Protein AF-A0A6S7H1S5-F1 (afdb_monomer_lite)

Secondary structure (DSSP, 8-state):
-PEEEEEEETTT--EEEEEESSHHHHHHHHHHHHT--S-GGGEEEEETT--EE--HHHHHHSPTTPEEEEEETT----TT----------PPEEEETTEEEE--TT------TT-HHHHHHHHHH-S-SS--SHHHHHHHHHHHHHHHH-GGGGG-HHHHHHHHHHHHHHTT---TTSS--S------------------HHHHHHHHHHHHHHHHHHHHHHHHHHHHHHHHHHTT-HHHHHHHHHHHHHHHHHHHHHHHHHHHHHHHHHHHHHHHHHHHHHHHHTTSSPPP---S---GGGGSS--S-------------------------------------------------------------------------PPPPP--------

Radius of gyration: 39.31 Å; chains: 1; bounding box: 94×84×108 Å

Organism: Paramuricea clavata (NCBI:txid317549)

Foldseek 3Di:
DWFWEWEDEPPPRDIDIDTGPWPLSCLVRNCVVHVPPDDSVQKWKAFPVRHTDPDRVVVNPDHGHGYIYIDGNVPDPPVPDDDDDDPPPPFDWDQDPNDTDGDDPPDDDDDDPPCPVLVVQLCLQQPDPDDPDPLSVQLSVLSSVVCVVPVVVSVPSPVSSVRSNVVCVVVPPADPVGDDPPDPPDDDDPDPPCPVPPCDLVNLVVVLVVLVVVLVVLVVVLVVLVVVLVVCVVVVVVVSNVVSVVVNVVSVVVNVVSVVVNVVSVVVSVVVVVVVVVVVVVVVVVVPDDPPPDPPDDDPPVPPDDDDDDDDDDDDDDDDDPDDDDDDDDDDDDDDDDDDDDDDDDDDDDDDDDDDDDDDDDDDDDDDDDDDDDDDDDDDDDDDDDDDDDDDDD

InterPro domains:
  IPR003508 CIDE-N domain [PF02017] (4-75)
  IPR003508 CIDE-N domain [PS51135] (1-79)
  IPR003508 CIDE-N domain [SM00266] (5-76)
  IPR038398 NAB co-repressor domain 2 superfamily [G3DSA:1.20.120.2010] (103-186)

pLDDT: mean 74.81, std 23.43, range [34.31, 98.69]

Sequence (394 aa):
MASIFKVKDILNGQKYCVSASSLQELKDKGQTKLSLKCKPEEIKVMLEDESIIDDEEVFSSIPANTCFVLMHGESTTSRLQTEPIFHSQQRRLTLEGGRLQLRNPSEQEMSSGEGSDNINVVEKAKIYKNPKTEYEEAVNDAAVHIALQDSAALLDRGKLYKQAKENVRESGYKFKKGFSRSKSASDNSSDDGNKRAKINKEERQNEIKHIETMLTNVESQIRMKENRMEKAKSVKDFKLCDQLIGDVRALLREKRECEKQLAALKKMEEKSKWYHKRKSIKSQETLSSPPPKIKKGSDLSRFFKDHTEDAGNRDDDVMLQPDKSQQLQPNNPVSIVIDLPDDSEANTQNPDSNDSVLNTEDVDCGSSSHSGASADTILIGSPPSSPILSTQPF

Structure (mmCIF, N/CA/C/O backbone):
data_AF-A0A6S7H1S5-F1
#
_entry.id   AF-A0A6S7H1S5-F1
#
loop_
_atom_site.group_PDB
_atom_site.id
_atom_site.type_symbol
_atom_site.label_atom_id
_atom_site.label_alt_id
_atom_site.label_comp_id
_atom_site.label_asym_id
_atom_site.label_entity_id
_atom_site.label_seq_id
_atom_site.pdbx_PDB_ins_code
_atom_site.Cartn_x
_atom_site.Cartn_y
_atom_site.Cartn_z
_atom_site.occupancy
_atom_site.B_iso_or_equiv
_atom_site.auth_seq_id
_atom_site.auth_comp_id
_atom_site.auth_asym_id
_atom_site.auth_atom_id
_atom_site.pdbx_PDB_model_num
ATOM 1 N N . MET A 1 1 ? -13.107 -21.456 16.674 1.00 85.88 1 MET A N 1
ATOM 2 C CA . MET A 1 1 ? -13.544 -20.498 15.628 1.00 85.88 1 MET A CA 1
ATOM 3 C C . MET A 1 1 ? -12.373 -20.253 14.696 1.00 85.88 1 MET A C 1
ATOM 5 O O . MET A 1 1 ? -11.253 -20.225 15.185 1.00 85.88 1 MET A O 1
ATOM 9 N N . ALA A 1 2 ? -12.602 -20.100 13.391 1.00 94.50 2 ALA A N 1
ATOM 10 C CA . ALA A 1 2 ? -11.512 -19.798 12.466 1.00 94.50 2 ALA A CA 1
ATOM 11 C C . ALA A 1 2 ? -11.050 -18.343 12.642 1.00 94.50 2 ALA A C 1
ATOM 13 O O . ALA A 1 2 ? -11.853 -17.413 12.543 1.00 94.50 2 ALA A O 1
ATOM 14 N N . SER A 1 3 ? -9.757 -18.155 12.884 1.00 98.00 3 SER A N 1
ATOM 15 C CA . SER A 1 3 ? -9.118 -16.844 12.990 1.00 98.00 3 SER A CA 1
ATOM 16 C C . SER A 1 3 ? -8.628 -16.392 11.616 1.00 98.00 3 SER A C 1
ATOM 18 O O . SER A 1 3 ? -8.304 -17.207 10.753 1.00 98.00 3 SER A O 1
ATOM 20 N N . ILE A 1 4 ? -8.604 -15.081 11.372 1.00 98.25 4 ILE A N 1
ATOM 21 C CA . ILE A 1 4 ? -8.071 -14.512 10.126 1.00 98.25 4 ILE A CA 1
ATOM 22 C C . ILE A 1 4 ? -6.609 -14.148 10.356 1.00 98.25 4 ILE A C 1
ATOM 24 O O . ILE A 1 4 ? -6.309 -13.365 11.250 1.00 98.25 4 ILE A O 1
ATOM 28 N N . PHE A 1 5 ? -5.712 -14.662 9.526 1.00 98.50 5 PHE A N 1
ATOM 29 C CA . PHE A 1 5 ? -4.275 -14.409 9.563 1.00 98.50 5 PHE A CA 1
ATOM 30 C C . PHE A 1 5 ? -3.790 -13.809 8.245 1.00 98.50 5 PHE A C 1
ATOM 32 O O . PHE A 1 5 ? -4.459 -13.903 7.214 1.00 98.50 5 PHE A O 1
ATOM 39 N N . LYS A 1 6 ? -2.612 -13.183 8.268 1.00 98.50 6 LYS A N 1
ATOM 40 C CA . LYS A 1 6 ? -1.914 -12.724 7.062 1.00 98.50 6 LYS A CA 1
ATOM 41 C C . LYS A 1 6 ? -0.775 -13.690 6.770 1.00 98.50 6 LYS A C 1
ATOM 43 O O . LYS A 1 6 ? -0.036 -14.037 7.677 1.00 98.50 6 LYS A O 1
ATOM 48 N N . VAL A 1 7 ? -0.598 -14.091 5.521 1.00 98.19 7 VAL A N 1
ATOM 49 C CA . VAL A 1 7 ? 0.514 -14.944 5.083 1.00 98.19 7 VAL A CA 1
ATOM 50 C C . VAL A 1 7 ? 1.273 -14.261 3.953 1.00 98.19 7 VAL A C 1
ATOM 52 O O . VAL A 1 7 ? 0.662 -13.592 3.115 1.00 98.19 7 VAL A O 1
ATOM 55 N N . LYS A 1 8 ? 2.597 -14.398 3.924 1.00 97.44 8 LYS A N 1
ATOM 56 C CA . LYS A 1 8 ? 3.452 -13.928 2.828 1.00 97.44 8 LYS A CA 1
ATOM 57 C C . LYS A 1 8 ? 4.497 -14.974 2.460 1.00 97.44 8 LYS A C 1
ATOM 59 O O . LYS A 1 8 ? 4.960 -15.720 3.316 1.00 97.44 8 LYS A O 1
ATOM 64 N N . ASP A 1 9 ? 4.875 -14.985 1.190 1.00 95.50 9 ASP A N 1
ATOM 65 C CA . ASP A 1 9 ? 6.049 -15.704 0.694 1.00 95.50 9 ASP A CA 1
ATOM 66 C C . ASP A 1 9 ? 7.293 -14.819 0.873 1.00 95.50 9 ASP A C 1
ATOM 68 O O . ASP A 1 9 ? 7.236 -13.598 0.666 1.00 95.50 9 ASP A O 1
ATOM 72 N N . ILE A 1 10 ? 8.412 -15.435 1.251 1.00 90.88 10 ILE A N 1
ATOM 73 C CA . ILE A 1 10 ? 9.707 -14.774 1.417 1.00 90.88 10 ILE A CA 1
ATOM 74 C C . ILE A 1 10 ? 10.201 -14.123 0.118 1.00 90.88 10 ILE A C 1
ATOM 76 O O . ILE A 1 10 ? 10.848 -13.078 0.165 1.00 90.88 10 ILE A O 1
ATOM 80 N N . LEU A 1 11 ? 9.872 -14.701 -1.042 1.00 89.31 11 LEU A N 1
ATOM 81 C CA . LEU A 1 11 ? 10.354 -14.218 -2.339 1.00 89.31 11 LEU A CA 1
ATOM 82 C C . LEU A 1 11 ? 9.498 -13.078 -2.893 1.00 89.31 11 LEU A C 1
ATOM 84 O O . LEU A 1 11 ? 10.020 -12.096 -3.422 1.00 89.31 11 LEU A O 1
ATOM 88 N N . ASN A 1 12 ? 8.177 -13.208 -2.777 1.00 86.00 12 ASN A N 1
ATOM 89 C CA . ASN A 1 12 ? 7.239 -12.337 -3.478 1.00 86.00 12 ASN A CA 1
ATOM 90 C C . ASN A 1 12 ? 6.801 -11.116 -2.654 1.00 86.00 12 ASN A C 1
ATOM 92 O O . ASN A 1 12 ? 6.277 -10.157 -3.220 1.00 86.00 12 ASN A O 1
ATOM 96 N N . GLY A 1 13 ? 6.981 -11.126 -1.324 1.00 86.00 13 GLY A N 1
ATOM 97 C CA . GLY A 1 13 ? 6.649 -10.006 -0.426 1.00 86.00 13 GLY A CA 1
ATOM 98 C C . GLY A 1 13 ? 5.158 -9.631 -0.356 1.00 86.00 13 GLY A C 1
ATOM 99 O O . GLY A 1 13 ? 4.767 -8.768 0.433 1.00 86.00 13 GLY A O 1
ATOM 100 N N . GLN A 1 14 ? 4.312 -10.271 -1.163 1.00 95.50 14 GLN A N 1
ATOM 101 C CA . GLN A 1 14 ? 2.878 -10.046 -1.221 1.00 95.50 14 GLN A CA 1
ATOM 102 C C . GLN A 1 14 ? 2.185 -10.731 -0.040 1.00 95.50 14 GLN A C 1
ATOM 104 O O . GLN A 1 14 ? 2.444 -11.898 0.254 1.00 95.50 14 GLN A O 1
ATOM 109 N N . LYS A 1 15 ? 1.303 -9.989 0.638 1.00 97.62 15 LYS A N 1
ATOM 110 C CA . LYS A 1 15 ? 0.538 -10.465 1.796 1.00 97.62 15 LYS A CA 1
ATOM 111 C C . LYS A 1 15 ? -0.866 -10.891 1.363 1.00 97.62 15 LYS A C 1
ATOM 113 O O . LYS A 1 15 ? -1.537 -10.149 0.648 1.00 97.62 15 LYS A O 1
ATOM 118 N N . TYR A 1 16 ? -1.322 -12.035 1.853 1.00 98.00 16 TYR A N 1
ATOM 119 C CA . TYR A 1 16 ? -2.657 -12.583 1.618 1.00 98.00 16 TYR A CA 1
ATOM 120 C C . TYR A 1 16 ? -3.360 -12.841 2.946 1.00 98.00 16 TYR A C 1
ATOM 122 O O . TYR A 1 16 ? -2.714 -13.208 3.920 1.00 98.00 16 TYR A O 1
ATOM 130 N N . CYS A 1 17 ? -4.680 -12.665 2.993 1.00 98.12 17 CYS A N 1
ATOM 131 C CA . CYS A 1 17 ? -5.472 -13.025 4.167 1.00 98.12 17 CYS A CA 1
ATOM 132 C C . CYS A 1 17 ? -5.970 -14.468 4.041 1.00 98.12 17 CYS A C 1
ATOM 134 O O . CYS A 1 17 ? -6.539 -14.843 3.013 1.00 98.12 17 CYS A O 1
ATOM 136 N N . VAL A 1 18 ? -5.778 -15.259 5.093 1.00 98.31 18 VAL A N 1
ATOM 137 C CA . VAL A 1 18 ? -6.195 -16.660 5.184 1.00 98.31 18 VAL A CA 1
ATOM 138 C C . VAL A 1 18 ? -6.964 -16.850 6.484 1.00 98.31 18 VAL A C 1
ATOM 140 O O . VAL A 1 18 ? -6.496 -16.447 7.541 1.00 98.31 18 VAL A O 1
ATOM 143 N N . SER A 1 19 ? -8.150 -17.451 6.409 1.00 98.38 19 SER A N 1
ATOM 144 C CA . SER A 1 19 ? -8.890 -17.874 7.598 1.00 98.38 19 SER A CA 1
ATOM 145 C C . SER A 1 19 ? -8.533 -19.321 7.909 1.00 98.38 19 SER A C 1
ATOM 147 O O . SER A 1 19 ? -8.716 -20.171 7.037 1.00 98.38 19 SER A O 1
ATOM 149 N N . ALA A 1 20 ? -8.013 -19.587 9.103 1.00 98.25 20 ALA A N 1
ATOM 150 C CA . ALA A 1 20 ? -7.603 -20.913 9.551 1.00 98.25 20 ALA A CA 1
ATOM 151 C C . ALA A 1 20 ? -7.957 -21.110 11.029 1.00 98.25 20 ALA A C 1
ATOM 153 O O . ALA A 1 20 ? -7.962 -20.164 11.818 1.00 98.25 20 ALA A O 1
ATOM 154 N N . SER A 1 21 ? -8.292 -22.344 11.380 1.00 97.94 21 SER A N 1
ATOM 155 C CA . SER A 1 21 ? -8.565 -22.795 12.743 1.00 97.94 21 SER A CA 1
ATOM 156 C C . SER A 1 21 ? -7.460 -23.688 13.305 1.00 97.94 21 SER A C 1
ATOM 158 O O . SER A 1 21 ? -7.424 -23.861 14.516 1.00 97.94 21 SER A O 1
ATOM 160 N N . SER A 1 22 ? -6.563 -24.191 12.449 1.00 98.31 22 SER A N 1
ATOM 161 C CA . SER A 1 22 ? -5.381 -24.968 12.834 1.00 98.31 22 SER A CA 1
ATOM 162 C C . SER A 1 22 ? -4.135 -24.601 12.024 1.00 98.31 22 SER A C 1
ATOM 164 O O . SER A 1 22 ? -4.245 -23.987 10.951 1.00 98.31 22 SER A O 1
ATOM 166 N N . LEU A 1 23 ? -2.950 -24.994 12.507 1.00 98.19 23 LEU A N 1
ATOM 167 C CA . LEU A 1 23 ? -1.681 -24.759 11.809 1.00 98.19 23 LEU A CA 1
ATOM 168 C C . LEU A 1 23 ? -1.649 -25.486 10.458 1.00 98.19 23 LEU A C 1
ATOM 170 O O . LEU A 1 23 ? -1.191 -24.929 9.458 1.00 98.19 23 LEU A O 1
ATOM 174 N N . GLN A 1 24 ? -2.188 -26.706 10.405 1.00 98.06 24 GLN A N 1
ATOM 175 C CA . GLN A 1 24 ? -2.279 -27.482 9.168 1.00 98.06 24 GLN A CA 1
ATOM 176 C C . GLN A 1 24 ? -3.186 -26.796 8.136 1.00 98.06 24 GLN A C 1
ATOM 178 O O . GLN A 1 24 ? -2.800 -26.628 6.980 1.00 98.06 24 GLN A O 1
ATOM 183 N N . GLU A 1 25 ? -4.348 -26.296 8.563 1.00 98.31 25 GLU A N 1
ATOM 184 C CA . GLU A 1 25 ? -5.263 -25.567 7.680 1.00 98.31 25 GLU A CA 1
ATOM 185 C C . GLU A 1 25 ? -4.642 -24.255 7.162 1.00 98.31 25 GLU A C 1
ATOM 187 O O . GLU A 1 25 ? -4.871 -23.861 6.012 1.00 98.31 25 GLU A O 1
ATOM 192 N N . LEU A 1 26 ? -3.824 -23.579 7.984 1.00 98.44 26 LEU A N 1
ATOM 193 C CA . LEU A 1 26 ? -3.046 -22.416 7.555 1.00 98.44 26 LEU A CA 1
ATOM 194 C C . LEU A 1 26 ? -2.046 -22.794 6.454 1.00 98.44 26 LEU A C 1
ATOM 196 O O . LEU A 1 26 ? -1.936 -22.052 5.474 1.00 98.44 26 LEU A O 1
ATOM 200 N N . LYS A 1 27 ? -1.341 -23.926 6.589 1.00 97.81 27 LYS A N 1
ATOM 201 C CA . LYS A 1 27 ? -0.393 -24.425 5.579 1.00 97.81 27 LYS A CA 1
ATOM 202 C C . LYS A 1 27 ? -1.105 -24.752 4.267 1.00 97.81 27 LYS A C 1
ATOM 204 O O . LYS A 1 27 ? -0.697 -24.230 3.234 1.00 97.81 27 LYS A O 1
ATOM 209 N N . ASP A 1 28 ? -2.211 -25.493 4.305 1.00 98.06 28 ASP A N 1
ATOM 210 C CA . ASP A 1 28 ? -2.972 -25.894 3.110 1.00 98.06 28 ASP A CA 1
ATOM 211 C C . ASP A 1 28 ? -3.527 -24.679 2.340 1.00 98.06 28 ASP A C 1
ATOM 213 O O . ASP A 1 28 ? -3.343 -24.508 1.124 1.00 98.06 28 ASP A O 1
ATOM 217 N N . LYS A 1 29 ? -4.197 -23.772 3.063 1.00 98.25 29 LYS A N 1
ATOM 218 C CA . LYS A 1 29 ? -4.776 -22.560 2.467 1.00 98.25 29 LYS A CA 1
ATOM 219 C C . LYS A 1 29 ? -3.695 -21.573 2.042 1.00 98.25 29 LYS A C 1
ATOM 221 O O . LYS A 1 29 ? -3.827 -20.933 0.996 1.00 98.25 29 LYS A O 1
ATOM 226 N N . GLY A 1 30 ? -2.634 -21.447 2.833 1.00 97.31 30 GLY A N 1
ATOM 227 C CA . GLY A 1 30 ? -1.478 -20.610 2.540 1.00 97.31 30 GLY A CA 1
ATOM 228 C C . GLY A 1 30 ? -0.746 -21.063 1.281 1.00 97.31 30 GLY A C 1
ATOM 229 O O . GLY A 1 30 ? -0.493 -20.238 0.405 1.00 97.31 30 GLY A O 1
ATOM 230 N N . GLN A 1 31 ? -0.512 -22.369 1.135 1.00 97.00 31 GLN A N 1
ATOM 231 C CA . GLN A 1 31 ? 0.055 -22.982 -0.064 1.00 97.00 31 GLN A CA 1
ATOM 232 C C . GLN A 1 31 ? -0.763 -22.632 -1.308 1.00 97.00 31 GLN A C 1
ATOM 234 O O . GLN A 1 31 ? -0.216 -22.132 -2.292 1.00 97.00 31 GLN A O 1
ATOM 239 N N . THR A 1 32 ? -2.081 -22.839 -1.239 1.00 97.38 32 THR A N 1
ATOM 240 C CA . THR A 1 32 ? -3.004 -22.568 -2.349 1.00 97.38 32 THR A CA 1
ATOM 241 C C . THR A 1 32 ? -2.997 -21.085 -2.726 1.00 97.38 32 THR A C 1
ATOM 243 O O . THR A 1 32 ? -2.949 -20.737 -3.905 1.00 97.38 32 THR A O 1
ATOM 246 N N . LYS A 1 33 ? -3.006 -20.182 -1.735 1.00 97.50 33 LYS A N 1
ATOM 247 C CA . LYS A 1 33 ? -3.003 -18.728 -1.969 1.00 97.50 33 LYS A CA 1
ATOM 248 C C . LYS A 1 33 ? -1.681 -18.207 -2.523 1.00 97.50 33 LYS A C 1
ATOM 250 O O . LYS A 1 33 ? -1.702 -17.301 -3.350 1.00 97.50 33 LYS A O 1
ATOM 255 N N . LEU A 1 34 ? -0.560 -18.769 -2.085 1.00 96.25 34 LEU A N 1
ATOM 256 C CA . LEU A 1 34 ? 0.779 -18.386 -2.535 1.00 96.25 34 LEU A CA 1
ATOM 257 C C . LEU A 1 34 ? 1.238 -19.160 -3.781 1.00 96.25 34 LEU A C 1
ATOM 259 O O . LEU A 1 34 ? 2.307 -18.868 -4.308 1.00 96.25 34 LEU A O 1
ATOM 263 N N . SER A 1 35 ? 0.437 -20.111 -4.279 1.00 95.44 35 SER A N 1
ATOM 264 C CA . SER A 1 35 ? 0.790 -20.992 -5.405 1.00 95.44 35 SER A CA 1
ATOM 265 C C . SER A 1 35 ? 2.118 -21.736 -5.189 1.00 95.44 35 SER A C 1
ATOM 267 O O . SER A 1 35 ? 2.921 -21.888 -6.113 1.00 95.44 35 SER A O 1
ATOM 269 N N . LEU A 1 36 ? 2.361 -22.193 -3.955 1.00 94.25 36 LEU A N 1
ATOM 270 C CA . LEU A 1 36 ? 3.562 -22.955 -3.610 1.00 94.25 36 LEU A CA 1
ATOM 271 C C . LEU A 1 36 ? 3.443 -24.389 -4.152 1.00 94.25 36 LEU A C 1
ATOM 273 O O . LEU A 1 36 ? 2.430 -25.061 -3.961 1.00 94.25 36 LEU A O 1
ATOM 277 N N . LYS A 1 37 ? 4.492 -24.865 -4.831 1.00 93.88 37 LYS A N 1
ATOM 278 C CA . LYS A 1 37 ? 4.521 -26.185 -5.495 1.00 93.88 37 LYS A CA 1
ATOM 279 C C . LYS A 1 37 ? 4.849 -27.360 -4.562 1.00 93.88 37 LYS A C 1
ATOM 281 O O . LYS A 1 37 ? 4.947 -28.488 -5.030 1.00 93.88 37 LYS A O 1
ATOM 286 N N . CYS A 1 38 ? 5.059 -27.093 -3.281 1.00 93.19 38 CYS A N 1
ATOM 287 C CA . CYS A 1 38 ? 5.476 -28.068 -2.279 1.00 93.19 38 CYS A CA 1
ATOM 288 C C . CYS A 1 38 ? 4.297 -28.660 -1.519 1.00 93.19 38 CYS A C 1
ATOM 290 O O . CYS A 1 38 ? 3.221 -28.074 -1.515 1.00 93.19 38 CYS A O 1
ATOM 292 N N . LYS A 1 39 ? 4.481 -29.803 -0.858 1.00 94.44 39 LYS A N 1
ATOM 293 C CA . LYS A 1 39 ? 3.417 -30.358 -0.009 1.00 94.44 39 LYS A CA 1
ATOM 294 C C . LYS A 1 39 ? 3.229 -29.492 1.246 1.00 94.44 39 LYS A C 1
ATOM 296 O O . LYS A 1 39 ? 4.216 -28.936 1.727 1.00 94.44 39 LYS A O 1
ATOM 301 N N . PRO A 1 40 ? 2.018 -29.417 1.829 1.00 95.50 40 PRO A N 1
ATOM 302 C CA . PRO A 1 40 ? 1.779 -28.662 3.061 1.00 95.50 40 PRO A CA 1
ATOM 303 C C . PRO A 1 40 ? 2.722 -29.044 4.208 1.00 95.50 40 PRO A C 1
ATOM 305 O O . PRO A 1 40 ? 3.179 -28.183 4.951 1.00 95.50 40 PRO A O 1
ATOM 308 N N . GLU A 1 41 ? 3.056 -30.330 4.320 1.00 95.06 41 GLU A N 1
ATOM 309 C CA . GLU A 1 41 ? 3.960 -30.890 5.336 1.00 95.06 41 GLU A CA 1
ATOM 310 C C . GLU A 1 41 ? 5.377 -30.302 5.255 1.00 95.06 41 GLU A C 1
ATOM 312 O O . GLU A 1 41 ? 6.049 -30.139 6.270 1.00 95.06 41 GLU A O 1
ATOM 317 N N . GLU A 1 42 ? 5.808 -29.913 4.056 1.00 95.12 42 GLU A N 1
ATOM 318 C CA . GLU A 1 42 ? 7.121 -29.323 3.795 1.00 95.12 42 GLU A CA 1
ATOM 319 C C . GLU A 1 42 ? 7.127 -27.805 4.023 1.00 95.12 42 GLU A C 1
ATOM 321 O O . GLU A 1 42 ? 8.152 -27.155 3.815 1.00 95.12 42 GLU A O 1
ATOM 326 N N . ILE A 1 43 ? 5.995 -27.196 4.391 1.00 96.38 43 ILE A N 1
ATOM 327 C CA . ILE A 1 43 ? 5.903 -25.754 4.618 1.00 96.38 43 ILE A CA 1
ATOM 328 C C . ILE A 1 43 ? 6.252 -25.443 6.069 1.00 96.38 43 ILE A C 1
ATOM 330 O O . ILE A 1 43 ? 5.583 -25.882 7.010 1.00 96.38 43 ILE A O 1
ATOM 334 N N . LYS A 1 44 ? 7.279 -24.613 6.241 1.00 96.50 44 LYS A N 1
ATOM 335 C CA . LYS A 1 44 ? 7.668 -24.031 7.522 1.00 96.50 44 LYS A CA 1
ATOM 336 C C . LYS A 1 44 ? 6.939 -22.706 7.717 1.00 96.50 44 LYS A C 1
ATOM 338 O O . LYS A 1 44 ? 6.953 -21.854 6.825 1.00 96.50 44 LYS A O 1
ATOM 343 N N . VAL A 1 45 ? 6.301 -22.540 8.871 1.00 97.31 45 VAL A N 1
ATOM 344 C CA . VAL A 1 45 ? 5.595 -21.311 9.246 1.00 97.31 45 VAL A CA 1
ATOM 345 C C . VAL A 1 45 ? 6.493 -20.520 10.186 1.00 97.31 45 VAL A C 1
ATOM 347 O O . VAL A 1 45 ? 6.989 -21.058 11.171 1.00 97.31 45 VAL A O 1
ATOM 350 N N . MET A 1 46 ? 6.736 -19.255 9.861 1.00 97.25 46 MET A N 1
ATOM 351 C CA . MET A 1 46 ? 7.553 -18.351 10.668 1.00 97.25 46 MET A CA 1
ATOM 352 C C . MET A 1 46 ? 6.808 -17.045 10.925 1.00 97.25 46 MET A C 1
ATOM 354 O O . MET A 1 46 ? 5.952 -16.644 10.138 1.00 97.25 46 MET A O 1
ATOM 358 N N . LEU A 1 47 ? 7.132 -16.357 12.007 1.00 97.75 47 LEU A N 1
ATOM 359 C CA . LEU A 1 47 ? 6.694 -14.988 12.267 1.00 97.75 47 LEU A CA 1
ATOM 360 C C . LEU A 1 47 ? 7.602 -13.976 11.547 1.00 97.75 47 LEU A C 1
ATOM 362 O O . LEU A 1 47 ? 8.618 -14.328 10.947 1.00 97.75 47 LEU A O 1
ATOM 366 N N . GLU A 1 48 ? 7.217 -12.694 11.552 1.00 95.25 48 GLU A N 1
ATOM 367 C CA . GLU A 1 48 ? 8.042 -11.630 10.949 1.00 95.25 48 GLU A CA 1
ATOM 368 C C . GLU A 1 48 ? 9.366 -11.386 11.696 1.00 95.25 48 GLU A C 1
ATOM 370 O O . GLU A 1 48 ? 10.259 -10.774 11.117 1.00 95.25 48 GLU A O 1
ATOM 375 N N . ASP A 1 49 ? 9.494 -11.869 12.933 1.00 95.00 49 ASP A N 1
ATOM 376 C CA . ASP A 1 49 ? 10.708 -11.843 13.761 1.00 95.00 49 ASP A CA 1
ATOM 377 C C . ASP A 1 49 ? 11.582 -13.101 13.595 1.00 95.00 49 ASP A C 1
ATOM 379 O O . ASP A 1 49 ? 12.520 -13.301 14.358 1.00 95.00 49 ASP A O 1
ATOM 383 N N . GLU A 1 50 ? 11.270 -13.941 12.603 1.00 94.31 50 GLU A N 1
ATOM 384 C CA . GLU A 1 50 ? 11.961 -15.198 12.297 1.00 94.31 50 GLU A CA 1
ATOM 385 C C . GLU A 1 50 ? 11.741 -16.335 13.311 1.00 94.31 50 GLU A C 1
ATOM 387 O O . GLU A 1 50 ? 12.328 -17.410 13.167 1.00 94.31 50 GLU A O 1
ATOM 392 N N . SER A 1 51 ? 10.830 -16.169 14.274 1.00 96.19 51 SER A N 1
ATOM 393 C CA . SER A 1 51 ? 10.418 -17.255 15.166 1.00 96.19 51 SER A CA 1
ATOM 394 C C . SER A 1 51 ? 9.656 -18.331 14.387 1.00 96.19 51 SER A C 1
ATOM 396 O O . SER A 1 51 ? 8.711 -18.034 13.653 1.00 96.19 51 SER A O 1
ATOM 398 N N . ILE A 1 52 ? 10.069 -19.589 14.528 1.00 96.56 52 ILE A N 1
ATOM 399 C CA . ILE A 1 52 ? 9.452 -20.740 13.855 1.00 96.56 52 ILE A CA 1
ATOM 400 C C . ILE A 1 52 ? 8.266 -21.224 14.686 1.00 96.56 52 ILE A C 1
ATOM 402 O O . ILE A 1 52 ? 8.360 -21.279 15.907 1.00 96.56 52 ILE A O 1
ATOM 406 N N . ILE A 1 53 ? 7.169 -21.577 14.016 1.00 97.62 53 ILE A N 1
ATOM 407 C CA . ILE A 1 53 ? 5.988 -22.171 14.643 1.00 97.62 53 ILE A CA 1
ATOM 408 C C . ILE A 1 53 ? 5.763 -23.548 14.033 1.00 97.62 53 ILE A C 1
ATOM 410 O O . ILE A 1 53 ? 5.348 -23.689 12.879 1.00 97.62 53 ILE A O 1
ATOM 414 N N . ASP A 1 54 ? 6.062 -24.555 14.830 1.00 96.81 54 ASP A N 1
ATOM 415 C CA . ASP A 1 54 ? 5.870 -25.977 14.581 1.00 96.81 54 ASP A CA 1
ATOM 416 C C . ASP A 1 54 ? 4.759 -26.578 15.455 1.00 96.81 54 ASP A C 1
ATOM 418 O O . ASP A 1 54 ? 4.125 -27.542 15.025 1.00 96.81 54 ASP A O 1
ATOM 422 N N . ASP A 1 55 ? 4.453 -25.955 16.596 1.00 97.62 55 ASP A N 1
ATOM 423 C CA . ASP A 1 55 ? 3.458 -26.439 17.554 1.00 97.62 55 ASP A CA 1
ATOM 424 C C . ASP A 1 55 ? 2.063 -25.798 17.399 1.00 97.62 55 ASP A C 1
ATOM 426 O O . ASP A 1 55 ? 1.899 -24.577 17.285 1.00 97.62 55 ASP A O 1
ATOM 430 N N . GLU A 1 56 ? 1.023 -26.634 17.481 1.00 97.88 56 GLU A N 1
ATOM 431 C CA . GLU A 1 56 ? -0.391 -26.225 17.398 1.00 97.88 56 GLU A CA 1
ATOM 432 C C . GLU A 1 56 ? -0.831 -25.369 18.605 1.00 97.88 56 GLU A C 1
ATOM 434 O O . GLU A 1 56 ? -1.653 -24.456 18.473 1.00 97.88 56 GLU A O 1
ATOM 439 N N . GLU A 1 57 ? -0.259 -25.623 19.786 1.00 97.19 57 GLU A N 1
ATOM 440 C CA . GLU A 1 57 ? -0.540 -24.856 21.008 1.00 97.19 57 GLU A CA 1
ATOM 441 C C . GLU A 1 57 ? -0.028 -23.417 20.890 1.00 97.19 57 GLU A C 1
ATOM 443 O O . GLU A 1 57 ? -0.753 -22.459 21.180 1.00 97.19 57 GLU A O 1
ATOM 448 N N . VAL A 1 58 ? 1.196 -23.258 20.373 1.00 97.81 58 VAL A N 1
ATOM 449 C CA . VAL A 1 58 ? 1.787 -21.946 20.095 1.00 97.81 58 VAL A CA 1
ATOM 450 C C . VAL A 1 58 ? 0.939 -21.222 19.058 1.00 97.81 58 VAL A C 1
ATOM 452 O O . VAL A 1 58 ? 0.558 -20.075 19.288 1.00 97.81 58 VAL A O 1
ATOM 455 N N . PHE A 1 59 ? 0.557 -21.897 17.970 1.00 98.19 59 PHE A N 1
ATOM 456 C CA . PHE A 1 59 ? -0.317 -21.326 16.944 1.00 98.19 59 PHE A CA 1
ATOM 457 C C . PHE A 1 59 ? -1.652 -20.811 17.512 1.00 98.19 59 PHE A C 1
ATOM 459 O O . PHE A 1 59 ? -2.072 -19.699 17.186 1.00 98.19 59 PHE A O 1
ATOM 466 N N . SER A 1 60 ? -2.281 -21.572 18.409 1.00 97.56 60 SER A N 1
ATOM 467 C CA . SER A 1 60 ? -3.566 -21.221 19.031 1.00 97.56 60 SER A CA 1
ATOM 468 C C . SER A 1 60 ? -3.493 -19.989 19.942 1.00 97.56 60 SER A C 1
ATOM 470 O O . SER A 1 60 ? -4.489 -19.282 20.107 1.00 97.56 60 SER A O 1
ATOM 472 N N . SER A 1 61 ? -2.318 -19.704 20.514 1.00 97.50 61 SER A N 1
ATOM 473 C CA . SER A 1 61 ? -2.083 -18.522 21.358 1.00 97.50 61 SER A CA 1
ATOM 474 C C . SER A 1 61 ? -1.878 -17.224 20.564 1.00 97.50 61 SER A C 1
ATOM 476 O O . SER A 1 61 ? -1.953 -16.126 21.124 1.00 97.50 61 SER A O 1
ATOM 478 N N . ILE A 1 62 ? -1.626 -17.324 19.254 1.00 97.81 62 ILE A N 1
ATOM 479 C CA . ILE A 1 62 ? -1.270 -16.174 18.423 1.00 97.81 62 ILE A CA 1
ATOM 480 C C . ILE A 1 62 ? -2.521 -15.362 18.068 1.00 97.81 62 ILE A C 1
ATOM 482 O O . ILE A 1 62 ? -3.504 -15.908 17.557 1.00 97.81 62 ILE A O 1
ATOM 486 N N . PRO A 1 63 ? -2.502 -14.029 18.266 1.00 97.94 63 PRO A N 1
ATOM 487 C CA . PRO A 1 63 ? -3.660 -13.197 17.984 1.00 97.94 63 PRO A CA 1
ATOM 488 C C . PRO A 1 63 ? -4.017 -13.201 16.494 1.00 97.94 63 PRO A C 1
ATOM 490 O O . PRO A 1 63 ? -3.157 -13.263 15.606 1.00 97.94 63 PRO A O 1
ATOM 493 N N . ALA A 1 64 ? -5.311 -13.052 16.209 1.00 97.75 64 ALA A N 1
ATOM 494 C CA . ALA A 1 64 ? -5.789 -12.834 14.850 1.00 97.75 64 ALA A CA 1
ATOM 495 C C . ALA A 1 64 ? -5.111 -11.603 14.212 1.00 97.75 64 ALA A C 1
ATOM 497 O O . ALA A 1 64 ? -4.712 -10.653 14.884 1.00 97.75 64 ALA A O 1
ATOM 498 N N . ASN A 1 65 ? -5.023 -11.601 12.885 1.00 97.19 65 ASN A N 1
ATOM 499 C CA . ASN A 1 65 ? -4.326 -10.629 12.037 1.00 97.19 65 ASN A CA 1
ATOM 500 C C . ASN A 1 65 ? -2.792 -10.614 12.143 1.00 97.19 65 ASN A C 1
ATOM 502 O O . ASN A 1 65 ? -2.167 -9.746 11.518 1.00 97.19 65 ASN A O 1
ATOM 506 N N . THR A 1 66 ? -2.187 -11.574 12.849 1.00 98.19 66 THR A N 1
ATOM 507 C CA . THR A 1 66 ? -0.733 -11.798 12.827 1.00 98.19 66 THR A CA 1
ATOM 508 C C . THR A 1 66 ? -0.262 -12.191 11.426 1.00 98.19 66 THR A C 1
ATOM 510 O O . THR A 1 66 ? -1.009 -12.796 10.650 1.00 98.19 66 THR A O 1
ATOM 513 N N . CYS A 1 67 ? 0.956 -11.772 11.068 1.00 98.12 67 CYS A N 1
ATOM 514 C CA . CYS A 1 67 ? 1.553 -12.035 9.764 1.00 98.12 67 CYS A CA 1
ATOM 515 C C . CYS A 1 67 ? 2.573 -13.171 9.850 1.00 98.12 67 CYS A C 1
ATOM 517 O O . CYS A 1 67 ? 3.602 -13.022 10.499 1.00 98.12 67 CYS A O 1
ATOM 519 N N . PHE A 1 68 ? 2.310 -14.253 9.127 1.00 98.19 68 PHE A N 1
ATOM 520 C CA . PHE A 1 68 ? 3.213 -15.382 8.962 1.00 98.19 68 PHE A CA 1
ATOM 521 C C . PHE A 1 68 ? 3.977 -15.305 7.640 1.00 98.19 68 PHE A C 1
ATOM 523 O O . PHE A 1 68 ? 3.474 -14.804 6.629 1.00 98.19 68 PHE A O 1
ATOM 530 N N . VAL A 1 69 ? 5.192 -15.836 7.646 1.00 97.50 69 VAL A N 1
ATOM 531 C CA . VAL A 1 69 ? 6.026 -16.118 6.483 1.00 97.50 69 VAL A CA 1
ATOM 532 C C . VAL A 1 69 ? 5.978 -17.619 6.241 1.00 97.50 69 VAL A C 1
ATOM 534 O O . VAL A 1 69 ? 6.304 -18.396 7.135 1.00 97.50 69 VAL A O 1
ATOM 537 N N . LEU A 1 70 ? 5.546 -18.027 5.050 1.00 96.94 70 LEU A N 1
ATOM 538 C CA . LEU A 1 70 ? 5.535 -19.431 4.647 1.00 96.94 70 LEU A CA 1
ATOM 539 C C . LEU A 1 70 ? 6.766 -19.705 3.789 1.00 96.94 70 LEU A C 1
ATOM 541 O O . LEU A 1 70 ? 6.966 -19.061 2.758 1.00 96.94 70 LEU A O 1
ATOM 545 N N . MET A 1 71 ? 7.591 -20.650 4.231 1.00 94.31 71 MET A N 1
ATOM 546 C CA . MET A 1 71 ? 8.810 -21.065 3.544 1.00 94.31 71 MET A CA 1
ATOM 547 C C . MET A 1 71 ? 8.734 -22.533 3.143 1.00 94.31 71 MET A C 1
ATOM 549 O O . MET A 1 71 ? 8.194 -23.359 3.871 1.00 94.31 71 MET A O 1
ATOM 553 N N . HIS A 1 72 ? 9.324 -22.870 1.999 1.00 91.88 72 HIS A N 1
ATOM 554 C CA . HIS A 1 72 ? 9.485 -24.257 1.581 1.00 91.88 72 HIS A CA 1
ATOM 555 C C . HIS A 1 72 ? 10.707 -24.882 2.279 1.00 91.88 72 HIS A C 1
ATOM 557 O O . HIS A 1 72 ? 11.800 -24.311 2.250 1.00 91.88 72 HIS A O 1
ATOM 563 N N . GLY A 1 73 ? 10.497 -26.035 2.920 1.00 72.69 73 GLY A N 1
ATOM 564 C CA . GLY A 1 73 ? 11.356 -26.687 3.915 1.00 72.69 73 GLY A CA 1
ATOM 565 C C . GLY A 1 73 ? 12.782 -27.055 3.508 1.00 72.69 73 GLY A C 1
ATOM 566 O O . GLY A 1 73 ? 13.566 -27.412 4.379 1.00 72.69 73 GLY A O 1
ATOM 567 N N . GLU A 1 74 ? 13.168 -26.899 2.245 1.00 64.81 74 GLU A N 1
ATOM 568 C CA . GLU A 1 74 ? 14.551 -27.136 1.803 1.00 64.81 74 GLU A CA 1
ATOM 569 C C . GLU A 1 74 ? 15.403 -25.864 1.725 1.00 64.81 74 GLU A C 1
ATOM 571 O O . GLU A 1 74 ? 16.616 -25.931 1.535 1.00 64.81 74 GLU A O 1
ATOM 576 N N . SER A 1 75 ? 14.813 -24.681 1.927 1.00 55.69 75 SER A N 1
ATOM 577 C CA . SER A 1 75 ? 15.593 -23.452 2.096 1.00 55.69 75 SER A CA 1
ATOM 578 C C . SER A 1 75 ? 16.140 -23.389 3.519 1.00 55.69 75 SER A C 1
ATOM 580 O O . SER A 1 75 ? 15.682 -22.593 4.340 1.00 55.69 75 SER A O 1
ATOM 582 N N . THR A 1 76 ? 17.112 -24.252 3.828 1.00 46.03 76 THR A N 1
ATOM 583 C CA . THR A 1 76 ? 17.957 -24.101 5.013 1.00 46.03 76 THR A CA 1
ATOM 584 C C . THR A 1 76 ? 18.426 -22.653 5.078 1.00 46.03 76 THR A C 1
ATOM 586 O O . THR A 1 76 ? 19.027 -22.135 4.134 1.00 46.03 76 THR A O 1
ATOM 589 N N . THR A 1 77 ? 18.129 -21.998 6.193 1.00 48.09 77 THR A N 1
ATOM 590 C CA . THR A 1 77 ? 18.463 -20.615 6.548 1.00 48.09 77 THR A CA 1
ATOM 591 C C . THR A 1 77 ? 19.972 -20.379 6.712 1.00 48.09 77 THR A C 1
ATOM 593 O O . THR A 1 77 ? 20.395 -19.486 7.437 1.00 48.09 77 THR A O 1
ATOM 596 N N . SER A 1 78 ? 20.819 -21.097 5.970 1.00 47.06 78 SER A N 1
ATOM 597 C CA . SER A 1 78 ? 22.282 -20.965 5.922 1.00 47.06 78 SER A CA 1
ATOM 598 C C . SER A 1 78 ? 22.761 -19.623 5.338 1.00 47.06 78 SER A C 1
ATOM 600 O O . SER A 1 78 ? 23.923 -19.478 4.974 1.00 47.06 78 SER A O 1
ATOM 602 N N . ARG A 1 79 ? 21.884 -18.618 5.219 1.00 44.19 79 ARG A N 1
ATOM 603 C CA . ARG A 1 79 ? 22.156 -17.320 4.590 1.00 44.19 79 ARG A CA 1
ATOM 604 C C . ARG A 1 79 ? 22.586 -16.231 5.585 1.00 44.19 79 ARG A C 1
ATOM 606 O O . ARG A 1 79 ? 22.367 -15.055 5.316 1.00 44.19 79 ARG A O 1
ATOM 613 N N . LEU A 1 80 ? 23.228 -16.606 6.694 1.00 44.06 80 LEU A N 1
ATOM 614 C CA . LEU A 1 80 ? 23.979 -15.676 7.555 1.00 44.06 80 LEU A CA 1
ATOM 615 C C . LEU A 1 80 ? 25.391 -16.170 7.930 1.00 44.06 80 LEU A C 1
ATOM 617 O O . LEU A 1 80 ? 26.008 -15.630 8.841 1.00 44.06 80 LEU A O 1
ATOM 621 N N . GLN A 1 81 ? 25.955 -17.124 7.182 1.00 38.69 81 GLN A N 1
ATOM 622 C CA . GLN A 1 81 ? 27.406 -17.333 7.155 1.00 38.69 81 GLN A CA 1
ATOM 623 C C . GLN A 1 81 ? 27.896 -17.230 5.710 1.00 38.69 81 GLN A C 1
ATOM 625 O O . GLN A 1 81 ? 27.766 -18.144 4.902 1.00 38.69 81 GLN A O 1
ATOM 630 N N . THR A 1 82 ? 28.409 -16.051 5.367 1.00 42.84 82 THR A N 1
ATOM 631 C CA . THR A 1 82 ? 29.240 -15.827 4.184 1.00 42.84 82 THR A CA 1
ATOM 632 C C . THR A 1 82 ? 30.554 -16.580 4.347 1.00 42.84 82 THR A C 1
ATOM 634 O O . THR A 1 82 ? 31.520 -16.022 4.854 1.00 42.84 82 THR A O 1
ATOM 637 N N . GLU A 1 83 ? 30.593 -17.821 3.879 1.00 37.03 83 GLU A N 1
ATOM 638 C CA . GLU A 1 83 ? 31.835 -18.482 3.480 1.00 37.03 83 GLU A CA 1
ATOM 639 C C . GLU A 1 83 ? 31.853 -18.610 1.943 1.00 37.03 83 GLU A C 1
ATOM 641 O O . GLU A 1 83 ? 30.804 -18.821 1.318 1.00 37.03 83 GLU A O 1
ATOM 646 N N . PRO A 1 84 ? 33.012 -18.411 1.293 1.00 39.69 84 PRO A N 1
ATOM 647 C CA . PRO A 1 84 ? 33.120 -18.329 -0.155 1.00 39.69 84 PRO A CA 1
ATOM 648 C C . PRO A 1 84 ? 32.812 -19.679 -0.812 1.00 39.69 84 PRO A C 1
ATOM 650 O O . PRO A 1 84 ? 33.460 -20.693 -0.560 1.00 39.69 84 PRO A O 1
ATOM 653 N N . ILE A 1 85 ? 31.836 -19.669 -1.720 1.00 34.31 85 ILE A N 1
ATOM 654 C CA . ILE A 1 85 ? 31.488 -20.808 -2.570 1.00 34.31 85 ILE A CA 1
ATOM 655 C C . ILE A 1 85 ? 32.666 -21.088 -3.512 1.00 34.31 85 ILE A C 1
ATOM 657 O O . ILE A 1 85 ? 32.833 -20.431 -4.542 1.00 34.31 85 ILE A O 1
ATOM 661 N N . PHE A 1 86 ? 33.472 -22.094 -3.180 1.00 41.34 86 PHE A N 1
ATOM 662 C CA . PHE A 1 86 ? 34.373 -22.728 -4.134 1.00 41.34 86 PHE A CA 1
ATOM 663 C C . PHE A 1 86 ? 33.547 -23.561 -5.120 1.00 41.34 86 PHE A C 1
ATOM 665 O O . PHE A 1 86 ? 32.984 -24.599 -4.780 1.00 41.34 86 PHE A O 1
ATOM 672 N N . HIS A 1 87 ? 33.485 -23.102 -6.369 1.00 40.50 87 HIS A N 1
ATOM 673 C CA . HIS A 1 87 ? 32.990 -23.880 -7.503 1.00 40.50 87 HIS A CA 1
ATOM 674 C C . HIS A 1 87 ? 33.998 -25.002 -7.811 1.00 40.50 87 HIS A C 1
ATOM 676 O O . HIS A 1 87 ? 34.964 -24.800 -8.551 1.00 40.50 87 HIS A O 1
ATOM 682 N N . SER A 1 88 ? 33.814 -26.190 -7.235 1.00 42.50 88 SER A N 1
ATOM 683 C CA . SER A 1 88 ? 34.607 -27.362 -7.610 1.00 42.50 88 SER A CA 1
ATOM 684 C C . SER A 1 88 ? 34.080 -27.933 -8.933 1.00 42.50 88 SER A C 1
ATOM 686 O O . SER A 1 88 ? 33.158 -28.741 -8.992 1.00 42.50 88 SER A O 1
ATOM 688 N N . GLN A 1 89 ? 34.673 -27.495 -10.045 1.00 47.78 89 GLN A N 1
ATOM 689 C CA . GLN A 1 89 ? 34.512 -28.183 -11.326 1.00 47.78 89 GLN A CA 1
ATOM 690 C C . GLN A 1 89 ? 35.220 -29.542 -11.240 1.00 47.78 89 GLN A C 1
ATOM 692 O O . GLN A 1 89 ? 36.437 -29.626 -11.415 1.00 47.78 89 GLN A O 1
ATOM 697 N N . GLN A 1 90 ? 34.480 -30.619 -10.970 1.00 49.78 90 GLN A N 1
ATOM 698 C CA . GLN A 1 90 ? 34.997 -31.977 -11.141 1.00 49.78 90 GLN A CA 1
ATOM 699 C C . GLN A 1 90 ? 35.219 -32.242 -12.635 1.00 49.78 90 GLN A C 1
ATOM 701 O O . GLN A 1 90 ? 34.278 -32.472 -13.393 1.00 49.78 90 GLN A O 1
ATOM 706 N N . ARG A 1 91 ? 36.481 -32.191 -13.073 1.00 52.88 91 ARG A N 1
ATOM 707 C CA . ARG A 1 91 ? 36.888 -32.603 -14.420 1.00 52.88 91 ARG A CA 1
ATOM 708 C C . ARG A 1 91 ? 37.206 -34.098 -14.410 1.00 52.88 91 ARG A C 1
ATOM 710 O O . ARG A 1 91 ? 38.008 -34.557 -13.601 1.00 52.88 91 ARG A O 1
ATOM 717 N N . ARG A 1 92 ? 36.571 -34.860 -15.303 1.00 52.59 92 ARG A N 1
ATOM 718 C CA . ARG A 1 92 ? 36.778 -36.308 -15.440 1.00 52.59 92 ARG A CA 1
ATOM 719 C C . ARG A 1 92 ? 37.986 -36.564 -16.345 1.00 52.59 92 ARG A C 1
ATOM 721 O O . ARG A 1 92 ? 38.028 -36.076 -17.470 1.00 52.59 92 ARG A O 1
ATOM 728 N N . LEU A 1 93 ? 38.971 -37.302 -15.837 1.00 55.03 93 LEU A N 1
ATOM 729 C CA . LEU A 1 93 ? 40.142 -37.748 -16.595 1.00 55.03 93 LEU A CA 1
ATOM 730 C C . LEU A 1 93 ? 39.774 -38.971 -17.438 1.00 55.03 93 LEU A C 1
ATOM 732 O O . LEU A 1 93 ? 39.244 -39.948 -16.908 1.00 55.03 93 LEU A O 1
ATOM 736 N N . THR A 1 94 ? 40.083 -38.932 -18.731 1.00 63.66 94 THR A N 1
ATOM 737 C CA . THR A 1 94 ? 39.950 -40.079 -19.639 1.00 63.66 94 THR A CA 1
ATOM 738 C C . THR A 1 94 ? 41.305 -40.400 -20.263 1.00 63.66 94 THR A C 1
ATOM 740 O O . THR A 1 94 ? 42.086 -39.497 -20.575 1.00 63.66 94 THR A O 1
ATOM 743 N N . LEU A 1 95 ? 41.609 -41.692 -20.397 1.00 62.91 95 LEU A N 1
ATOM 744 C CA . LEU A 1 95 ? 42.868 -42.187 -20.949 1.00 62.91 95 LEU A CA 1
ATOM 745 C C . LEU A 1 95 ? 42.657 -42.527 -22.429 1.00 62.91 95 LEU A C 1
ATOM 747 O O . LEU A 1 95 ? 42.014 -43.526 -22.740 1.00 62.91 95 LEU A O 1
ATOM 751 N N . GLU A 1 96 ? 43.193 -41.710 -23.333 1.00 69.50 96 GLU A N 1
ATOM 752 C CA . GLU A 1 96 ? 43.160 -41.969 -24.778 1.00 69.50 96 GLU A CA 1
ATOM 753 C C . GLU A 1 96 ? 44.603 -42.141 -25.274 1.00 69.50 96 GLU A C 1
ATOM 755 O O . GLU A 1 96 ? 45.458 -41.284 -25.046 1.00 69.50 96 GLU A O 1
ATOM 760 N N . GLY A 1 97 ? 44.915 -43.293 -25.878 1.00 77.81 97 GLY A N 1
ATOM 761 C CA . GLY A 1 97 ? 46.250 -43.577 -26.426 1.00 77.81 97 GLY A CA 1
ATOM 762 C C . GLY A 1 97 ? 47.393 -43.629 -25.399 1.00 77.81 97 GLY A C 1
ATOM 763 O O . GLY A 1 97 ? 48.531 -43.322 -25.738 1.00 77.81 97 GLY A O 1
ATOM 764 N N . GLY A 1 98 ? 47.110 -43.970 -24.136 1.00 79.69 98 GLY A N 1
ATOM 765 C CA . GLY A 1 98 ? 48.124 -44.040 -23.070 1.00 79.69 98 GLY A CA 1
ATOM 766 C C . GLY A 1 98 ? 48.523 -42.687 -22.469 1.00 79.69 98 GLY A C 1
ATOM 767 O O . GLY A 1 98 ? 49.412 -42.638 -21.620 1.00 79.69 98 GLY A O 1
ATOM 768 N N . ARG A 1 99 ? 47.856 -41.589 -22.853 1.00 63.28 99 ARG A N 1
ATOM 769 C CA . ARG A 1 99 ? 48.067 -40.253 -22.282 1.00 63.28 99 ARG A CA 1
ATOM 770 C C . ARG A 1 99 ? 46.781 -39.761 -21.616 1.00 63.28 99 ARG A C 1
ATOM 772 O O . ARG A 1 99 ? 45.713 -39.773 -22.220 1.00 63.28 99 ARG A O 1
ATOM 779 N N . LEU A 1 100 ? 46.881 -39.332 -20.358 1.00 72.00 100 LEU A N 1
ATOM 780 C CA . LEU A 1 100 ? 45.767 -38.727 -19.620 1.00 72.00 100 LEU A CA 1
ATOM 781 C C . LEU A 1 100 ? 45.436 -37.357 -20.226 1.00 72.00 100 LEU A C 1
ATOM 783 O O . LEU A 1 100 ? 46.305 -36.486 -20.270 1.00 72.00 100 LEU A O 1
ATOM 787 N N . GLN A 1 101 ? 44.194 -37.157 -20.674 1.00 72.75 101 GLN A N 1
ATOM 788 C CA . GLN A 1 101 ? 43.709 -35.861 -21.159 1.00 72.75 101 GLN A CA 1
ATOM 789 C C . GLN A 1 101 ? 42.447 -35.434 -20.392 1.00 72.75 101 GLN A C 1
ATOM 791 O O . GLN A 1 101 ? 41.572 -36.250 -20.096 1.00 72.75 101 GLN A O 1
ATOM 796 N N . LEU A 1 102 ? 42.364 -34.144 -20.043 1.00 62.25 102 LEU A N 1
ATOM 797 C CA . LEU A 1 102 ? 41.165 -33.525 -19.471 1.00 62.25 102 LEU A CA 1
ATOM 798 C C . LEU A 1 102 ? 40.266 -33.040 -20.615 1.00 62.25 102 LEU A C 1
ATOM 800 O O . LEU A 1 102 ? 40.629 -32.088 -21.303 1.00 62.25 102 LEU A O 1
ATOM 804 N N . ARG A 1 103 ? 39.098 -33.664 -20.803 1.00 55.22 103 ARG A N 1
ATOM 805 C CA . ARG A 1 103 ? 38.139 -33.307 -21.863 1.00 55.22 103 ARG A CA 1
ATOM 806 C C . ARG A 1 103 ? 36.932 -32.563 -21.278 1.00 55.22 103 ARG A C 1
ATOM 808 O O . ARG A 1 103 ? 36.356 -33.007 -20.286 1.00 55.22 103 ARG A O 1
ATOM 815 N N . ASN A 1 104 ? 36.556 -31.431 -21.879 1.00 58.97 104 ASN A N 1
ATOM 816 C CA . ASN A 1 104 ? 35.325 -30.705 -21.540 1.00 58.97 104 ASN A CA 1
ATOM 817 C C . ASN A 1 104 ? 34.112 -31.414 -22.186 1.00 58.97 104 ASN A C 1
ATOM 819 O O . ASN A 1 104 ? 34.208 -31.816 -23.344 1.00 58.97 104 ASN A O 1
ATOM 823 N N . PRO A 1 105 ? 32.977 -31.580 -21.482 1.00 51.66 105 PRO A N 1
ATOM 824 C CA . PRO A 1 105 ? 31.888 -32.466 -21.912 1.00 51.66 105 PRO A CA 1
ATOM 825 C C . PRO A 1 105 ? 30.971 -31.941 -23.042 1.00 51.66 105 PRO A C 1
ATOM 827 O O . PRO A 1 105 ? 29.858 -32.436 -23.170 1.00 51.66 105 PRO A O 1
ATOM 830 N N . SER A 1 106 ? 31.378 -30.969 -23.865 1.00 50.50 106 SER A N 1
ATOM 831 C CA . SER A 1 106 ? 30.459 -30.287 -24.802 1.00 50.50 106 SER A CA 1
ATOM 832 C C . SER A 1 106 ? 30.735 -30.466 -26.298 1.00 50.50 106 SER A C 1
ATOM 834 O O . SER A 1 106 ? 30.081 -29.810 -27.099 1.00 50.50 106 SER A O 1
ATOM 836 N N . GLU A 1 107 ? 31.651 -31.341 -26.708 1.00 49.50 107 GLU A N 1
ATOM 837 C CA . GLU A 1 107 ? 31.956 -31.539 -28.134 1.00 49.50 107 GLU A CA 1
ATOM 838 C C . GLU A 1 107 ? 31.677 -32.985 -28.547 1.00 49.50 107 GLU A C 1
ATOM 840 O O . GLU A 1 107 ? 32.539 -33.864 -28.474 1.00 49.50 107 GLU A O 1
ATOM 845 N N . GLN A 1 108 ? 30.427 -33.223 -28.944 1.00 48.34 108 GLN A N 1
ATOM 846 C CA . GLN A 1 108 ? 30.002 -34.421 -29.656 1.00 48.34 108 GLN A CA 1
ATOM 847 C C . GLN A 1 108 ? 29.648 -33.993 -31.085 1.00 48.34 108 GLN A C 1
ATOM 849 O O . GLN A 1 108 ? 28.628 -33.350 -31.324 1.00 48.34 108 GLN A O 1
ATOM 854 N N . GLU A 1 109 ? 30.555 -34.282 -32.017 1.00 51.09 109 GLU A N 1
ATOM 855 C CA . GLU A 1 109 ? 30.421 -33.962 -33.436 1.00 51.09 109 GLU A CA 1
ATOM 856 C C . GLU A 1 109 ? 29.409 -34.901 -34.108 1.00 51.09 109 GLU A C 1
ATOM 858 O O . GLU A 1 109 ? 29.537 -36.124 -34.050 1.00 51.09 109 GLU A O 1
ATOM 863 N N . MET A 1 110 ? 28.414 -34.316 -34.775 1.00 45.41 110 MET A N 1
ATOM 864 C CA . MET A 1 110 ? 27.530 -34.983 -35.730 1.00 45.41 110 MET A CA 1
ATOM 865 C C . MET A 1 110 ? 27.677 -34.256 -37.067 1.00 45.41 110 MET A C 1
ATOM 867 O O . MET A 1 110 ? 27.346 -33.077 -37.188 1.00 45.41 110 MET A O 1
ATOM 871 N N . SER A 1 111 ? 28.221 -34.962 -38.058 1.00 42.66 111 SER A N 1
ATOM 872 C CA . SER A 1 111 ? 28.460 -34.467 -39.410 1.00 42.66 111 SER A CA 1
ATOM 873 C C . SER A 1 111 ? 27.225 -34.641 -40.301 1.00 42.66 111 SER A C 1
ATOM 875 O O . SER A 1 111 ? 26.784 -35.768 -40.529 1.00 42.66 111 SER A O 1
ATOM 877 N N . SER A 1 112 ? 26.745 -33.555 -40.903 1.00 42.25 112 SER A N 1
ATOM 878 C CA . SER A 1 112 ? 25.995 -33.586 -42.168 1.00 42.25 112 SER A CA 1
ATOM 879 C C . SER A 1 112 ? 26.257 -32.286 -42.938 1.00 42.25 112 SER A C 1
ATOM 881 O O . SER A 1 112 ? 25.937 -31.190 -42.478 1.00 42.25 112 SER A O 1
ATOM 883 N N . GLY A 1 113 ? 26.938 -32.431 -44.075 1.00 50.00 113 GLY A N 1
ATOM 884 C CA . GLY A 1 113 ? 27.679 -31.398 -44.800 1.00 50.00 113 GLY A CA 1
ATOM 885 C C . GLY A 1 113 ? 26.888 -30.515 -45.764 1.00 50.00 113 GLY A C 1
ATOM 886 O O . GLY A 1 113 ? 27.279 -30.410 -46.918 1.00 50.00 113 GLY A O 1
ATOM 887 N N . GLU A 1 114 ? 25.864 -29.811 -45.282 1.00 49.91 114 GLU A N 1
ATOM 888 C CA . GLU A 1 114 ? 25.296 -28.633 -45.982 1.00 49.91 114 GLU A CA 1
ATOM 889 C C . GLU A 1 114 ? 25.101 -27.420 -45.039 1.00 49.91 114 GLU A C 1
ATOM 891 O O . GLU A 1 114 ? 24.436 -26.441 -45.367 1.00 49.91 114 GLU A O 1
ATOM 896 N N . GLY A 1 115 ? 25.705 -27.458 -43.841 1.00 53.53 115 GLY A N 1
ATOM 897 C CA . GLY A 1 115 ? 25.512 -26.450 -42.789 1.00 53.53 115 GLY A CA 1
ATOM 898 C C . GLY A 1 115 ? 26.689 -25.509 -42.502 1.00 53.53 115 GLY A C 1
ATOM 899 O O . GLY A 1 115 ? 26.519 -24.618 -41.673 1.00 53.53 115 GLY A O 1
ATOM 900 N N . SER A 1 116 ? 27.867 -25.662 -43.126 1.00 59.72 116 SER A N 1
ATOM 901 C CA . SER A 1 116 ? 29.074 -24.911 -42.707 1.00 59.72 116 SER A CA 1
ATOM 902 C C . SER A 1 116 ? 28.920 -23.397 -42.837 1.00 59.72 116 SER A C 1
ATOM 904 O O . SER A 1 116 ? 29.350 -22.647 -41.958 1.00 59.72 116 SER A O 1
ATOM 906 N N . ASP A 1 117 ? 28.257 -22.948 -43.899 1.00 67.31 117 ASP A N 1
ATOM 907 C CA . ASP A 1 117 ? 28.113 -21.521 -44.182 1.00 67.31 117 ASP A CA 1
ATOM 908 C C . ASP A 1 117 ? 27.025 -20.900 -43.299 1.00 67.31 117 ASP A C 1
ATOM 910 O O . ASP A 1 117 ? 27.198 -19.800 -42.770 1.00 67.31 117 ASP A O 1
ATOM 914 N N . ASN A 1 118 ? 25.961 -21.658 -43.015 1.00 73.31 118 ASN A N 1
ATOM 915 C CA . ASN A 1 118 ? 24.893 -21.247 -42.106 1.00 73.31 118 ASN A CA 1
ATOM 916 C C . ASN A 1 118 ? 25.374 -21.148 -40.654 1.00 73.31 118 ASN A C 1
ATOM 918 O O . ASN A 1 118 ? 25.006 -20.207 -39.955 1.00 73.31 118 ASN A O 1
ATOM 922 N N . ILE A 1 119 ? 26.249 -22.052 -40.201 1.00 77.00 119 ILE A N 1
ATOM 923 C CA . ILE A 1 119 ? 26.836 -21.985 -38.852 1.00 77.00 119 ILE A CA 1
ATOM 924 C C . ILE A 1 119 ? 27.648 -20.690 -38.689 1.00 77.00 119 ILE A C 1
ATOM 926 O O . ILE A 1 119 ? 27.514 -19.988 -37.685 1.00 77.00 119 ILE A O 1
ATOM 930 N N . ASN A 1 120 ? 28.419 -20.313 -39.713 1.00 87.12 120 ASN A N 1
ATOM 931 C CA . ASN A 1 120 ? 29.226 -19.092 -39.699 1.00 87.12 120 ASN A CA 1
ATOM 932 C C . ASN A 1 120 ? 28.351 -17.820 -39.704 1.00 87.12 120 ASN A C 1
ATOM 934 O O . ASN A 1 120 ? 28.655 -16.841 -39.018 1.00 87.12 120 ASN A O 1
ATOM 938 N N . VAL A 1 121 ? 27.232 -17.845 -40.437 1.00 89.50 121 VAL A N 1
ATOM 939 C CA . VAL A 1 121 ? 26.228 -16.767 -40.448 1.00 89.50 121 VAL A CA 1
ATOM 940 C C . VAL A 1 121 ? 25.564 -16.617 -39.078 1.00 89.50 121 VAL A C 1
ATOM 942 O O . VAL A 1 121 ? 25.499 -15.503 -38.559 1.00 89.50 121 VAL A O 1
ATOM 945 N N . VAL A 1 122 ? 25.139 -17.720 -38.453 1.00 91.94 122 VAL A N 1
ATOM 946 C CA . VAL A 1 122 ? 24.484 -17.715 -37.134 1.00 91.94 122 VAL A CA 1
ATOM 947 C C . VAL A 1 122 ? 25.402 -17.125 -36.064 1.00 91.94 122 VAL A C 1
ATOM 949 O O . VAL A 1 122 ? 24.972 -16.279 -35.277 1.00 91.94 122 VAL A O 1
ATOM 952 N N . GLU A 1 123 ? 26.679 -17.512 -36.035 1.00 92.31 123 GLU A N 1
ATOM 953 C CA . GLU A 1 123 ? 27.631 -16.960 -35.065 1.00 92.31 123 GLU A CA 1
ATOM 954 C C . GLU A 1 123 ? 27.902 -15.469 -35.281 1.00 92.31 123 GLU A C 1
ATOM 956 O O . GLU A 1 123 ? 27.945 -14.699 -34.316 1.00 92.31 123 GLU A O 1
ATOM 961 N N . LYS A 1 124 ? 28.037 -15.035 -36.540 1.00 93.69 124 LYS A N 1
ATOM 962 C CA . LYS A 1 124 ? 28.273 -13.623 -36.880 1.00 93.69 124 LYS A CA 1
ATOM 963 C C . LYS A 1 124 ? 27.049 -12.739 -36.625 1.00 93.69 124 LYS A C 1
ATOM 965 O O . LYS A 1 124 ? 27.215 -11.569 -36.260 1.00 93.69 124 LYS A O 1
ATOM 970 N N . ALA A 1 125 ? 25.843 -13.286 -36.769 1.00 95.25 125 ALA A N 1
ATOM 971 C CA . ALA A 1 125 ? 24.583 -12.567 -36.593 1.00 95.25 125 ALA A CA 1
ATOM 972 C C . ALA A 1 125 ? 24.249 -12.258 -35.125 1.00 95.25 125 ALA A C 1
ATOM 974 O O . ALA A 1 125 ? 23.594 -11.250 -34.850 1.00 95.25 125 ALA A O 1
ATOM 975 N N . LYS A 1 12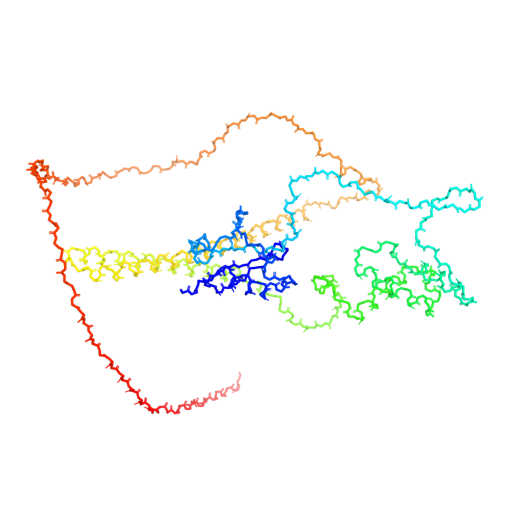6 ? 24.726 -13.066 -34.165 1.00 96.06 126 LYS A N 1
ATOM 976 C CA . LYS A 1 126 ? 24.487 -12.839 -32.727 1.00 96.06 126 LYS A CA 1
ATOM 977 C C . LYS A 1 126 ? 25.000 -11.462 -32.304 1.00 96.06 126 LYS A C 1
ATOM 979 O O . LYS A 1 126 ? 26.199 -11.182 -32.388 1.00 96.06 126 LYS A O 1
ATOM 984 N N . ILE A 1 127 ? 24.106 -10.598 -31.817 1.00 96.25 127 ILE A N 1
ATOM 985 C CA . ILE A 1 127 ? 24.402 -9.232 -31.357 1.00 96.25 127 ILE A CA 1
ATOM 986 C C . ILE A 1 127 ? 25.093 -9.248 -29.989 1.00 96.25 127 ILE A C 1
ATOM 988 O O . ILE A 1 127 ? 26.116 -8.580 -29.796 1.00 96.25 127 ILE A O 1
ATOM 992 N N . TYR A 1 128 ? 24.566 -10.044 -29.064 1.00 96.44 128 TYR A N 1
ATOM 993 C CA . TYR A 1 128 ? 25.077 -10.233 -27.712 1.00 96.44 128 TYR A CA 1
ATOM 994 C C . TYR A 1 128 ? 25.812 -11.569 -27.620 1.00 96.44 128 TYR A C 1
ATOM 996 O O . TYR A 1 128 ? 25.224 -12.615 -27.875 1.00 96.44 128 TYR A O 1
ATOM 1004 N N . LYS A 1 129 ? 27.097 -11.548 -27.240 1.00 93.25 129 LYS A N 1
ATOM 1005 C CA . LYS A 1 129 ? 27.905 -12.777 -27.112 1.00 93.25 129 LYS A CA 1
ATOM 1006 C C . LYS A 1 129 ? 27.467 -13.648 -25.930 1.00 93.25 129 LYS A C 1
ATOM 1008 O O . LYS A 1 129 ? 27.424 -14.860 -26.061 1.00 93.25 129 LYS A O 1
ATOM 1013 N N . ASN A 1 130 ? 27.114 -13.008 -24.813 1.00 93.25 130 ASN A N 1
ATOM 1014 C CA . ASN A 1 130 ? 26.655 -13.647 -23.579 1.00 93.25 130 ASN A CA 1
ATOM 1015 C C . ASN A 1 130 ? 25.358 -12.956 -23.128 1.00 93.25 130 ASN A C 1
ATOM 1017 O O . ASN A 1 130 ? 25.438 -12.025 -22.318 1.00 93.25 130 ASN A O 1
ATOM 1021 N N . PRO A 1 131 ? 24.195 -13.308 -23.703 1.00 92.81 131 PRO A N 1
ATOM 1022 C CA . PRO A 1 131 ? 22.933 -12.699 -23.306 1.00 92.81 131 PRO A CA 1
ATOM 1023 C C . PRO A 1 131 ? 22.645 -13.031 -21.835 1.00 92.81 131 PRO A C 1
ATOM 1025 O O . PRO A 1 131 ? 22.787 -14.168 -21.396 1.00 92.81 131 PRO A O 1
ATOM 1028 N N . LYS A 1 132 ? 22.306 -12.011 -21.049 1.00 91.44 132 LYS A N 1
ATOM 1029 C CA . LYS A 1 132 ? 21.979 -12.120 -19.616 1.00 91.44 132 LYS A CA 1
ATOM 1030 C C . LYS A 1 132 ? 20.481 -12.008 -19.363 1.00 91.44 132 LYS A C 1
ATOM 1032 O O . LYS A 1 132 ? 20.029 -12.164 -18.230 1.00 91.44 132 LYS A O 1
ATOM 1037 N N . THR A 1 133 ? 19.724 -11.642 -20.392 1.00 92.31 133 THR A N 1
ATOM 1038 C CA . THR A 1 133 ? 18.288 -11.402 -20.308 1.00 92.31 133 THR A CA 1
ATOM 1039 C C . THR A 1 133 ? 17.570 -12.066 -21.476 1.00 92.31 133 THR A C 1
ATOM 1041 O O . THR A 1 133 ? 18.082 -12.070 -22.590 1.00 92.31 133 THR A O 1
ATOM 1044 N N . GLU A 1 134 ? 16.339 -12.520 -21.235 1.00 93.25 134 GLU A N 1
ATOM 1045 C CA . GLU A 1 134 ? 15.429 -13.071 -22.259 1.00 93.25 134 GLU A CA 1
ATOM 1046 C C . GLU A 1 134 ? 15.246 -12.120 -23.460 1.00 93.25 134 GLU A C 1
ATOM 1048 O O . GLU A 1 134 ? 15.045 -12.552 -24.589 1.00 93.25 134 GLU A O 1
ATOM 1053 N N . TYR A 1 135 ? 15.362 -10.804 -23.242 1.00 94.38 135 TYR A N 1
ATOM 1054 C CA . TYR A 1 135 ? 15.279 -9.811 -24.315 1.00 94.38 135 TYR A CA 1
ATOM 1055 C C . TYR A 1 135 ? 16.499 -9.862 -25.236 1.00 94.38 135 TYR A C 1
ATOM 1057 O O . TYR A 1 135 ? 16.367 -9.746 -26.449 1.00 94.38 135 TYR A O 1
ATOM 1065 N N . GLU A 1 136 ? 17.693 -10.008 -24.665 1.00 95.88 136 GLU A N 1
ATOM 1066 C CA . GLU A 1 136 ? 18.931 -10.107 -25.440 1.00 95.88 136 GLU A CA 1
ATOM 1067 C C . GLU A 1 136 ? 18.978 -11.412 -26.243 1.00 95.88 136 GLU A C 1
ATOM 1069 O O . GLU A 1 136 ? 19.472 -11.404 -27.369 1.00 95.88 136 GLU A O 1
ATOM 1074 N N . GLU A 1 137 ? 18.421 -12.499 -25.697 1.00 96.25 137 GLU A N 1
ATOM 1075 C CA . GLU A 1 137 ? 18.212 -13.762 -26.419 1.00 96.25 137 GLU A CA 1
ATOM 1076 C C . GLU A 1 137 ? 17.248 -13.562 -27.593 1.00 96.25 137 GLU A C 1
ATOM 1078 O O . GLU A 1 137 ? 17.634 -13.795 -28.735 1.00 96.25 137 GLU A O 1
ATOM 1083 N N . ALA A 1 138 ? 16.066 -12.984 -27.351 1.00 96.19 138 ALA A N 1
ATOM 1084 C CA . ALA A 1 138 ? 15.090 -12.708 -28.406 1.00 96.19 138 ALA A CA 1
ATOM 1085 C C . ALA A 1 138 ? 15.647 -11.795 -29.519 1.00 96.19 138 ALA A C 1
ATOM 1087 O O . ALA A 1 138 ? 15.369 -11.998 -30.700 1.00 96.19 138 ALA A O 1
ATOM 1088 N N . VAL A 1 139 ? 16.462 -10.792 -29.167 1.00 97.12 139 VAL A N 1
ATOM 1089 C CA . VAL A 1 139 ? 17.127 -9.920 -30.154 1.00 97.12 139 VAL A CA 1
ATOM 1090 C C . VAL A 1 139 ? 18.176 -10.682 -30.960 1.00 97.12 139 VAL A C 1
ATOM 1092 O O . VAL A 1 139 ? 18.309 -10.431 -32.158 1.00 97.12 139 VAL A O 1
ATOM 1095 N N . ASN A 1 140 ? 18.918 -11.602 -30.342 1.00 97.69 140 ASN A N 1
ATOM 1096 C CA . ASN A 1 140 ? 19.849 -12.463 -31.066 1.00 97.69 140 ASN A CA 1
ATOM 1097 C C . ASN A 1 140 ? 19.116 -13.395 -32.036 1.00 97.69 140 ASN A C 1
ATOM 1099 O O . ASN A 1 140 ? 19.542 -13.496 -33.183 1.00 97.69 140 ASN A O 1
ATOM 1103 N N . ASP A 1 141 ? 18.014 -14.011 -31.610 1.00 97.31 141 ASP A N 1
ATOM 1104 C CA . ASP A 1 141 ? 17.220 -14.915 -32.449 1.00 97.31 141 ASP A CA 1
ATOM 1105 C C . ASP A 1 141 ? 16.638 -14.179 -33.663 1.00 97.31 141 ASP A C 1
ATOM 1107 O O . ASP A 1 141 ? 16.770 -14.635 -34.801 1.00 97.31 141 ASP A O 1
ATOM 1111 N N . ALA A 1 142 ? 16.090 -12.977 -33.449 1.00 97.50 142 ALA A N 1
ATOM 1112 C CA . ALA A 1 142 ? 15.608 -12.125 -34.532 1.00 97.50 142 ALA A CA 1
ATOM 1113 C C . ALA A 1 142 ? 16.739 -11.694 -35.484 1.00 97.50 142 ALA A C 1
ATOM 1115 O O . ALA A 1 142 ? 16.556 -11.691 -36.701 1.00 97.50 142 ALA A O 1
ATOM 1116 N N . ALA A 1 143 ? 17.922 -11.357 -34.958 1.00 97.69 143 ALA A N 1
ATOM 1117 C CA . ALA A 1 143 ? 19.077 -10.991 -35.780 1.00 97.69 143 ALA A CA 1
ATOM 1118 C C . ALA A 1 143 ? 19.578 -12.166 -36.632 1.00 97.69 143 ALA A C 1
ATOM 1120 O O . ALA A 1 143 ? 19.902 -11.974 -37.802 1.00 97.69 143 ALA A O 1
ATOM 1121 N N . VAL A 1 144 ? 19.605 -13.380 -36.072 1.00 97.31 144 VAL A N 1
ATOM 1122 C CA . VAL A 1 144 ? 19.942 -14.606 -36.808 1.00 97.31 144 VAL A CA 1
ATOM 1123 C C . VAL A 1 144 ? 18.930 -14.849 -37.923 1.00 97.31 144 VAL A C 1
ATOM 1125 O O . VAL A 1 144 ? 19.332 -15.065 -39.062 1.00 97.31 144 VAL A O 1
ATOM 1128 N N . HIS A 1 145 ? 17.632 -14.743 -37.633 1.00 96.69 145 HIS A N 1
ATOM 1129 C CA . HIS A 1 145 ? 16.585 -14.934 -38.635 1.00 96.69 145 HIS A CA 1
ATOM 1130 C C . HIS A 1 145 ? 16.700 -13.935 -39.798 1.00 96.69 145 HIS A C 1
ATOM 1132 O O . HIS A 1 145 ? 16.604 -14.327 -40.959 1.00 96.69 145 HIS A O 1
ATOM 1138 N N . ILE A 1 146 ? 16.966 -12.657 -39.506 1.00 96.94 146 ILE A N 1
ATOM 1139 C CA . ILE A 1 146 ? 17.186 -11.630 -40.538 1.00 96.94 146 ILE A CA 1
ATOM 1140 C C . ILE A 1 146 ? 18.444 -11.944 -41.362 1.00 96.94 146 ILE A C 1
ATOM 1142 O O . ILE A 1 146 ? 18.406 -11.848 -42.584 1.00 96.94 146 ILE A O 1
ATOM 1146 N N . ALA A 1 147 ? 19.540 -12.361 -40.723 1.00 96.38 147 ALA A N 1
ATOM 1147 C CA . ALA A 1 147 ? 20.796 -12.670 -41.410 1.00 96.38 147 ALA A CA 1
ATOM 1148 C C . ALA A 1 147 ? 20.735 -13.942 -42.277 1.00 96.38 147 ALA A C 1
ATOM 1150 O O . ALA A 1 147 ? 21.468 -14.040 -43.259 1.00 96.38 147 ALA A O 1
ATOM 1151 N N . LEU A 1 148 ? 19.874 -14.905 -41.930 1.00 94.81 148 LEU A N 1
ATOM 1152 C CA . LEU A 1 148 ? 19.606 -16.087 -42.756 1.00 94.81 148 LEU A CA 1
ATOM 1153 C C . LEU A 1 148 ? 18.794 -15.740 -44.012 1.00 94.81 148 LEU A C 1
ATOM 1155 O O . LEU A 1 148 ? 18.956 -16.391 -45.040 1.00 94.81 148 LEU A O 1
ATOM 1159 N N . GLN A 1 149 ? 17.928 -14.725 -43.936 1.00 95.12 149 GLN A N 1
ATOM 1160 C CA . GLN A 1 149 ? 17.160 -14.237 -45.084 1.00 95.12 149 GLN A CA 1
ATOM 1161 C C . GLN A 1 149 ? 17.981 -13.305 -45.979 1.00 95.12 149 GLN A C 1
ATOM 1163 O O . GLN A 1 149 ? 17.893 -13.390 -47.201 1.00 95.12 149 GLN A O 1
ATOM 1168 N N . ASP A 1 150 ? 18.776 -12.422 -45.373 1.00 93.81 150 ASP A N 1
ATOM 1169 C CA . ASP A 1 150 ? 19.645 -11.480 -46.069 1.00 93.81 150 ASP A CA 1
ATOM 1170 C C . ASP A 1 150 ? 21.051 -11.481 -45.455 1.00 93.81 150 ASP A C 1
ATOM 1172 O O . ASP A 1 150 ? 21.339 -10.813 -44.455 1.00 93.81 150 ASP A O 1
ATOM 1176 N N . SER A 1 151 ? 21.968 -12.195 -46.110 1.00 90.88 151 SER A N 1
ATOM 1177 C CA . SER A 1 151 ? 23.367 -12.262 -45.692 1.00 90.88 151 SER A CA 1
ATOM 1178 C C . SER A 1 151 ? 24.088 -10.909 -45.766 1.00 90.88 151 SER A C 1
ATOM 1180 O O . SER A 1 151 ? 25.096 -10.721 -45.081 1.00 90.88 151 SER A O 1
ATOM 1182 N N . ALA A 1 152 ? 23.599 -9.943 -46.560 1.00 93.19 152 ALA A N 1
ATOM 1183 C CA . ALA A 1 152 ? 24.210 -8.615 -46.659 1.00 93.19 152 ALA A CA 1
ATOM 1184 C C . ALA A 1 152 ? 24.004 -7.784 -45.380 1.00 93.19 152 ALA A C 1
ATOM 1186 O O . ALA A 1 152 ? 24.821 -6.909 -45.076 1.00 93.19 152 ALA A O 1
ATOM 1187 N N . ALA A 1 153 ? 22.982 -8.097 -44.576 1.00 92.62 153 ALA A N 1
ATOM 1188 C CA . ALA A 1 153 ? 22.730 -7.437 -43.297 1.00 92.62 153 ALA A CA 1
ATOM 1189 C C . ALA A 1 153 ? 23.872 -7.645 -42.280 1.00 92.62 153 ALA A C 1
ATOM 1191 O O . ALA A 1 153 ? 24.062 -6.817 -41.386 1.00 92.62 153 ALA A O 1
ATOM 1192 N N . LEU A 1 154 ? 24.692 -8.693 -42.444 1.00 94.00 154 LEU A N 1
ATOM 1193 C CA . LEU A 1 154 ? 25.889 -8.924 -41.626 1.00 94.00 154 LEU A CA 1
ATOM 1194 C C . LEU A 1 154 ? 26.979 -7.858 -41.818 1.00 94.00 154 LEU A C 1
ATOM 1196 O O . LEU A 1 154 ? 27.798 -7.665 -40.917 1.00 94.00 154 LEU A O 1
ATOM 1200 N N . LEU A 1 155 ? 26.998 -7.159 -42.960 1.00 95.62 155 LEU A N 1
ATOM 1201 C CA . LEU A 1 155 ? 27.982 -6.107 -43.244 1.00 95.62 155 LEU A CA 1
ATOM 1202 C C . LEU A 1 155 ? 27.758 -4.864 -42.369 1.00 95.62 155 LEU A C 1
ATOM 1204 O O . LEU A 1 155 ? 28.720 -4.202 -41.982 1.00 95.62 155 LEU A O 1
ATOM 1208 N N . ASP A 1 156 ? 26.501 -4.562 -42.021 1.00 95.62 156 ASP A N 1
ATOM 1209 C CA . ASP A 1 156 ? 26.122 -3.425 -41.175 1.00 95.62 156 ASP A CA 1
ATOM 1210 C C . ASP A 1 156 ? 25.389 -3.901 -39.915 1.00 95.62 156 ASP A C 1
ATOM 1212 O O . ASP A 1 156 ? 24.161 -3.848 -39.785 1.00 95.62 156 ASP A O 1
ATOM 1216 N N . ARG A 1 157 ? 26.190 -4.316 -38.930 1.00 93.69 157 ARG A N 1
ATOM 1217 C CA . ARG A 1 157 ? 25.709 -4.772 -37.618 1.00 93.69 157 ARG A CA 1
ATOM 1218 C C . ARG A 1 157 ? 24.797 -3.750 -36.925 1.00 93.69 157 ARG A C 1
ATOM 1220 O O . ARG A 1 157 ? 23.918 -4.136 -36.154 1.00 93.69 157 ARG A O 1
ATOM 1227 N N . GLY A 1 158 ? 24.989 -2.453 -37.183 1.00 94.88 158 GLY A N 1
ATOM 1228 C CA . GLY A 1 158 ? 24.174 -1.387 -36.601 1.00 94.88 158 GLY A CA 1
ATOM 1229 C C . GLY A 1 158 ? 22.742 -1.383 -37.135 1.00 94.88 158 GLY A C 1
ATOM 1230 O O . GLY A 1 158 ? 21.801 -1.203 -36.356 1.00 94.88 158 GLY A O 1
ATOM 1231 N N . LYS A 1 159 ? 22.560 -1.607 -38.442 1.00 95.94 159 LYS A N 1
ATOM 1232 C CA . LYS A 1 159 ? 21.231 -1.763 -39.060 1.00 95.94 159 LYS A CA 1
ATOM 1233 C C . LYS A 1 159 ? 20.569 -3.075 -38.662 1.00 95.94 159 LYS A C 1
ATOM 1235 O O . LYS A 1 159 ? 19.409 -3.039 -38.254 1.00 95.94 159 LYS A O 1
ATOM 1240 N N . LEU A 1 160 ? 21.321 -4.177 -38.677 1.00 96.62 160 LEU A N 1
ATOM 1241 C CA . LEU A 1 160 ? 20.832 -5.491 -38.255 1.00 96.62 160 LEU A CA 1
ATOM 1242 C C . LEU A 1 160 ? 20.262 -5.446 -36.831 1.00 96.62 160 LEU A C 1
ATOM 1244 O O . LEU A 1 160 ? 19.151 -5.904 -36.587 1.00 96.62 160 LEU A O 1
ATOM 1248 N N . TYR A 1 161 ? 20.967 -4.799 -35.897 1.00 97.31 161 TYR A N 1
ATOM 1249 C CA . TYR A 1 161 ? 20.481 -4.628 -34.527 1.00 97.31 161 TYR A CA 1
ATOM 1250 C C . TYR A 1 161 ? 19.179 -3.816 -34.443 1.00 97.31 161 TYR A C 1
ATOM 1252 O O . TYR A 1 161 ? 18.290 -4.155 -33.662 1.00 97.31 161 TYR A O 1
ATOM 1260 N N . LYS A 1 162 ? 19.034 -2.746 -35.238 1.00 96.31 162 LYS A N 1
ATOM 1261 C CA . LYS A 1 162 ? 17.797 -1.945 -35.263 1.00 96.31 162 LYS A CA 1
ATOM 1262 C C . LYS A 1 162 ? 16.612 -2.760 -35.781 1.00 96.31 162 LYS A C 1
ATOM 1264 O O . LYS A 1 162 ? 15.556 -2.719 -35.160 1.00 96.31 162 LYS A O 1
ATOM 1269 N N . GLN A 1 163 ? 16.803 -3.509 -36.867 1.00 96.62 163 GLN A N 1
ATOM 1270 C CA . GLN A 1 163 ? 15.766 -4.369 -37.444 1.00 96.62 163 GLN A CA 1
ATOM 1271 C C . GLN A 1 163 ? 15.391 -5.513 -36.497 1.00 96.62 163 GLN A C 1
ATOM 1273 O O . GLN A 1 163 ? 14.211 -5.743 -36.260 1.00 96.62 163 GLN A O 1
ATOM 1278 N N . ALA A 1 164 ? 16.379 -6.167 -35.880 1.00 97.38 164 ALA A N 1
ATOM 1279 C CA . ALA A 1 164 ? 16.141 -7.221 -34.898 1.00 97.38 164 ALA A CA 1
ATOM 1280 C C . ALA A 1 164 ? 15.332 -6.711 -33.696 1.00 97.38 164 ALA A C 1
ATOM 1282 O O . ALA A 1 164 ? 14.379 -7.352 -33.267 1.00 97.38 164 ALA A O 1
ATOM 1283 N N . LYS A 1 165 ? 15.650 -5.516 -33.180 1.00 95.94 165 LYS A N 1
ATOM 1284 C CA . LYS A 1 165 ? 14.874 -4.894 -32.097 1.00 95.94 165 LYS A CA 1
ATOM 1285 C C . LYS A 1 165 ? 13.434 -4.583 -32.480 1.00 95.94 165 LYS A C 1
ATOM 1287 O O . LYS A 1 165 ? 12.558 -4.712 -31.626 1.00 95.94 165 LYS A O 1
ATOM 1292 N N . GLU A 1 166 ? 13.213 -4.127 -33.708 1.00 94.69 166 GLU A N 1
ATOM 1293 C CA . GLU A 1 166 ? 11.870 -3.846 -34.208 1.00 94.69 166 GLU A CA 1
ATOM 1294 C C . GLU A 1 166 ? 11.070 -5.143 -34.350 1.00 94.69 166 GLU A C 1
ATOM 1296 O O . GLU A 1 166 ? 9.967 -5.236 -33.828 1.00 94.69 166 GLU A O 1
ATOM 1301 N N . ASN A 1 167 ? 11.681 -6.193 -34.900 1.00 95.94 167 ASN A N 1
ATOM 1302 C CA . ASN A 1 167 ? 11.056 -7.508 -35.023 1.00 95.94 167 ASN A CA 1
ATOM 1303 C C . ASN A 1 167 ? 10.689 -8.113 -33.648 1.00 95.94 167 ASN A C 1
ATOM 1305 O O . ASN A 1 167 ? 9.581 -8.607 -33.448 1.00 95.94 167 ASN A O 1
ATOM 1309 N N . VAL A 1 168 ? 11.555 -7.980 -32.635 1.00 95.25 168 VAL A N 1
ATOM 1310 C CA . VAL A 1 168 ? 11.229 -8.377 -31.247 1.00 95.25 168 VAL A CA 1
ATOM 1311 C C . VAL A 1 168 ? 10.051 -7.570 -30.679 1.00 95.25 168 VAL A C 1
ATOM 1313 O O . VAL A 1 168 ? 9.256 -8.080 -29.891 1.00 95.25 168 VAL A O 1
ATOM 1316 N N . ARG A 1 169 ? 9.905 -6.302 -31.076 1.00 89.62 169 ARG A N 1
ATOM 1317 C CA . ARG A 1 169 ? 8.775 -5.458 -30.666 1.00 89.62 169 ARG A CA 1
ATOM 1318 C C . ARG A 1 169 ? 7.474 -5.888 -31.350 1.00 89.62 169 ARG A C 1
ATOM 1320 O O . ARG A 1 169 ? 6.452 -5.982 -30.675 1.00 89.62 169 ARG A O 1
ATOM 1327 N N . GLU A 1 170 ? 7.523 -6.165 -32.650 1.00 92.44 170 GLU A N 1
ATOM 1328 C CA . GLU A 1 170 ? 6.379 -6.587 -33.472 1.00 92.44 170 GLU A CA 1
ATOM 1329 C C . GLU A 1 170 ? 5.899 -8.006 -33.141 1.00 92.44 170 GLU A C 1
ATOM 1331 O O . GLU A 1 170 ? 4.696 -8.249 -33.084 1.00 92.44 170 GLU A O 1
ATOM 1336 N N . SER A 1 171 ? 6.816 -8.920 -32.812 1.00 90.50 171 SER A N 1
ATOM 1337 C CA . SER A 1 171 ? 6.502 -10.283 -32.343 1.00 90.50 171 SER A CA 1
ATOM 1338 C C . SER A 1 171 ? 5.823 -10.324 -30.966 1.00 90.50 171 SER A C 1
ATOM 1340 O O . SER A 1 171 ? 5.450 -11.392 -30.481 1.00 90.50 171 SER A O 1
ATOM 1342 N N . GLY A 1 172 ? 5.615 -9.164 -30.334 1.00 88.44 172 GLY A N 1
ATOM 1343 C CA . GLY A 1 172 ? 4.830 -9.041 -29.112 1.00 88.44 172 GLY A CA 1
ATOM 1344 C C . GLY A 1 172 ? 5.608 -9.357 -27.838 1.00 88.44 172 GLY A C 1
ATOM 1345 O O . GLY A 1 172 ? 4.989 -9.675 -26.818 1.00 88.44 172 GLY A O 1
ATOM 1346 N N . TYR A 1 173 ? 6.942 -9.254 -27.855 1.00 90.19 173 TYR A N 1
ATOM 1347 C CA . TYR A 1 173 ? 7.758 -9.457 -26.660 1.00 90.19 173 TYR A CA 1
ATOM 1348 C C . TYR A 1 173 ? 7.326 -8.515 -25.522 1.00 90.19 173 TYR A C 1
ATOM 1350 O O . TYR A 1 173 ? 7.400 -7.284 -25.617 1.00 90.19 173 TYR A O 1
ATOM 1358 N N . LYS A 1 174 ? 6.888 -9.100 -24.402 1.00 82.75 174 LYS A N 1
ATOM 1359 C CA . LYS A 1 174 ? 6.454 -8.365 -23.207 1.00 82.75 174 LYS A CA 1
ATOM 1360 C C . LYS A 1 174 ? 7.618 -8.236 -22.233 1.00 82.75 174 LYS A C 1
ATOM 1362 O O . LYS A 1 174 ? 8.021 -9.202 -21.594 1.00 82.75 174 LYS A O 1
ATOM 1367 N N . PHE A 1 175 ? 8.139 -7.025 -22.059 1.00 80.69 175 PHE A N 1
ATOM 1368 C CA . PHE A 1 175 ? 9.170 -6.779 -21.050 1.00 80.69 175 PHE A CA 1
ATOM 1369 C C . PHE A 1 175 ? 8.631 -7.055 -19.634 1.00 80.69 175 PHE A C 1
ATOM 1371 O O . PHE A 1 175 ? 7.501 -6.687 -19.308 1.00 80.69 175 PHE A O 1
ATOM 1378 N N . LYS A 1 176 ? 9.478 -7.606 -18.750 1.00 77.31 176 LYS A N 1
ATOM 1379 C CA . LYS A 1 176 ? 9.134 -7.937 -17.346 1.00 77.31 176 LYS A CA 1
ATOM 1380 C C . LYS A 1 176 ? 8.544 -6.770 -16.537 1.00 77.31 176 LYS A C 1
ATOM 1382 O O . LYS A 1 176 ? 7.844 -6.993 -15.559 1.00 77.31 176 LYS A O 1
ATOM 1387 N N . LYS A 1 177 ? 8.815 -5.518 -16.927 1.00 76.00 177 LYS A N 1
ATOM 1388 C CA . LYS A 1 177 ? 8.277 -4.300 -16.285 1.00 76.00 177 LYS A CA 1
ATOM 1389 C C . LYS A 1 177 ? 7.117 -3.648 -17.066 1.00 76.00 177 LYS A C 1
ATOM 1391 O O . LYS A 1 177 ? 6.815 -2.482 -16.822 1.00 76.00 177 LYS A O 1
ATOM 1396 N N . GLY A 1 178 ? 6.475 -4.375 -17.985 1.00 71.31 178 GLY A N 1
ATOM 1397 C CA . GLY A 1 178 ? 5.498 -3.831 -18.937 1.00 71.31 178 GLY A CA 1
ATOM 1398 C C . GLY A 1 178 ? 6.168 -3.090 -20.100 1.00 71.31 178 GLY A C 1
ATOM 1399 O O . GLY A 1 178 ? 7.389 -3.107 -20.214 1.00 71.31 178 GLY A O 1
ATOM 1400 N N . PHE A 1 179 ? 5.386 -2.440 -20.971 1.00 59.69 179 PHE A N 1
ATOM 1401 C CA . PHE A 1 179 ? 5.901 -1.697 -22.132 1.00 59.69 179 PHE A CA 1
ATOM 1402 C C . PHE A 1 179 ? 7.104 -0.812 -21.766 1.00 59.69 179 PHE A C 1
ATOM 1404 O O . PHE A 1 179 ? 7.060 -0.066 -20.781 1.00 59.69 179 PHE A O 1
ATOM 1411 N N . SER A 1 180 ? 8.186 -0.897 -22.554 1.00 52.44 180 SER A N 1
ATOM 1412 C CA . SER A 1 180 ? 9.367 -0.050 -22.366 1.00 52.44 180 SER A CA 1
ATOM 1413 C C . SER A 1 180 ? 8.932 1.414 -22.286 1.00 52.44 180 SER A C 1
ATOM 1415 O O . SER A 1 180 ? 8.347 1.954 -23.221 1.00 52.44 180 SER A O 1
ATOM 1417 N N . ARG A 1 181 ? 9.230 2.075 -21.162 1.00 59.59 181 ARG A N 1
ATOM 1418 C CA . ARG A 1 181 ? 8.853 3.477 -20.890 1.00 59.59 181 ARG A CA 1
ATOM 1419 C C . ARG A 1 181 ? 9.560 4.496 -21.792 1.00 59.59 181 ARG A C 1
ATOM 1421 O O . ARG A 1 181 ? 9.402 5.702 -21.605 1.00 59.59 181 ARG A O 1
ATOM 1428 N N . SER A 1 182 ? 10.356 4.053 -22.757 1.00 56.44 182 SER A N 1
ATOM 1429 C CA . SER A 1 182 ? 11.030 4.929 -23.704 1.00 56.44 182 SER A CA 1
ATOM 1430 C C . SER A 1 182 ? 10.122 5.255 -24.891 1.00 56.44 182 SER A C 1
ATOM 1432 O O . SER A 1 182 ? 10.204 4.628 -25.940 1.00 56.44 182 SER A O 1
ATOM 1434 N N . LYS A 1 183 ? 9.294 6.285 -24.690 1.00 50.19 183 LYS A N 1
ATOM 1435 C CA . LYS A 1 183 ? 9.097 7.402 -25.626 1.00 50.19 183 LYS A CA 1
ATOM 1436 C C . LYS A 1 183 ? 8.915 6.989 -27.098 1.00 50.19 183 LYS A C 1
ATOM 1438 O O . LYS A 1 183 ? 9.787 7.245 -27.923 1.00 50.19 183 LYS A O 1
ATOM 1443 N N . SER A 1 184 ? 7.750 6.442 -27.440 1.00 45.47 184 SER A N 1
ATOM 1444 C CA . SER A 1 184 ? 7.207 6.610 -28.790 1.00 45.47 184 SER A CA 1
ATOM 1445 C C . SER A 1 184 ? 6.908 8.098 -28.988 1.00 45.47 184 SER A C 1
ATOM 1447 O O . SER A 1 184 ? 5.834 8.596 -28.664 1.00 45.47 184 SER A O 1
ATOM 1449 N N . ALA A 1 185 ? 7.911 8.836 -29.452 1.00 49.66 185 ALA A N 1
ATOM 1450 C CA . ALA A 1 185 ? 7.698 10.090 -30.148 1.00 49.66 185 ALA A CA 1
ATOM 1451 C C . ALA A 1 185 ? 7.195 9.751 -31.563 1.00 49.66 185 ALA A C 1
ATOM 1453 O O . ALA A 1 185 ? 7.954 9.823 -32.519 1.00 49.66 185 ALA A O 1
ATOM 1454 N N . SER A 1 186 ? 5.947 9.297 -31.674 1.00 45.81 186 SER A N 1
ATOM 1455 C CA . SER A 1 186 ? 5.132 9.515 -32.872 1.00 45.81 186 SER A CA 1
ATOM 1456 C C . SER A 1 186 ? 3.990 10.400 -32.381 1.00 45.81 186 SER A C 1
ATOM 1458 O O . SER A 1 186 ? 3.224 10.012 -31.506 1.00 45.81 186 SER A O 1
ATOM 1460 N N . ASP A 1 187 ? 4.088 11.707 -32.570 1.00 51.19 187 ASP A N 1
ATOM 1461 C CA . ASP A 1 187 ? 3.705 12.382 -33.810 1.00 51.19 187 ASP A CA 1
ATOM 1462 C C . ASP A 1 187 ? 2.245 12.041 -34.169 1.00 51.19 187 ASP A C 1
ATOM 1464 O O . ASP A 1 187 ? 1.933 10.954 -34.645 1.00 51.19 187 ASP A O 1
ATOM 1468 N N . ASN A 1 188 ? 1.368 12.992 -33.835 1.00 48.00 188 ASN A N 1
ATOM 1469 C CA . ASN A 1 188 ? -0.010 13.160 -34.304 1.00 48.00 188 ASN A CA 1
ATOM 1470 C C . ASN A 1 188 ? -1.055 12.069 -34.019 1.00 48.00 188 ASN A C 1
ATOM 1472 O O . ASN A 1 188 ? -1.788 11.665 -34.918 1.00 48.00 188 ASN A O 1
ATOM 1476 N N . SER A 1 189 ? -1.270 11.722 -32.749 1.00 40.50 189 SER A N 1
ATOM 1477 C CA . SER A 1 189 ? -2.628 11.363 -32.318 1.00 40.50 189 SER A CA 1
ATOM 1478 C C . SER A 1 189 ? -3.061 12.262 -31.170 1.00 40.50 189 SER A C 1
ATOM 1480 O O . SER A 1 189 ? -2.490 12.221 -30.079 1.00 40.50 189 SER A O 1
ATOM 1482 N N . SER A 1 190 ? -4.079 13.070 -31.441 1.00 47.81 190 SER A N 1
ATOM 1483 C CA . SER A 1 190 ? -4.898 13.847 -30.510 1.00 47.81 190 SER A CA 1
ATOM 1484 C C . SER A 1 190 ? -5.678 12.924 -29.568 1.00 47.81 190 SER A C 1
ATOM 1486 O O . SER A 1 190 ? -6.897 13.005 -29.477 1.00 47.81 190 SER A O 1
ATOM 1488 N N . ASP A 1 191 ? -4.990 11.983 -28.932 1.00 41.09 191 ASP A N 1
ATOM 1489 C CA . ASP A 1 191 ? -5.579 11.117 -27.932 1.00 41.09 191 ASP A CA 1
ATOM 1490 C C . ASP A 1 191 ? -5.317 11.769 -26.583 1.00 41.09 191 ASP A C 1
ATOM 1492 O O . ASP A 1 191 ? -4.168 11.986 -26.174 1.00 41.09 191 ASP A O 1
ATOM 1496 N N . ASP A 1 192 ? -6.416 12.161 -25.955 1.00 45.62 192 ASP A N 1
ATOM 1497 C CA . ASP A 1 192 ? -6.543 12.858 -24.684 1.00 45.62 192 ASP A CA 1
ATOM 1498 C C . ASP A 1 192 ? -6.160 11.891 -23.555 1.00 45.62 192 ASP A C 1
ATOM 1500 O O . ASP A 1 192 ? -6.941 11.512 -22.682 1.00 45.62 192 ASP A O 1
ATOM 1504 N N . GLY A 1 193 ? -4.925 11.395 -23.632 1.00 44.00 193 GLY A N 1
ATOM 1505 C CA . GLY A 1 193 ? -4.366 10.437 -22.711 1.00 44.00 193 GLY A CA 1
ATOM 1506 C C . GLY A 1 193 ? -4.352 11.091 -21.351 1.00 44.00 193 GLY A C 1
ATOM 1507 O O . GLY A 1 193 ? -3.465 11.903 -21.081 1.00 44.00 193 GLY A O 1
ATOM 1508 N N . ASN A 1 194 ? -5.348 10.730 -20.537 1.00 50.06 19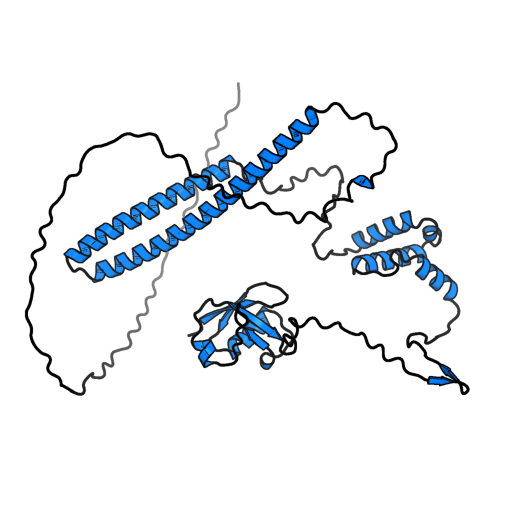4 ASN A N 1
ATOM 1509 C CA . ASN A 1 194 ? -5.539 11.047 -19.131 1.00 50.06 194 ASN A CA 1
ATOM 1510 C C . ASN A 1 194 ? -4.191 11.044 -18.400 1.00 50.06 194 ASN A C 1
ATOM 1512 O O . ASN A 1 194 ? -3.791 10.072 -17.752 1.00 50.06 194 ASN A O 1
ATOM 1516 N N . LYS A 1 195 ? -3.465 12.162 -18.479 1.00 55.34 195 LYS A N 1
ATOM 1517 C CA . LYS A 1 195 ? -2.343 12.469 -17.607 1.00 55.34 195 LYS A CA 1
ATOM 1518 C C . LYS A 1 195 ? -3.004 12.632 -16.263 1.00 55.34 195 LYS A C 1
ATOM 1520 O O . LYS A 1 195 ? -3.472 13.729 -15.984 1.00 55.34 195 LYS A O 1
ATOM 1525 N N . ARG A 1 196 ? -3.101 11.516 -15.523 1.00 48.69 196 ARG A N 1
ATOM 1526 C CA . ARG A 1 196 ? -3.665 11.368 -14.176 1.00 48.69 196 ARG A CA 1
ATOM 1527 C C . ARG A 1 196 ? -3.759 12.746 -13.555 1.00 48.69 196 ARG A C 1
ATOM 1529 O O . ARG A 1 196 ? -2.699 13.281 -13.210 1.00 48.69 196 ARG A O 1
ATOM 1536 N N . ALA A 1 197 ? -4.967 13.329 -13.612 1.00 50.88 197 ALA A N 1
ATOM 1537 C CA . ALA A 1 197 ? -5.178 14.754 -13.397 1.00 50.88 197 ALA A CA 1
ATOM 1538 C C . ALA A 1 197 ? -4.347 15.134 -12.188 1.00 50.88 197 ALA A C 1
ATOM 1540 O O . ALA A 1 197 ? -4.461 14.519 -11.124 1.00 50.88 197 ALA A O 1
ATOM 1541 N N . LYS A 1 198 ? -3.351 15.987 -12.423 1.00 65.00 198 LYS A N 1
ATOM 1542 C CA . LYS A 1 198 ? -2.375 16.341 -11.407 1.00 65.00 198 LYS A CA 1
ATOM 1543 C C . LYS A 1 198 ? -3.204 17.071 -10.364 1.00 65.00 198 LYS A C 1
ATOM 1545 O O . LYS A 1 198 ? -3.487 18.242 -10.593 1.00 65.00 198 LYS A O 1
ATOM 1550 N N . ILE A 1 199 ? -3.652 16.345 -9.327 1.00 62.94 199 ILE A N 1
ATOM 1551 C CA . ILE A 1 199 ? -4.623 16.831 -8.337 1.00 62.94 199 ILE A CA 1
ATOM 1552 C C . ILE A 1 199 ? -4.234 18.258 -8.020 1.00 62.94 199 ILE A C 1
ATOM 1554 O O . ILE A 1 199 ? -3.054 18.531 -7.727 1.00 62.94 199 ILE A O 1
ATOM 1558 N N . ASN A 1 200 ? -5.181 19.165 -8.217 1.00 83.00 200 ASN A N 1
ATOM 1559 C CA . ASN A 1 200 ? -4.867 20.576 -8.187 1.00 83.00 200 ASN A CA 1
ATOM 1560 C C . ASN A 1 200 ? -4.328 20.914 -6.785 1.00 83.00 200 ASN A C 1
ATOM 1562 O O . ASN A 1 200 ? -4.689 20.281 -5.789 1.00 83.00 200 ASN A O 1
ATOM 1566 N N . LYS A 1 201 ? -3.391 21.863 -6.683 1.00 87.81 201 LYS A N 1
ATOM 1567 C CA . LYS A 1 201 ? -2.852 22.286 -5.378 1.00 87.81 201 LYS A CA 1
ATOM 1568 C C . LYS A 1 201 ? -3.996 22.678 -4.438 1.00 87.81 201 LYS A C 1
ATOM 1570 O O . LYS A 1 201 ? -3.958 22.327 -3.265 1.00 87.81 201 LYS A O 1
ATOM 1575 N N . GLU A 1 202 ? -4.987 23.367 -4.988 1.00 89.75 202 GLU A N 1
ATOM 1576 C CA . GLU A 1 202 ? -6.191 23.808 -4.296 1.00 89.75 202 GLU A CA 1
ATOM 1577 C C . GLU A 1 202 ? -7.057 22.639 -3.821 1.00 89.75 202 GLU A C 1
ATOM 1579 O O . GLU A 1 202 ? -7.426 22.594 -2.657 1.00 89.75 202 GLU A O 1
ATOM 1584 N N . GLU A 1 203 ? -7.276 21.633 -4.668 1.00 90.75 203 GLU A N 1
ATOM 1585 C CA . GLU A 1 203 ? -8.025 20.422 -4.316 1.00 90.75 203 GLU A CA 1
ATOM 1586 C C . GLU A 1 203 ? -7.378 19.677 -3.138 1.00 90.75 203 GLU A C 1
ATOM 1588 O O . GLU A 1 203 ? -8.054 19.353 -2.168 1.00 90.75 203 GLU A O 1
ATOM 1593 N N . ARG A 1 204 ? -6.043 19.513 -3.141 1.00 90.44 204 ARG A N 1
ATOM 1594 C CA . ARG A 1 204 ? -5.330 18.939 -1.981 1.00 90.44 204 ARG A CA 1
ATOM 1595 C C . ARG A 1 204 ? -5.494 19.773 -0.714 1.00 90.44 204 ARG A C 1
ATOM 1597 O O . ARG A 1 204 ? -5.565 19.211 0.372 1.00 90.44 204 ARG A O 1
ATOM 1604 N N . GLN A 1 205 ? -5.478 21.100 -0.830 1.00 94.38 205 GLN A N 1
ATOM 1605 C CA . GLN A 1 205 ? -5.644 21.983 0.326 1.00 94.38 205 GLN A CA 1
ATOM 1606 C C . GLN A 1 205 ? -7.077 21.953 0.861 1.00 94.38 205 GLN A C 1
ATOM 1608 O O . GLN A 1 205 ? -7.262 21.981 2.075 1.00 94.38 205 GLN A O 1
ATOM 1613 N N . ASN A 1 206 ? -8.072 21.850 -0.019 1.00 96.00 206 ASN A N 1
ATOM 1614 C CA . ASN A 1 206 ? -9.470 21.685 0.362 1.00 96.00 206 ASN A CA 1
ATOM 1615 C C . ASN A 1 206 ? -9.689 20.348 1.073 1.00 96.00 206 ASN A C 1
ATOM 1617 O O . ASN A 1 206 ? -10.335 20.331 2.115 1.00 96.00 206 ASN A O 1
ATOM 1621 N N . GLU A 1 207 ? -9.069 19.271 0.589 1.00 95.81 207 GLU A N 1
ATOM 1622 C CA . GLU A 1 207 ? -9.121 17.964 1.248 1.00 95.81 207 GLU A CA 1
ATOM 1623 C C . GLU A 1 207 ? -8.492 18.006 2.649 1.00 95.81 207 GLU A C 1
ATOM 1625 O O . GLU A 1 207 ? -9.088 17.539 3.615 1.00 95.81 207 GLU A O 1
ATOM 1630 N N . ILE A 1 208 ? -7.321 18.640 2.799 1.00 97.06 208 ILE A N 1
ATOM 1631 C CA . ILE A 1 208 ? -6.692 18.822 4.119 1.00 97.06 208 ILE A CA 1
ATOM 1632 C C . ILE A 1 208 ? -7.644 19.560 5.070 1.00 97.06 208 ILE A C 1
ATOM 1634 O O . ILE A 1 208 ? -7.865 19.089 6.181 1.00 97.06 208 ILE A O 1
ATOM 1638 N N . LYS A 1 209 ? -8.249 20.673 4.632 1.00 98.00 209 LYS A N 1
ATOM 1639 C CA . LYS A 1 209 ? -9.214 21.435 5.445 1.00 98.00 209 LYS A CA 1
ATOM 1640 C C . LYS A 1 209 ? -10.456 20.615 5.799 1.00 98.00 209 LYS A C 1
ATOM 1642 O O . LYS A 1 209 ? -10.970 20.725 6.913 1.00 98.00 209 LYS A O 1
ATOM 1647 N N . HIS A 1 210 ? -10.949 19.811 4.860 1.00 97.94 210 HIS A N 1
ATOM 1648 C CA . HIS A 1 210 ? -12.100 18.945 5.081 1.00 97.94 210 HIS A CA 1
ATOM 1649 C C . HIS A 1 210 ? -11.809 17.921 6.184 1.00 97.94 210 HIS A C 1
ATOM 1651 O O . HIS A 1 210 ? -12.569 17.830 7.148 1.00 97.94 210 HIS A O 1
ATOM 1657 N N . ILE A 1 211 ? -10.660 17.242 6.111 1.00 97.94 211 ILE A N 1
ATOM 1658 C CA . ILE A 1 211 ? -10.237 16.277 7.133 1.00 97.94 211 ILE A CA 1
ATOM 1659 C C . ILE A 1 211 ? -9.974 16.963 8.481 1.00 97.94 211 ILE A C 1
ATOM 1661 O O . ILE A 1 211 ? -10.349 16.420 9.517 1.00 97.94 211 ILE A O 1
ATOM 1665 N N . GLU A 1 212 ? -9.399 18.170 8.506 1.00 98.31 212 GLU A N 1
ATOM 1666 C CA . GLU A 1 212 ? -9.251 18.955 9.747 1.00 98.31 212 GLU A CA 1
ATOM 1667 C C . GLU A 1 212 ? -10.619 19.280 10.378 1.00 98.31 212 GLU A C 1
ATOM 1669 O O . GLU A 1 212 ? -10.795 19.170 11.593 1.00 98.31 212 GLU A O 1
ATOM 1674 N N . THR A 1 213 ? -11.625 19.590 9.556 1.00 98.44 213 THR A N 1
ATOM 1675 C CA . THR A 1 213 ? -13.001 19.818 10.025 1.00 98.44 213 THR A CA 1
ATOM 1676 C C . THR A 1 213 ? -13.626 18.535 10.580 1.00 98.44 213 THR A C 1
ATOM 1678 O O . THR A 1 213 ? -14.232 18.556 11.650 1.00 98.44 213 THR A O 1
ATOM 1681 N N . MET A 1 214 ? -13.442 17.392 9.912 1.00 97.94 214 MET A N 1
ATOM 1682 C CA . MET A 1 214 ? -13.891 16.101 10.445 1.00 97.94 214 MET A CA 1
ATOM 1683 C C . MET A 1 214 ? -13.218 15.769 11.780 1.00 97.94 214 MET A C 1
ATOM 1685 O O . MET A 1 214 ? -13.900 15.375 12.724 1.00 97.94 214 MET A O 1
ATOM 1689 N N . LEU A 1 215 ? -11.905 15.995 11.890 1.00 98.06 215 LEU A N 1
ATOM 1690 C CA . LEU A 1 215 ? -11.141 15.740 13.109 1.00 98.06 215 LEU A CA 1
ATOM 1691 C C . LEU A 1 215 ? -11.690 16.552 14.292 1.00 98.06 215 LEU A C 1
ATOM 1693 O O . LEU A 1 215 ? -11.976 15.988 15.346 1.00 98.06 215 LEU A O 1
ATOM 1697 N N . THR A 1 216 ? -11.910 17.855 14.098 1.00 98.44 216 THR A N 1
ATOM 1698 C CA . THR A 1 216 ? -12.490 18.733 15.133 1.00 98.44 216 THR A CA 1
ATOM 1699 C C . THR A 1 216 ? -13.911 18.325 15.537 1.00 98.44 216 THR A C 1
ATOM 1701 O O . THR A 1 216 ? -14.254 18.379 16.720 1.00 98.44 216 THR A O 1
ATOM 1704 N N . ASN A 1 217 ? -14.733 17.853 14.593 1.00 98.31 217 ASN A N 1
ATOM 1705 C CA . ASN A 1 217 ? -16.059 17.315 14.898 1.00 98.31 217 ASN A CA 1
ATOM 1706 C C . ASN A 1 217 ? -15.974 16.034 15.751 1.00 98.31 217 ASN A C 1
ATOM 1708 O O . ASN A 1 217 ? -16.655 15.932 16.772 1.00 98.31 217 ASN A O 1
ATOM 1712 N N . VAL A 1 218 ? -15.106 15.084 15.385 1.00 98.44 218 VAL A N 1
ATOM 1713 C CA . VAL A 1 218 ? -14.890 13.846 16.156 1.00 98.44 218 VAL A CA 1
ATOM 1714 C C . VAL A 1 218 ? -14.398 14.164 17.572 1.00 98.44 218 VAL A C 1
ATOM 1716 O O . VAL A 1 218 ? -14.906 13.604 18.541 1.00 98.44 218 VAL A O 1
ATOM 1719 N N . GLU A 1 219 ? -13.469 15.109 17.727 1.00 98.31 219 GLU A N 1
ATOM 1720 C CA . GLU A 1 219 ? -12.993 15.550 19.045 1.00 98.31 219 GLU A CA 1
ATOM 1721 C C . GLU A 1 219 ? -14.098 16.188 19.897 1.00 98.31 219 GLU A C 1
ATOM 1723 O O . GLU A 1 219 ? -14.193 15.910 21.095 1.00 98.31 219 GLU A O 1
ATOM 1728 N N . SER A 1 220 ? -14.967 17.000 19.289 1.00 98.50 220 SER A N 1
ATOM 1729 C CA . SER A 1 220 ? -16.141 17.565 19.963 1.00 98.50 220 SER A CA 1
ATOM 1730 C C . SER A 1 220 ? -17.103 16.471 20.439 1.00 98.50 220 SER A C 1
ATOM 1732 O O . SER A 1 220 ? -17.566 16.493 21.582 1.00 98.50 220 SER A O 1
ATOM 1734 N N . GLN A 1 221 ? -17.358 15.461 19.601 1.00 98.44 221 GLN A N 1
ATOM 1735 C CA . GLN A 1 221 ? -18.207 14.324 19.961 1.00 98.44 221 GLN A CA 1
ATOM 1736 C C . GLN A 1 221 ? -17.628 13.499 21.109 1.00 98.44 221 GLN A C 1
ATOM 1738 O O . GLN A 1 221 ? -18.377 13.144 22.021 1.00 98.44 221 GLN A O 1
ATOM 1743 N N . ILE A 1 222 ? -16.315 13.248 21.103 1.00 98.56 222 ILE A N 1
ATOM 1744 C CA . ILE A 1 222 ? -15.622 12.573 22.208 1.00 98.56 222 ILE A CA 1
ATOM 1745 C C . ILE A 1 222 ? -15.860 13.345 23.509 1.00 98.56 222 ILE A C 1
ATOM 1747 O O . ILE A 1 222 ? -16.411 12.773 24.447 1.00 98.56 222 ILE A O 1
ATOM 1751 N N . ARG A 1 223 ? -15.584 14.658 23.532 1.00 98.69 223 ARG A N 1
ATOM 1752 C CA . ARG A 1 223 ? -15.797 15.495 24.729 1.00 98.69 223 ARG A CA 1
ATOM 1753 C C . ARG A 1 223 ? -17.248 15.474 25.209 1.00 98.69 223 ARG A C 1
ATOM 1755 O O . ARG A 1 223 ? -17.516 15.349 26.401 1.00 98.69 223 ARG A O 1
ATOM 1762 N N . MET A 1 224 ? -18.216 15.576 24.295 1.00 98.56 224 MET A N 1
ATOM 1763 C CA . MET A 1 224 ? -19.638 15.512 24.654 1.00 98.56 224 MET A CA 1
ATOM 1764 C C . MET A 1 224 ? -20.021 14.163 25.272 1.00 98.56 224 MET A C 1
ATOM 1766 O O . MET A 1 224 ? -20.812 14.125 26.217 1.00 98.56 224 MET A O 1
ATOM 1770 N N . LYS A 1 225 ? -19.491 13.057 24.741 1.00 98.50 225 LYS A N 1
ATOM 1771 C CA . LYS A 1 225 ? -19.756 11.702 25.241 1.00 98.50 225 LYS A CA 1
ATOM 1772 C C . LYS A 1 225 ? -19.065 11.450 26.580 1.00 98.50 225 LYS A C 1
ATOM 1774 O O . LYS A 1 225 ? -19.699 10.878 27.461 1.00 98.50 225 LYS A O 1
ATOM 1779 N N . GLU A 1 226 ? -17.846 11.945 26.771 1.00 98.25 226 GLU A N 1
ATOM 1780 C CA . GLU A 1 226 ? -17.131 11.907 28.053 1.00 98.25 226 GLU A CA 1
ATOM 1781 C C . GLU A 1 226 ? -17.903 12.652 29.149 1.00 98.25 226 GLU A C 1
ATOM 1783 O O . GLU A 1 226 ? -18.176 12.079 30.203 1.00 98.25 226 GLU A O 1
ATOM 1788 N N . ASN A 1 227 ? -18.388 13.864 28.860 1.00 98.44 227 ASN A N 1
ATOM 1789 C CA . ASN A 1 227 ? -19.221 14.630 29.793 1.00 98.44 227 ASN A CA 1
ATOM 1790 C C . ASN A 1 227 ? -20.541 13.912 30.132 1.00 98.44 227 ASN A C 1
ATOM 1792 O O . ASN A 1 227 ? -21.035 13.984 31.257 1.00 98.44 227 ASN A O 1
ATOM 1796 N N . ARG A 1 228 ? -21.162 13.224 29.161 1.00 98.19 228 ARG A N 1
ATOM 1797 C CA . ARG A 1 228 ? -22.368 12.410 29.414 1.00 98.19 228 ARG A CA 1
ATOM 1798 C C . ARG A 1 228 ? -22.052 11.176 30.249 1.00 98.19 228 ARG A C 1
ATOM 1800 O O . ARG A 1 228 ? -22.852 10.814 31.104 1.00 98.19 228 ARG A O 1
ATOM 1807 N N . MET A 1 229 ? -20.900 10.557 30.014 1.00 97.88 229 MET A N 1
ATOM 1808 C CA . MET A 1 229 ? -20.437 9.401 30.771 1.00 97.88 229 MET A CA 1
ATOM 1809 C C . MET A 1 229 ? -20.199 9.779 32.235 1.00 97.88 229 MET A C 1
ATOM 1811 O O . MET A 1 229 ? -20.609 9.040 33.119 1.00 97.88 229 MET A O 1
ATOM 1815 N N . GLU A 1 230 ? -19.607 10.942 32.512 1.00 98.00 230 GLU A N 1
ATOM 1816 C CA . GLU A 1 230 ? -19.427 11.445 33.880 1.00 98.00 230 GLU A CA 1
ATOM 1817 C C . GLU A 1 230 ? -20.766 11.647 34.612 1.00 98.00 230 GLU A C 1
ATOM 1819 O O . GLU A 1 230 ? -20.927 11.210 35.751 1.00 98.00 230 GLU A O 1
ATOM 1824 N N . LYS A 1 231 ? -21.774 12.204 33.927 1.00 98.38 231 LYS A N 1
ATOM 1825 C CA . LYS A 1 231 ? -23.140 12.333 34.468 1.00 98.38 231 LYS A CA 1
ATOM 1826 C C . LYS A 1 231 ? -23.821 10.981 34.696 1.00 98.38 231 LYS A C 1
ATOM 1828 O O . LYS A 1 231 ? -24.518 10.803 35.685 1.00 98.38 231 LYS A O 1
ATOM 1833 N N . ALA A 1 232 ? -23.633 10.019 33.796 1.00 97.69 232 ALA A N 1
ATOM 1834 C CA . ALA A 1 232 ? -24.185 8.677 33.970 1.00 97.69 232 ALA A CA 1
ATOM 1835 C C . ALA A 1 232 ? -23.544 7.958 35.172 1.00 97.69 232 ALA A C 1
ATOM 1837 O O . ALA A 1 232 ? -24.243 7.300 35.943 1.00 97.69 232 ALA A O 1
ATOM 1838 N N . LYS A 1 233 ? -22.234 8.156 35.386 1.00 97.69 233 LYS A N 1
ATOM 1839 C CA . LYS A 1 233 ? -21.509 7.634 36.553 1.00 97.69 233 LYS A CA 1
ATOM 1840 C C . LYS A 1 233 ? -22.045 8.202 37.864 1.00 97.69 233 LYS A C 1
ATOM 1842 O O . LYS A 1 233 ? -22.218 7.438 38.809 1.00 97.69 233 LYS A O 1
ATOM 1847 N N . SER A 1 234 ? -22.350 9.502 37.928 1.00 98.12 234 SER A N 1
ATOM 1848 C CA . SER A 1 234 ? -22.888 10.110 39.155 1.00 98.12 234 SER A CA 1
ATOM 1849 C C . SER A 1 234 ? -24.285 9.592 39.517 1.00 98.12 234 SER A C 1
ATOM 1851 O O . SER A 1 234 ? -24.594 9.444 40.697 1.00 98.12 234 SER A O 1
ATOM 1853 N N . VAL A 1 235 ? -25.098 9.235 38.516 1.00 98.06 235 VAL A N 1
ATOM 1854 C CA . VAL A 1 235 ? -26.432 8.627 38.696 1.00 98.06 235 VAL A CA 1
ATOM 1855 C C . VAL A 1 235 ? -26.364 7.093 38.841 1.00 98.06 235 VAL A C 1
ATOM 1857 O O . VAL A 1 235 ? -27.381 6.448 39.077 1.00 98.06 235 VAL A O 1
ATOM 1860 N N . LYS A 1 236 ? -25.166 6.493 38.764 1.00 97.62 236 LYS A N 1
ATOM 1861 C CA . LYS A 1 236 ? -24.936 5.035 38.810 1.00 97.62 236 LYS A CA 1
ATOM 1862 C C . LYS A 1 236 ? -25.681 4.260 37.709 1.00 97.62 236 LYS A C 1
ATOM 1864 O O . LYS A 1 236 ? -26.045 3.100 37.895 1.00 97.62 236 LYS A O 1
ATOM 1869 N N . ASP A 1 237 ? -25.880 4.875 36.542 1.00 97.88 237 ASP A N 1
ATOM 1870 C CA . ASP A 1 237 ? -26.426 4.194 35.363 1.00 97.88 237 ASP A CA 1
ATOM 1871 C C . ASP A 1 237 ? -25.303 3.471 34.603 1.00 97.88 237 ASP A C 1
ATOM 1873 O O . ASP A 1 237 ? -24.705 3.988 33.652 1.00 97.88 237 ASP A O 1
ATOM 1877 N N . PHE A 1 238 ? -24.976 2.264 35.070 1.00 97.12 238 PHE A N 1
ATOM 1878 C CA . PHE A 1 238 ? -23.870 1.469 34.531 1.00 97.12 238 PHE A CA 1
ATOM 1879 C C . PHE A 1 238 ? -24.104 1.020 33.084 1.00 97.12 238 PHE A C 1
ATOM 1881 O O . PHE A 1 238 ? -23.162 1.005 32.295 1.00 97.12 238 PHE A O 1
ATOM 1888 N N . LYS A 1 239 ? -25.357 0.738 32.697 1.00 98.12 239 LYS A N 1
ATOM 1889 C CA . LYS A 1 239 ? -25.686 0.322 31.323 1.00 98.12 239 LYS A CA 1
ATOM 1890 C C . LYS A 1 239 ? -25.394 1.441 30.326 1.00 98.12 239 LYS A C 1
ATOM 1892 O O . LYS A 1 239 ? -24.773 1.201 29.290 1.00 98.12 239 LYS A O 1
ATOM 1897 N N . LEU A 1 240 ? -25.797 2.671 30.653 1.00 97.69 240 LEU A N 1
ATOM 1898 C CA . LEU A 1 240 ? -25.486 3.834 29.826 1.00 97.69 240 LEU A CA 1
ATOM 1899 C C . LEU A 1 240 ? -23.978 4.127 29.803 1.00 97.69 240 LEU A C 1
ATOM 1901 O O . LEU A 1 240 ? -23.444 4.494 28.756 1.00 97.69 240 LEU A O 1
ATOM 1905 N N . CYS A 1 241 ? -23.276 3.938 30.926 1.00 97.94 241 CYS A N 1
ATOM 1906 C CA . CYS A 1 241 ? -21.819 4.082 30.973 1.00 97.94 241 CYS A CA 1
ATOM 1907 C C . CYS A 1 241 ? -21.115 3.121 30.008 1.00 97.94 241 CYS A C 1
ATOM 1909 O O . CYS A 1 241 ? -20.284 3.572 29.221 1.00 97.94 241 CYS A O 1
ATOM 1911 N N . ASP A 1 242 ? -21.468 1.834 30.021 1.00 98.00 242 ASP A N 1
ATOM 1912 C CA . ASP A 1 242 ? -20.860 0.826 29.144 1.00 98.00 242 ASP A CA 1
ATOM 1913 C C . ASP A 1 242 ? -21.090 1.147 27.663 1.00 98.00 242 ASP A C 1
ATOM 1915 O O . ASP A 1 242 ? -20.162 1.071 26.849 1.00 98.00 242 ASP A O 1
ATOM 1919 N N . GLN A 1 243 ? -22.301 1.596 27.316 1.00 98.44 243 GLN A N 1
ATOM 1920 C CA . GLN A 1 243 ? -22.615 2.052 25.964 1.00 98.44 243 GLN A CA 1
ATOM 1921 C C . GLN A 1 243 ? -21.750 3.256 25.557 1.00 98.44 243 GLN A C 1
ATOM 1923 O O . GLN A 1 243 ? -21.139 3.251 24.487 1.00 98.44 243 GLN A O 1
ATOM 1928 N N . LEU A 1 244 ? -21.653 4.277 26.415 1.00 98.25 244 LEU A N 1
ATOM 1929 C CA . LEU A 1 244 ? -20.858 5.477 26.139 1.00 98.25 244 LEU A CA 1
ATOM 1930 C C . LEU A 1 244 ? -19.358 5.170 26.032 1.00 98.25 244 LEU A C 1
ATOM 1932 O O . LEU A 1 244 ? -18.679 5.765 25.197 1.00 98.25 244 LEU A O 1
ATOM 1936 N N . ILE A 1 245 ? -18.840 4.215 26.811 1.00 98.38 245 ILE A N 1
ATOM 1937 C CA . ILE A 1 245 ? -17.457 3.728 26.686 1.00 98.38 245 ILE A CA 1
ATOM 1938 C C . ILE A 1 245 ? -17.237 3.090 25.308 1.00 98.38 245 ILE A C 1
ATOM 1940 O O . ILE A 1 245 ? -16.215 3.349 24.663 1.00 98.38 245 ILE A O 1
ATOM 1944 N N . GLY A 1 246 ? -18.187 2.274 24.841 1.00 97.88 246 GLY A N 1
ATOM 1945 C CA . GLY A 1 246 ? -18.167 1.695 23.497 1.00 97.88 246 GLY A CA 1
ATOM 1946 C C . GLY A 1 246 ?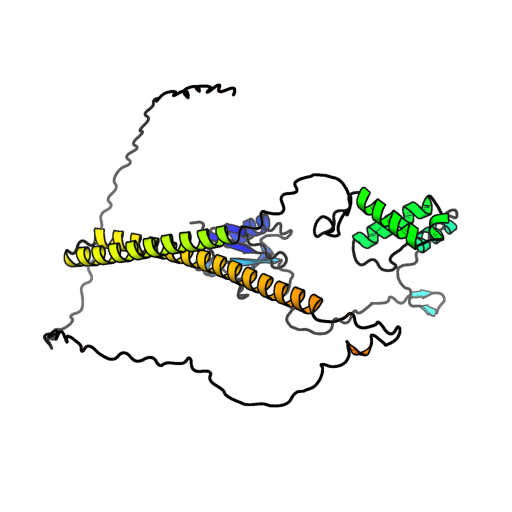 -18.117 2.764 22.400 1.00 97.88 246 GLY A C 1
ATOM 1947 O O . GLY A 1 246 ? -17.247 2.708 21.525 1.00 97.88 246 GLY A O 1
ATOM 1948 N N . ASP A 1 247 ? -18.985 3.774 22.500 1.00 98.06 247 ASP A N 1
ATOM 1949 C CA . ASP A 1 247 ? -19.046 4.906 21.567 1.00 98.06 247 ASP A CA 1
ATOM 1950 C C . ASP A 1 247 ? -17.732 5.704 21.544 1.00 98.06 247 ASP A C 1
ATOM 1952 O O . ASP A 1 247 ? -17.191 5.984 20.473 1.00 98.06 247 ASP A O 1
ATOM 1956 N N . VAL A 1 248 ? -17.166 6.034 22.712 1.00 98.50 248 VAL A N 1
ATOM 1957 C CA . VAL A 1 248 ? -15.887 6.763 22.809 1.00 98.50 248 VAL A CA 1
ATOM 1958 C C . VAL A 1 248 ? -14.752 5.957 22.172 1.00 98.50 248 VAL A C 1
ATOM 1960 O O . VAL A 1 248 ? -13.960 6.504 21.403 1.00 98.50 248 VAL A O 1
ATOM 1963 N N . ARG A 1 249 ? -14.686 4.638 22.401 1.00 98.31 249 ARG A N 1
ATOM 1964 C CA . ARG A 1 249 ? -13.694 3.768 21.738 1.00 98.31 249 ARG A CA 1
ATOM 1965 C C . ARG A 1 249 ? -13.872 3.728 20.218 1.00 98.31 249 ARG A C 1
ATOM 1967 O O . ARG A 1 249 ? -12.880 3.604 19.496 1.00 98.31 249 ARG A O 1
ATOM 1974 N N . ALA A 1 250 ? -15.106 3.795 19.715 1.00 97.75 250 ALA A N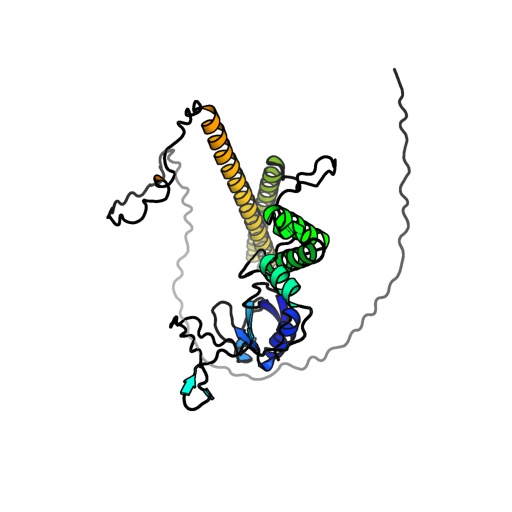 1
ATOM 1975 C CA . ALA A 1 250 ? -15.375 3.887 18.282 1.00 97.75 250 ALA A CA 1
ATOM 1976 C C . ALA A 1 250 ? -14.886 5.227 17.705 1.00 97.75 250 ALA A C 1
ATOM 1978 O O . ALA A 1 250 ? -14.110 5.217 16.749 1.00 97.75 250 ALA A O 1
ATOM 1979 N N . LEU A 1 251 ? -15.216 6.350 18.347 1.00 98.19 251 LEU A N 1
ATOM 1980 C CA . LEU A 1 251 ? -14.763 7.684 17.935 1.00 98.19 251 LEU A CA 1
ATOM 1981 C C . LEU A 1 251 ? -13.231 7.832 17.985 1.00 98.19 251 LEU A C 1
ATOM 1983 O O . LEU A 1 251 ? -12.634 8.430 17.095 1.00 98.19 251 LEU A O 1
ATOM 1987 N N . LEU A 1 252 ? -12.551 7.219 18.960 1.00 97.94 252 LEU A N 1
ATOM 1988 C CA . LEU A 1 252 ? -11.080 7.194 19.014 1.00 97.94 252 LEU A CA 1
ATOM 1989 C C . LEU A 1 252 ? -10.439 6.386 17.870 1.00 97.94 252 LEU A C 1
ATOM 1991 O O . LEU A 1 252 ? -9.279 6.620 17.520 1.00 97.94 252 LEU A O 1
ATOM 1995 N N . ARG A 1 253 ? -11.148 5.409 17.286 1.00 97.75 253 ARG A N 1
ATOM 1996 C CA . ARG A 1 253 ? -10.691 4.730 16.059 1.00 97.75 253 ARG A CA 1
ATOM 1997 C C . ARG A 1 253 ? -10.835 5.647 14.849 1.00 97.75 253 ARG A C 1
ATOM 1999 O O . ARG A 1 253 ? -9.895 5.742 14.066 1.00 97.75 253 ARG A O 1
ATOM 2006 N N . GLU A 1 254 ? -11.961 6.344 14.738 1.00 97.62 254 GLU A N 1
ATOM 2007 C CA . GLU A 1 254 ? -12.215 7.308 13.662 1.00 97.62 254 GLU A CA 1
ATOM 2008 C C . GLU A 1 254 ? -11.224 8.480 13.692 1.00 97.62 254 GLU A C 1
ATOM 2010 O O . GLU A 1 254 ? -10.635 8.813 12.662 1.00 97.62 254 GLU A O 1
ATOM 2015 N N . LYS A 1 255 ? -10.941 9.028 14.884 1.00 98.25 255 LYS A N 1
ATOM 2016 C CA . LYS A 1 255 ? -9.919 10.063 15.094 1.00 98.25 255 LYS A CA 1
ATOM 2017 C C . LYS A 1 255 ? -8.565 9.641 14.517 1.00 98.25 255 LYS A C 1
ATOM 2019 O O . LYS A 1 255 ? -7.980 10.374 13.723 1.00 98.25 255 LYS A O 1
ATOM 2024 N N . ARG A 1 256 ? -8.094 8.438 14.869 1.00 98.25 256 ARG A N 1
ATOM 2025 C CA . ARG A 1 256 ? -6.807 7.907 14.385 1.00 98.25 256 ARG A CA 1
ATOM 2026 C C . ARG A 1 256 ? -6.768 7.743 12.868 1.00 98.25 256 ARG A C 1
ATOM 2028 O O . ARG A 1 256 ? -5.721 7.959 12.260 1.00 98.25 256 ARG A O 1
ATOM 2035 N N . GLU A 1 257 ? -7.881 7.360 12.247 1.00 97.44 257 GLU A N 1
ATOM 2036 C CA . GLU A 1 257 ? -7.945 7.234 10.789 1.00 97.44 257 GLU A CA 1
ATOM 2037 C C . GLU A 1 257 ? -7.898 8.611 10.106 1.00 97.44 257 GLU A C 1
ATOM 2039 O O . GLU A 1 257 ? -7.124 8.791 9.165 1.00 97.44 257 GLU A O 1
ATOM 2044 N N . CYS A 1 258 ? -8.612 9.612 10.636 1.00 97.56 258 CYS A N 1
ATOM 2045 C CA . CYS A 1 258 ? -8.528 10.994 10.152 1.00 97.56 258 CYS A CA 1
ATOM 2046 C C . CYS A 1 258 ? -7.101 11.556 10.279 1.00 97.56 258 CYS A C 1
ATOM 2048 O O . CYS A 1 258 ? -6.567 12.118 9.323 1.00 97.56 258 CYS A O 1
ATOM 2050 N N . GLU A 1 259 ? -6.436 11.355 11.423 1.00 97.81 259 GLU A N 1
ATOM 2051 C CA . GLU A 1 259 ? -5.044 11.782 11.647 1.00 97.81 259 GLU A CA 1
ATOM 2052 C C . GLU A 1 259 ? -4.071 11.135 10.655 1.00 97.81 259 GLU A C 1
ATOM 2054 O O . GLU A 1 259 ? -3.186 11.798 10.106 1.00 97.81 259 GLU A O 1
ATOM 2059 N N . LYS A 1 260 ? -4.249 9.841 10.375 1.00 97.81 260 LYS A N 1
ATOM 2060 C CA . LYS A 1 260 ? -3.432 9.108 9.406 1.00 97.81 260 LYS A CA 1
ATOM 2061 C C . LYS A 1 260 ? -3.606 9.653 7.988 1.00 97.81 260 LYS A C 1
ATOM 2063 O O . LYS A 1 260 ? -2.611 9.825 7.276 1.00 97.81 260 LYS A O 1
ATOM 2068 N N . GLN A 1 261 ? -4.840 9.943 7.575 1.00 96.75 261 GLN A N 1
ATOM 2069 C CA . GLN A 1 261 ? -5.125 10.545 6.269 1.00 96.75 261 GLN A CA 1
ATOM 2070 C C . GLN A 1 261 ? -4.548 11.962 6.172 1.00 96.75 261 GLN A C 1
ATOM 2072 O O . GLN A 1 261 ? -3.869 12.289 5.194 1.00 96.75 261 GLN A O 1
ATOM 2077 N N . LEU A 1 262 ? -4.713 12.766 7.225 1.00 97.56 262 LEU A N 1
ATOM 2078 C CA . LEU A 1 262 ? -4.136 14.102 7.333 1.00 97.56 262 LEU A CA 1
ATOM 2079 C C . LEU A 1 262 ? -2.608 14.070 7.182 1.00 97.56 262 LEU A C 1
ATOM 2081 O O . LEU A 1 262 ? -2.042 14.831 6.395 1.00 97.56 262 LEU A O 1
ATOM 2085 N N . ALA A 1 263 ? -1.930 13.168 7.897 1.00 97.25 263 ALA A N 1
ATOM 2086 C CA . ALA A 1 263 ? -0.480 13.011 7.826 1.00 97.25 263 ALA A CA 1
ATOM 2087 C C . ALA A 1 263 ? -0.017 12.605 6.417 1.00 97.25 263 ALA A C 1
ATOM 2089 O O . ALA A 1 263 ? 0.966 13.146 5.898 1.00 97.25 263 ALA A O 1
ATOM 2090 N N . ALA A 1 264 ? -0.745 11.696 5.760 1.00 96.00 264 ALA A N 1
ATOM 2091 C CA . ALA A 1 264 ? -0.457 11.292 4.388 1.00 96.00 264 ALA A CA 1
ATOM 2092 C C . ALA A 1 264 ? -0.588 12.470 3.404 1.00 96.00 264 ALA A C 1
ATOM 2094 O O . ALA A 1 264 ? 0.318 12.693 2.594 1.00 96.00 264 ALA A O 1
ATOM 2095 N N . LEU A 1 265 ? -1.662 13.260 3.503 1.00 95.19 265 LEU A N 1
ATOM 2096 C CA . LEU A 1 265 ? -1.876 14.436 2.655 1.00 95.19 265 LEU A CA 1
ATOM 2097 C C . LEU A 1 265 ? -0.845 15.538 2.908 1.00 95.19 265 LEU A C 1
ATOM 2099 O O . LEU A 1 265 ? -0.290 16.075 1.947 1.00 95.19 265 LEU A O 1
ATOM 2103 N N . LYS A 1 266 ? -0.517 15.829 4.173 1.00 95.62 266 LYS A N 1
ATOM 2104 C CA . LYS A 1 266 ? 0.525 16.807 4.532 1.00 95.62 266 LYS A CA 1
ATOM 2105 C C . LYS A 1 266 ? 1.888 16.397 3.971 1.00 95.62 266 LYS A C 1
ATOM 2107 O O . LYS A 1 266 ? 2.564 17.219 3.355 1.00 95.62 266 LYS A O 1
ATOM 2112 N N . LYS A 1 267 ? 2.245 15.108 4.037 1.00 96.25 267 LYS A N 1
ATOM 2113 C CA . LYS A 1 267 ? 3.474 14.576 3.418 1.00 96.25 267 LYS A CA 1
ATOM 2114 C C . LYS A 1 267 ? 3.478 14.730 1.893 1.00 96.25 267 LYS A C 1
ATOM 2116 O O . LYS A 1 267 ? 4.510 15.050 1.298 1.00 96.25 267 LYS A O 1
ATOM 2121 N N . MET A 1 268 ? 2.337 14.514 1.231 1.00 91.94 268 MET A N 1
ATOM 2122 C CA . MET A 1 268 ? 2.210 14.762 -0.211 1.00 91.94 268 MET A CA 1
ATOM 2123 C C . MET A 1 268 ? 2.341 16.253 -0.554 1.00 91.94 268 MET A C 1
ATOM 2125 O O . MET A 1 268 ? 2.989 16.598 -1.548 1.00 91.94 268 MET A O 1
ATOM 2129 N N . GLU A 1 269 ? 1.764 17.138 0.261 1.00 94.06 269 GLU A N 1
ATOM 2130 C CA . GLU A 1 269 ? 1.862 18.588 0.092 1.00 94.06 269 GLU A CA 1
ATOM 2131 C C . GLU A 1 269 ? 3.308 19.075 0.259 1.00 94.06 269 GLU A C 1
ATOM 2133 O O . GLU A 1 269 ? 3.813 19.812 -0.590 1.00 94.06 269 GLU A O 1
ATOM 2138 N N . GLU A 1 270 ? 4.009 18.610 1.292 1.00 94.75 270 GLU A N 1
ATOM 2139 C CA . GLU A 1 270 ? 5.412 18.935 1.546 1.00 94.75 270 GLU A CA 1
ATOM 2140 C C . GLU A 1 270 ? 6.316 18.467 0.400 1.00 94.75 270 GLU A C 1
ATOM 2142 O O . GLU A 1 270 ? 7.116 19.244 -0.129 1.00 94.75 270 GLU A O 1
ATOM 2147 N N . LYS A 1 271 ? 6.121 17.233 -0.083 1.00 93.25 271 LYS A N 1
ATOM 2148 C CA . LYS A 1 271 ? 6.845 16.718 -1.253 1.00 93.25 271 LYS A CA 1
ATOM 2149 C C . LYS A 1 271 ? 6.598 17.574 -2.498 1.00 93.25 271 LYS A C 1
ATOM 2151 O O . LYS A 1 271 ? 7.525 17.831 -3.271 1.00 93.25 271 LYS A O 1
ATOM 2156 N N . SER A 1 272 ? 5.363 18.040 -2.693 1.00 90.25 272 SER A N 1
ATOM 2157 C CA . SER A 1 272 ? 5.017 18.962 -3.778 1.00 90.25 272 SER A CA 1
ATOM 2158 C C . SER A 1 272 ? 5.732 20.308 -3.612 1.00 90.25 272 SER A C 1
ATOM 2160 O O . SER A 1 272 ? 6.336 20.796 -4.569 1.00 90.25 272 SER A O 1
ATOM 2162 N N . LYS A 1 273 ? 5.715 20.900 -2.410 1.00 91.88 273 LYS A N 1
ATOM 2163 C CA . LYS A 1 273 ? 6.415 22.158 -2.093 1.00 91.88 273 LYS A CA 1
ATOM 2164 C C . LYS A 1 273 ? 7.915 22.037 -2.368 1.00 91.88 273 LYS A C 1
ATOM 2166 O O . LYS A 1 273 ? 8.474 22.884 -3.064 1.00 91.88 273 LYS A O 1
ATOM 2171 N N . TRP A 1 274 ? 8.539 20.951 -1.915 1.00 94.38 274 TRP A N 1
ATOM 2172 C CA . TRP A 1 274 ? 9.953 20.667 -2.159 1.00 94.38 274 TRP A CA 1
ATOM 2173 C C . TRP A 1 274 ? 10.277 20.581 -3.656 1.00 94.38 274 TRP A C 1
ATOM 2175 O O . TRP A 1 274 ? 11.229 21.209 -4.122 1.00 94.38 274 TRP A O 1
ATOM 2185 N N . TYR A 1 275 ? 9.454 19.872 -4.439 1.00 90.94 275 TYR A N 1
ATOM 2186 C CA . TYR A 1 275 ? 9.651 19.756 -5.886 1.00 90.94 275 TYR A CA 1
ATOM 2187 C C . TYR A 1 275 ? 9.560 21.114 -6.595 1.00 90.94 275 TYR A C 1
ATOM 2189 O O . TYR A 1 275 ? 10.406 21.433 -7.431 1.00 90.94 275 TYR A O 1
ATOM 2197 N N . HIS A 1 276 ? 8.562 21.933 -6.250 1.00 87.88 276 HIS A N 1
ATOM 2198 C CA . HIS A 1 276 ? 8.398 23.260 -6.842 1.00 87.88 276 HIS A CA 1
ATOM 2199 C C . HIS A 1 276 ? 9.531 24.215 -6.452 1.00 87.88 276 HIS A C 1
ATOM 2201 O O . HIS A 1 276 ? 10.065 24.882 -7.337 1.00 87.88 276 HIS A O 1
ATOM 2207 N N . LYS A 1 277 ? 9.962 24.209 -5.183 1.00 92.50 277 LYS A N 1
ATOM 2208 C CA . LYS A 1 277 ? 11.109 24.997 -4.702 1.00 92.50 277 LYS A CA 1
ATOM 2209 C C . LYS A 1 277 ? 12.403 24.609 -5.422 1.00 92.50 277 LYS A C 1
ATOM 2211 O O . LYS A 1 277 ? 13.147 25.466 -5.883 1.00 92.50 277 LYS A O 1
ATOM 2216 N N . ARG A 1 278 ? 12.665 23.309 -5.585 1.00 91.94 278 ARG A N 1
ATOM 2217 C CA . ARG A 1 278 ? 13.863 22.836 -6.296 1.00 91.94 278 ARG A CA 1
ATOM 2218 C C . ARG A 1 278 ? 13.818 23.164 -7.789 1.00 91.94 278 ARG A C 1
ATOM 2220 O O . ARG A 1 278 ? 14.840 23.502 -8.382 1.00 91.94 278 ARG A O 1
ATOM 2227 N N . LYS A 1 279 ? 12.638 23.078 -8.409 1.00 90.44 279 LYS A N 1
ATOM 2228 C CA . LYS A 1 279 ? 12.456 23.412 -9.826 1.00 90.44 279 LYS A CA 1
ATOM 2229 C C . LYS A 1 279 ? 12.622 24.913 -10.094 1.00 90.44 279 LYS A C 1
ATOM 2231 O O . LYS A 1 279 ? 13.198 25.261 -11.124 1.00 90.44 279 LYS A O 1
ATOM 2236 N N . SER A 1 280 ? 12.146 25.786 -9.201 1.00 87.62 280 SER A N 1
ATOM 2237 C CA . SER A 1 280 ? 12.314 27.236 -9.355 1.00 87.62 280 SER A CA 1
ATOM 2238 C C . SER A 1 280 ? 13.784 27.646 -9.262 1.00 87.62 280 SER A C 1
ATOM 2240 O O . SER A 1 280 ? 14.240 28.382 -10.129 1.00 87.62 280 SER A O 1
ATOM 2242 N N . ILE A 1 281 ? 14.544 27.082 -8.313 1.00 87.81 281 ILE A N 1
ATOM 2243 C CA . ILE A 1 281 ? 15.995 27.323 -8.182 1.00 87.81 281 ILE A CA 1
ATOM 2244 C C . ILE A 1 281 ? 16.729 26.928 -9.471 1.00 87.81 281 ILE A C 1
ATOM 2246 O O . ILE A 1 281 ? 17.448 27.736 -10.050 1.00 87.81 281 ILE A O 1
ATOM 2250 N N . LYS A 1 282 ? 16.459 25.723 -9.992 1.00 85.56 282 LYS A N 1
ATOM 2251 C CA . LYS A 1 282 ? 17.081 25.245 -11.236 1.00 85.56 282 LYS A CA 1
ATOM 2252 C C . LYS A 1 282 ? 16.761 26.131 -12.446 1.00 85.56 282 LYS A C 1
ATOM 2254 O O . LYS A 1 282 ? 17.583 26.255 -13.344 1.00 85.56 282 LYS A O 1
ATOM 2259 N N . SER A 1 283 ? 15.565 26.718 -12.488 1.00 80.06 283 SER A N 1
ATOM 2260 C CA . SER A 1 283 ? 15.162 27.601 -13.592 1.00 80.06 283 SER A CA 1
ATOM 2261 C C . SER A 1 283 ? 15.829 28.979 -13.492 1.00 80.06 283 SER A C 1
ATOM 2263 O O . SER A 1 283 ? 16.098 29.598 -14.517 1.00 80.06 283 SER A O 1
ATOM 2265 N N . GLN A 1 284 ? 16.129 29.448 -12.276 1.00 77.44 284 GLN A N 1
ATOM 2266 C CA . GLN A 1 284 ? 16.850 30.704 -12.055 1.00 77.44 284 GLN A CA 1
ATOM 2267 C C . GLN A 1 284 ? 18.349 30.579 -12.368 1.00 77.44 284 GLN A C 1
ATOM 2269 O O . GLN A 1 284 ? 18.889 31.459 -13.033 1.00 77.44 284 GLN A O 1
ATOM 2274 N N . GLU A 1 285 ? 19.001 29.467 -12.009 1.00 75.62 285 GLU A N 1
ATOM 2275 C CA . GLU A 1 285 ? 20.413 29.218 -12.365 1.00 75.62 285 GLU A CA 1
ATOM 2276 C C . GLU A 1 285 ? 20.648 29.192 -13.883 1.00 75.62 285 GLU A C 1
ATOM 2278 O O . GLU A 1 285 ? 21.675 29.663 -14.367 1.00 75.62 285 GLU A O 1
ATOM 2283 N N . THR A 1 286 ? 19.679 28.704 -14.664 1.00 66.25 286 THR A N 1
ATOM 2284 C CA . THR A 1 286 ? 19.788 28.670 -16.133 1.00 66.25 286 THR A CA 1
ATOM 2285 C C . THR A 1 286 ? 19.620 30.031 -16.813 1.00 66.25 286 THR A C 1
ATOM 2287 O O . THR A 1 286 ? 19.868 30.131 -18.011 1.00 66.25 286 THR A O 1
ATOM 2290 N N . LEU A 1 287 ? 19.199 31.070 -16.083 1.00 64.75 287 LEU A N 1
ATOM 2291 C CA . LEU A 1 287 ? 18.973 32.415 -16.625 1.00 64.75 287 LEU A CA 1
ATOM 2292 C C . LEU A 1 287 ? 20.038 33.433 -16.186 1.00 64.75 287 LEU A C 1
ATOM 2294 O O . LEU A 1 287 ? 20.115 34.500 -16.787 1.00 64.75 287 LEU A O 1
ATOM 2298 N N . SER A 1 288 ? 20.875 33.118 -15.187 1.00 56.38 288 SER A N 1
ATOM 2299 C CA . SER A 1 288 ? 21.871 34.057 -14.643 1.00 56.38 288 SER A CA 1
ATOM 2300 C C . SER A 1 288 ? 23.336 33.724 -14.953 1.00 56.38 288 SER A C 1
ATOM 2302 O O . SER A 1 288 ? 24.214 34.433 -14.467 1.00 56.38 288 SER A O 1
ATOM 2304 N N . SER A 1 289 ? 23.642 32.695 -15.756 1.00 46.44 289 SER A N 1
ATOM 2305 C CA . SER A 1 289 ? 25.013 32.461 -16.241 1.00 46.44 289 SER A CA 1
ATOM 2306 C C . SER A 1 289 ? 25.105 32.726 -17.751 1.00 46.44 289 SER A C 1
ATOM 2308 O O . SER A 1 289 ? 24.431 32.019 -18.510 1.00 46.44 289 SER A O 1
ATOM 2310 N N . PRO A 1 290 ? 25.929 33.682 -18.230 1.00 62.91 290 PRO A N 1
ATOM 2311 C CA . PRO A 1 290 ? 26.251 33.759 -19.652 1.00 62.91 290 PRO A CA 1
ATOM 2312 C C . PRO A 1 290 ? 26.857 32.419 -20.101 1.00 62.91 290 PRO A C 1
ATOM 2314 O O . PRO A 1 290 ? 27.624 31.822 -19.340 1.00 62.91 290 PRO A O 1
ATOM 2317 N N . PRO A 1 291 ? 26.520 31.920 -21.305 1.00 54.22 291 PRO A N 1
ATOM 2318 C CA . PRO A 1 291 ? 26.951 30.602 -21.755 1.00 54.22 291 PRO A CA 1
ATOM 2319 C C . PRO A 1 291 ? 28.481 30.508 -21.668 1.00 54.22 291 PRO A C 1
ATOM 2321 O O . PRO A 1 291 ? 29.169 31.327 -22.292 1.00 54.22 291 PRO A O 1
ATOM 2324 N N . PRO A 1 292 ? 29.048 29.548 -20.910 1.00 55.38 292 PRO A N 1
ATOM 2325 C CA . PRO A 1 292 ? 30.485 29.352 -20.909 1.00 55.38 292 PRO A CA 1
ATOM 2326 C C . PRO A 1 292 ? 30.891 29.004 -22.339 1.00 55.38 292 PRO A C 1
ATOM 2328 O O . PRO A 1 292 ? 30.426 28.016 -22.908 1.00 55.38 292 PRO A O 1
ATOM 2331 N N . LYS A 1 293 ? 31.726 29.853 -22.948 1.00 56.41 293 LYS A N 1
ATOM 2332 C CA . LYS A 1 293 ? 32.331 29.591 -24.256 1.00 56.41 293 LYS A CA 1
ATOM 2333 C C . LYS A 1 293 ? 33.051 28.249 -24.156 1.00 56.41 293 LYS A C 1
ATOM 2335 O O . LYS A 1 293 ? 34.095 28.151 -23.515 1.00 56.41 293 LYS A O 1
ATOM 2340 N N . ILE A 1 294 ? 32.459 27.222 -24.757 1.00 48.59 294 ILE A N 1
ATOM 2341 C CA . ILE A 1 294 ? 32.976 25.856 -24.778 1.00 48.59 294 ILE A CA 1
ATOM 2342 C C . ILE A 1 294 ? 34.312 25.890 -25.525 1.00 48.59 294 ILE A C 1
ATOM 2344 O O . ILE A 1 294 ? 34.357 25.862 -26.756 1.00 48.59 294 ILE A O 1
ATOM 2348 N N . LYS A 1 295 ? 35.420 25.975 -24.782 1.00 53.56 295 LYS A N 1
ATOM 2349 C CA . LYS A 1 295 ? 36.733 25.606 -25.305 1.00 53.56 295 LYS A CA 1
ATOM 2350 C C . LYS A 1 295 ? 36.697 24.093 -25.499 1.00 53.56 295 LYS A C 1
ATOM 2352 O O . LYS A 1 295 ? 36.594 23.337 -24.537 1.00 53.56 295 LYS A O 1
ATOM 2357 N N . LYS A 1 296 ? 36.702 23.660 -26.760 1.00 51.50 296 LYS A N 1
ATOM 2358 C CA . LYS A 1 296 ? 36.844 22.251 -27.133 1.00 51.50 296 LYS A CA 1
ATOM 2359 C C . LYS A 1 296 ? 38.163 21.739 -26.550 1.00 51.50 296 LYS A C 1
ATOM 2361 O O . LYS A 1 296 ? 39.221 22.183 -26.980 1.00 51.50 296 LYS A O 1
ATOM 2366 N N . GLY A 1 297 ? 38.077 20.821 -25.592 1.00 55.59 297 GLY A N 1
ATOM 2367 C CA . GLY A 1 297 ? 39.220 20.060 -25.095 1.00 55.59 297 GLY A CA 1
ATOM 2368 C C . GLY A 1 297 ? 39.599 20.362 -23.650 1.00 55.59 297 GLY A C 1
ATOM 2369 O O . GLY A 1 297 ? 40.599 21.021 -23.405 1.00 55.59 297 GLY A O 1
ATOM 2370 N N . SER A 1 298 ? 38.856 19.813 -22.690 1.00 48.88 298 SER A N 1
ATOM 2371 C CA . SER A 1 298 ? 39.477 19.319 -21.457 1.00 48.88 298 SER A CA 1
ATOM 2372 C C . SER A 1 298 ? 38.576 18.276 -20.799 1.00 48.88 298 SER A C 1
ATOM 2374 O O . SER A 1 298 ? 37.579 18.595 -20.160 1.00 48.88 298 SER A O 1
ATOM 2376 N N . ASP A 1 299 ? 38.926 17.022 -21.054 1.00 54.19 299 ASP A N 1
ATOM 2377 C CA . ASP A 1 299 ? 39.100 15.983 -20.043 1.00 54.19 299 ASP A CA 1
ATOM 2378 C C . ASP A 1 299 ? 38.031 15.861 -18.932 1.00 54.19 299 ASP A C 1
ATOM 2380 O O . ASP A 1 299 ? 38.085 16.501 -17.882 1.00 54.19 299 ASP A O 1
ATOM 2384 N N . LEU A 1 300 ? 37.074 14.957 -19.166 1.00 57.09 300 LEU A N 1
ATOM 2385 C CA . LEU A 1 300 ? 36.031 14.539 -18.220 1.00 57.09 300 LEU A CA 1
ATOM 2386 C C . LEU A 1 300 ? 36.562 13.648 -17.074 1.00 57.09 300 LEU A C 1
ATOM 2388 O O . LEU A 1 300 ? 35.779 13.228 -16.223 1.00 57.09 300 LEU A O 1
ATOM 2392 N N . SER A 1 301 ? 37.867 13.356 -17.018 1.00 56.41 301 SER A N 1
ATOM 2393 C CA . SER A 1 301 ? 38.450 12.473 -15.996 1.00 56.41 301 SER A CA 1
ATOM 2394 C C . SER A 1 301 ? 38.507 13.081 -14.587 1.00 56.41 301 SER A C 1
ATOM 2396 O O . SER A 1 301 ? 38.607 12.339 -13.612 1.00 56.41 301 SER A O 1
ATOM 2398 N N . ARG A 1 302 ? 38.376 14.408 -14.441 1.00 55.28 302 ARG A N 1
ATOM 2399 C CA . ARG A 1 302 ? 38.465 15.093 -13.135 1.00 55.28 302 ARG A CA 1
ATOM 2400 C C . ARG A 1 302 ? 37.192 15.068 -12.286 1.00 55.28 302 ARG A C 1
ATOM 2402 O O . ARG A 1 302 ? 37.259 15.425 -11.120 1.00 55.28 302 ARG A O 1
ATOM 2409 N N . PHE A 1 303 ? 36.046 14.647 -12.821 1.00 55.62 303 PHE A N 1
ATOM 2410 C CA . PHE A 1 303 ? 34.783 14.660 -12.062 1.00 55.62 303 PHE A CA 1
ATOM 2411 C C . PHE A 1 303 ? 34.478 13.365 -11.293 1.00 55.62 303 PHE A C 1
ATOM 2413 O O . PHE A 1 303 ? 33.502 13.322 -10.550 1.00 55.62 303 PHE A O 1
ATOM 2420 N N . PHE A 1 304 ? 35.296 12.318 -11.446 1.00 59.41 304 PHE A N 1
ATOM 2421 C CA . PHE A 1 304 ? 35.079 11.017 -10.793 1.00 59.41 304 PHE A CA 1
ATOM 2422 C C . PHE A 1 304 ? 36.175 10.628 -9.795 1.00 59.41 304 PHE A C 1
ATOM 2424 O O . PHE A 1 304 ? 36.194 9.491 -9.327 1.00 59.41 304 PHE A O 1
ATOM 2431 N N . LYS A 1 305 ? 37.091 11.541 -9.467 1.00 50.88 305 LYS A N 1
ATOM 2432 C CA . LYS A 1 305 ? 38.223 11.253 -8.589 1.00 50.88 305 LYS A CA 1
ATOM 2433 C C . LYS A 1 305 ? 38.336 12.356 -7.547 1.00 50.88 305 LYS A C 1
ATOM 2435 O O . LYS A 1 305 ? 38.885 13.402 -7.849 1.00 50.88 305 LYS A O 1
ATOM 2440 N N . ASP A 1 306 ? 37.654 12.137 -6.426 1.00 50.88 306 ASP A N 1
ATOM 2441 C CA . ASP A 1 306 ? 38.003 12.590 -5.070 1.00 50.88 306 ASP A CA 1
ATOM 2442 C C . ASP A 1 306 ? 36.733 12.643 -4.224 1.00 50.88 306 ASP A C 1
ATOM 2444 O O . ASP A 1 306 ? 36.008 13.626 -4.253 1.00 50.88 306 ASP A O 1
ATOM 2448 N N . HIS A 1 307 ? 36.445 11.545 -3.520 1.00 45.78 307 HIS A N 1
ATOM 2449 C CA . HIS A 1 307 ? 35.824 11.532 -2.188 1.00 45.78 307 HIS A CA 1
ATOM 2450 C C . HIS A 1 307 ? 35.974 10.120 -1.605 1.00 45.78 307 HIS A C 1
ATOM 2452 O O . HIS A 1 307 ? 35.012 9.388 -1.384 1.00 45.78 307 HIS A O 1
ATOM 2458 N N . THR A 1 308 ? 37.223 9.733 -1.384 1.00 49.16 308 THR A N 1
ATOM 2459 C CA . THR A 1 308 ? 37.604 8.720 -0.401 1.00 49.16 308 THR A CA 1
ATOM 2460 C C . THR A 1 308 ? 38.758 9.329 0.373 1.00 49.16 308 THR A C 1
ATOM 2462 O O . THR A 1 308 ? 39.709 9.776 -0.258 1.00 49.16 308 THR A O 1
ATOM 2465 N N . GLU A 1 309 ? 38.632 9.325 1.701 1.00 52.91 309 GLU A N 1
ATOM 2466 C CA . GLU A 1 309 ? 39.574 9.845 2.705 1.00 52.91 309 GLU A CA 1
ATOM 2467 C C . GLU A 1 309 ? 39.374 11.319 3.094 1.00 52.91 309 GLU A C 1
ATOM 2469 O O . GLU A 1 309 ? 39.981 12.223 2.536 1.00 52.91 309 GLU A O 1
ATOM 2474 N N . ASP A 1 310 ? 38.534 11.542 4.110 1.00 43.25 310 ASP A N 1
ATOM 2475 C CA . ASP A 1 310 ? 38.994 12.294 5.282 1.00 43.25 310 ASP A CA 1
ATOM 2476 C C . ASP A 1 310 ? 38.207 11.845 6.525 1.00 43.25 310 ASP A C 1
ATOM 2478 O O . ASP A 1 310 ? 37.019 12.133 6.699 1.00 43.25 310 ASP A O 1
ATOM 2482 N N . ALA A 1 311 ? 38.872 11.036 7.346 1.00 50.69 311 ALA A N 1
ATOM 2483 C CA . ALA A 1 311 ? 38.464 10.705 8.697 1.00 50.69 311 ALA A CA 1
ATOM 2484 C C . ALA A 1 311 ? 39.168 11.707 9.617 1.00 50.69 311 ALA A C 1
ATOM 2486 O O . ALA A 1 311 ? 40.372 11.602 9.836 1.00 50.69 311 ALA A O 1
ATOM 2487 N N . GLY A 1 312 ? 38.424 12.676 10.151 1.00 42.91 312 GLY A N 1
ATOM 2488 C CA . GLY A 1 312 ? 39.022 13.751 10.938 1.00 42.91 312 GLY A CA 1
ATOM 2489 C C . GLY A 1 312 ? 38.013 14.541 11.763 1.00 42.91 312 GLY A C 1
ATOM 2490 O O . GLY A 1 312 ? 37.603 15.626 11.378 1.00 42.91 312 GLY A O 1
ATOM 2491 N N . ASN A 1 313 ? 37.631 13.965 12.902 1.00 49.00 313 ASN A N 1
ATOM 2492 C CA . ASN A 1 313 ? 37.509 14.635 14.199 1.00 49.00 313 ASN A CA 1
ATOM 2493 C C . ASN A 1 313 ? 36.976 16.088 14.229 1.00 49.00 313 ASN A C 1
ATOM 2495 O O . ASN A 1 313 ? 37.759 17.027 14.092 1.00 49.00 313 ASN A O 1
ATOM 2499 N N . ARG A 1 314 ? 35.683 16.271 14.538 1.00 46.12 314 ARG A N 1
ATOM 2500 C CA . ARG A 1 314 ? 35.168 17.466 15.233 1.00 46.12 314 ARG A CA 1
ATOM 2501 C C . ARG A 1 314 ? 33.981 17.099 16.121 1.00 46.12 314 ARG A C 1
ATOM 2503 O O . ARG A 1 314 ? 32.847 17.016 15.654 1.00 46.12 314 ARG A O 1
ATOM 2510 N N . ASP A 1 315 ? 34.289 16.893 17.395 1.00 48.34 315 ASP A N 1
ATOM 2511 C CA . ASP A 1 315 ? 33.419 17.304 18.490 1.00 48.34 315 ASP A CA 1
ATOM 2512 C C . ASP A 1 315 ? 33.154 18.808 18.340 1.00 48.34 315 ASP A C 1
ATOM 2514 O O . ASP A 1 315 ? 34.104 19.581 18.279 1.00 48.34 315 ASP A O 1
ATOM 2518 N N . ASP A 1 316 ? 31.890 19.207 18.220 1.00 44.88 316 ASP A N 1
ATOM 2519 C CA . ASP A 1 316 ? 31.410 20.490 18.733 1.00 44.88 316 ASP A CA 1
ATOM 2520 C C . ASP A 1 316 ? 29.883 20.439 18.850 1.00 44.88 316 ASP A C 1
ATOM 2522 O O . ASP A 1 316 ? 29.109 20.461 17.890 1.00 44.88 316 ASP A O 1
ATOM 2526 N N . ASP A 1 317 ? 29.508 20.309 20.110 1.00 50.31 317 ASP A N 1
ATOM 2527 C CA . ASP A 1 317 ? 28.199 20.388 20.716 1.00 50.31 317 ASP A CA 1
ATOM 2528 C C . ASP A 1 317 ? 27.626 21.806 20.530 1.00 50.31 317 ASP A C 1
ATOM 2530 O O . ASP A 1 317 ? 28.123 22.769 21.112 1.00 50.31 317 ASP A O 1
ATOM 2534 N N . VAL A 1 318 ? 26.584 21.966 19.707 1.00 45.75 318 VAL A N 1
ATOM 2535 C CA . VAL A 1 318 ? 25.752 23.182 19.714 1.00 45.75 318 VAL A CA 1
ATOM 2536 C C . VAL A 1 318 ? 24.283 22.787 19.632 1.00 45.75 318 VAL A C 1
ATOM 2538 O O . VAL A 1 318 ? 23.671 22.692 18.565 1.00 45.75 318 VAL A O 1
ATOM 2541 N N . MET A 1 319 ? 23.711 22.587 20.818 1.00 40.78 319 MET A N 1
ATOM 2542 C CA . MET A 1 319 ? 22.284 22.709 21.088 1.00 40.78 319 MET A CA 1
ATOM 2543 C C . MET A 1 319 ? 21.724 24.020 20.512 1.00 40.78 319 MET A C 1
ATOM 2545 O O . MET A 1 319 ? 21.935 25.101 21.060 1.00 40.78 319 MET A O 1
ATOM 2549 N N . LEU A 1 320 ? 20.922 23.921 19.454 1.00 46.22 320 LEU A N 1
ATOM 2550 C CA . LEU A 1 320 ? 19.999 24.982 19.056 1.00 46.22 320 LEU A CA 1
ATOM 2551 C C . LEU A 1 320 ? 18.734 24.879 19.914 1.00 46.22 320 LEU A C 1
ATOM 2553 O O . LEU A 1 320 ? 17.821 24.102 19.632 1.00 46.22 320 LEU A O 1
ATOM 2557 N N . GLN A 1 321 ? 18.706 25.670 20.987 1.00 41.28 321 GLN A N 1
ATOM 2558 C CA . GLN A 1 321 ? 17.485 25.975 21.725 1.00 41.28 321 GLN A CA 1
ATOM 2559 C C . GLN A 1 321 ? 16.520 26.775 20.831 1.00 41.28 321 GLN A C 1
ATOM 2561 O O . GLN A 1 321 ? 16.958 27.701 20.146 1.00 41.28 321 GLN A O 1
ATOM 2566 N N . PRO A 1 322 ? 15.209 26.480 20.838 1.00 48.38 322 PRO A N 1
ATOM 2567 C CA . PRO A 1 322 ? 14.222 27.382 20.271 1.00 48.38 322 PRO A CA 1
ATOM 2568 C C . PRO A 1 322 ? 14.011 28.585 21.198 1.00 48.38 322 PRO A C 1
ATOM 2570 O O . PRO A 1 322 ? 13.692 28.440 22.380 1.00 48.38 322 PRO A O 1
ATOM 2573 N N . ASP A 1 323 ? 14.177 29.764 20.604 1.00 39.25 323 ASP A N 1
ATOM 2574 C CA . ASP A 1 323 ? 13.942 31.090 21.166 1.00 39.25 323 ASP A CA 1
ATOM 2575 C C . ASP A 1 323 ? 12.610 31.165 21.932 1.00 39.25 323 ASP A C 1
ATOM 2577 O O . ASP A 1 323 ? 11.515 31.090 21.366 1.00 39.25 323 ASP A O 1
ATOM 2581 N N . LYS A 1 324 ? 12.715 31.347 23.250 1.00 40.69 324 LYS A N 1
ATOM 2582 C CA . LYS A 1 324 ? 11.652 31.879 24.100 1.00 40.69 324 LYS A CA 1
ATOM 2583 C C . LYS A 1 324 ? 12.008 33.325 24.397 1.00 40.69 324 LYS A C 1
ATOM 2585 O O . LYS A 1 324 ? 12.955 33.547 25.142 1.00 40.69 324 LYS A O 1
ATOM 2590 N N . SER A 1 325 ? 11.218 34.275 23.895 1.00 40.69 325 SER A N 1
ATOM 2591 C CA . SER A 1 325 ? 10.852 35.519 24.596 1.00 40.69 325 SER A CA 1
ATOM 2592 C C . SER A 1 325 ? 9.963 36.402 23.718 1.00 40.69 325 SER A C 1
ATOM 2594 O O . SER A 1 325 ? 10.457 37.157 22.893 1.00 40.69 325 SER A O 1
ATOM 2596 N N . GLN A 1 326 ? 8.654 36.387 23.973 1.00 44.19 326 GLN A N 1
ATOM 2597 C CA . GLN A 1 326 ? 7.956 37.627 24.315 1.00 44.19 326 GLN A CA 1
ATOM 2598 C C . GLN A 1 326 ? 7.028 37.343 25.495 1.00 44.19 326 GLN A C 1
ATOM 2600 O O . GLN A 1 326 ? 6.103 36.536 25.428 1.00 44.19 326 GLN A O 1
ATOM 2605 N N . GLN A 1 327 ? 7.388 37.983 26.604 1.00 35.69 327 GLN A N 1
ATOM 2606 C CA . GLN A 1 327 ? 6.644 38.087 27.844 1.00 35.69 327 GLN A CA 1
ATOM 2607 C C . GLN A 1 327 ? 5.346 38.866 27.617 1.00 35.69 327 GLN A C 1
ATOM 2609 O O . GLN A 1 327 ? 5.380 40.013 27.184 1.00 35.69 327 GLN A O 1
ATOM 2614 N N . LEU A 1 328 ? 4.232 38.285 28.051 1.00 39.16 328 LEU A N 1
ATOM 2615 C CA . LEU A 1 328 ? 3.210 39.009 28.800 1.00 39.16 328 LEU A CA 1
ATOM 2616 C C . LEU A 1 328 ? 2.944 38.178 30.062 1.00 39.16 328 LEU A C 1
ATOM 2618 O O . LEU A 1 328 ? 2.412 37.073 29.989 1.00 39.16 328 LEU A O 1
ATOM 2622 N N . GLN A 1 329 ? 3.418 38.673 31.205 1.00 39.50 329 GLN A N 1
ATOM 2623 C CA . GLN A 1 329 ? 3.005 38.214 32.535 1.00 39.50 329 GLN A CA 1
ATOM 2624 C C . GLN A 1 329 ? 1.758 39.017 32.998 1.00 39.50 329 GLN A C 1
ATOM 2626 O O . GLN A 1 329 ? 1.323 39.916 32.280 1.00 39.50 329 GLN A O 1
ATOM 2631 N N . PRO A 1 330 ? 1.242 38.833 34.226 1.00 45.91 330 PRO A N 1
ATOM 2632 C CA . PRO A 1 330 ? 0.537 37.651 34.720 1.00 45.91 330 PRO A CA 1
ATOM 2633 C C . PRO A 1 330 ? -0.816 38.065 35.345 1.00 45.91 330 PRO A C 1
ATOM 2635 O O . PRO A 1 330 ? -0.913 39.110 35.978 1.00 45.91 330 PRO A O 1
ATOM 2638 N N . ASN A 1 331 ? -1.853 37.229 35.260 1.00 39.84 331 ASN A N 1
ATOM 2639 C CA . ASN A 1 331 ? -2.990 37.338 36.180 1.00 39.84 331 ASN A CA 1
ATOM 2640 C C . ASN A 1 331 ? -3.087 36.059 37.008 1.00 39.84 331 ASN A C 1
ATOM 2642 O O . ASN A 1 331 ? -3.109 34.948 36.482 1.00 39.84 331 ASN A O 1
ATOM 2646 N N . ASN A 1 332 ? -3.041 36.291 38.314 1.00 37.44 332 ASN A N 1
ATOM 2647 C CA . ASN A 1 332 ? -2.866 35.351 39.408 1.00 37.44 332 ASN A CA 1
ATOM 2648 C C . ASN A 1 332 ? -4.033 34.349 39.566 1.00 37.44 332 ASN A C 1
ATOM 2650 O O . ASN A 1 332 ? -5.120 34.565 39.025 1.00 37.44 332 ASN A O 1
ATOM 2654 N N . PRO A 1 333 ? -3.806 33.268 40.336 1.00 43.75 333 PRO A N 1
ATOM 2655 C CA . PRO A 1 333 ? -4.654 32.088 40.414 1.00 43.75 333 PRO A CA 1
ATOM 2656 C C . PRO A 1 333 ? -5.794 32.248 41.426 1.00 43.75 333 PRO A C 1
ATOM 2658 O O . PRO A 1 333 ? -5.611 32.781 42.519 1.00 43.75 333 PRO A O 1
ATOM 2661 N N . VAL A 1 334 ? -6.959 31.694 41.091 1.00 42.50 334 VAL A N 1
ATOM 2662 C CA . VAL A 1 334 ? -7.974 31.341 42.088 1.00 42.50 334 VAL A CA 1
ATOM 2663 C C . VAL A 1 334 ? -7.644 29.935 42.576 1.00 42.50 334 VAL A C 1
ATOM 2665 O O . VAL A 1 334 ? -7.925 28.944 41.906 1.00 42.50 334 VAL A O 1
ATOM 2668 N N . SER A 1 335 ? -7.003 29.870 43.739 1.00 35.03 335 SER A N 1
ATOM 2669 C CA . SER A 1 335 ? -6.863 28.656 44.534 1.00 35.03 335 SER A CA 1
ATOM 2670 C C . SER A 1 335 ? -8.246 28.240 45.035 1.00 35.03 335 SER A C 1
ATOM 2672 O O . SER A 1 335 ? -8.786 28.862 45.947 1.00 35.03 335 SER A O 1
ATOM 2674 N N . ILE A 1 336 ? -8.832 27.200 44.443 1.00 40.19 336 ILE A N 1
ATOM 2675 C CA . ILE A 1 336 ? -9.929 26.472 45.082 1.00 40.19 336 ILE A CA 1
ATOM 2676 C C . ILE A 1 336 ? -9.271 25.448 46.001 1.00 40.19 336 ILE A C 1
ATOM 2678 O O . ILE A 1 336 ? -8.749 24.428 45.557 1.00 40.19 336 ILE A O 1
ATOM 2682 N N . VAL A 1 337 ? -9.256 25.788 47.287 1.00 36.38 337 VAL A N 1
ATOM 2683 C CA . VAL A 1 337 ? -9.014 24.865 48.392 1.00 36.38 337 VAL A CA 1
ATOM 2684 C C . VAL A 1 337 ? -10.193 23.894 48.401 1.00 36.38 337 VAL A C 1
ATOM 2686 O O . VAL A 1 337 ? -11.315 24.283 48.712 1.00 36.38 337 VAL A O 1
ATOM 2689 N N . ILE A 1 338 ? -9.962 22.655 47.970 1.00 42.72 338 ILE A N 1
ATOM 2690 C CA . ILE A 1 338 ? -10.858 21.542 48.278 1.00 42.72 338 ILE A CA 1
ATOM 2691 C C . ILE A 1 338 ? -10.238 20.872 49.495 1.00 42.72 338 ILE A C 1
ATOM 2693 O O . ILE A 1 338 ? -9.253 20.146 49.369 1.00 42.72 338 ILE A O 1
ATOM 2697 N N . ASP A 1 339 ? -10.794 21.179 50.663 1.00 40.00 339 ASP A N 1
ATOM 2698 C CA . ASP A 1 339 ? -10.542 20.436 51.890 1.00 40.00 339 ASP A CA 1
ATOM 2699 C C . ASP A 1 339 ? -11.011 18.991 51.675 1.00 40.00 339 ASP A C 1
ATOM 2701 O O . ASP A 1 339 ? -12.209 18.709 51.594 1.00 40.00 339 ASP A O 1
ATOM 2705 N N . LEU A 1 340 ? -10.051 18.077 51.525 1.00 47.72 340 LEU A N 1
ATOM 2706 C CA . LEU A 1 340 ? -10.275 16.651 51.730 1.00 47.72 340 LEU A CA 1
ATOM 2707 C C . LEU A 1 340 ? -10.322 16.406 53.245 1.00 47.72 340 LEU A C 1
ATOM 2709 O O . LEU A 1 340 ? -9.333 16.709 53.915 1.00 47.72 340 LEU A O 1
ATOM 2713 N N . PRO A 1 341 ? -11.407 15.837 53.797 1.00 58.47 341 PRO A N 1
ATOM 2714 C CA . PRO A 1 341 ? -11.348 15.251 55.122 1.00 58.47 341 PRO A CA 1
ATOM 2715 C C . PRO A 1 341 ? -10.471 13.994 55.094 1.00 58.47 341 PRO A C 1
ATOM 2717 O O . PRO A 1 341 ? -10.684 13.058 54.321 1.00 58.47 341 PRO A O 1
ATOM 2720 N N . ASP A 1 342 ? -9.454 14.060 55.942 1.00 47.34 342 ASP A N 1
ATOM 2721 C CA . ASP A 1 342 ? -8.561 13.003 56.387 1.00 47.34 342 ASP A CA 1
ATOM 2722 C C . ASP A 1 342 ? -9.322 12.127 57.395 1.00 47.34 342 ASP A C 1
ATOM 2724 O O . ASP A 1 342 ? -9.470 12.511 58.553 1.00 47.34 342 ASP A O 1
ATOM 2728 N N . ASP A 1 343 ? -9.849 10.985 56.944 1.00 50.84 343 ASP A N 1
ATOM 2729 C CA . ASP A 1 343 ? -10.363 9.935 57.828 1.00 50.84 343 ASP A CA 1
ATOM 2730 C C . ASP A 1 343 ? -9.426 8.728 57.760 1.00 50.84 343 ASP A C 1
ATOM 2732 O O . ASP A 1 343 ? -9.454 7.887 56.854 1.00 50.84 343 ASP A O 1
ATOM 2736 N N . SER A 1 344 ? -8.563 8.696 58.766 1.00 52.94 344 SER A N 1
ATOM 2737 C CA . SER A 1 344 ? -7.730 7.582 59.174 1.00 52.94 344 SER A CA 1
ATOM 2738 C C . SER A 1 344 ? -8.554 6.546 59.957 1.00 52.94 344 SER A C 1
ATOM 2740 O O . SER A 1 344 ? -9.421 6.876 60.756 1.00 52.94 344 SER A O 1
ATOM 2742 N N . GLU A 1 345 ? -8.197 5.278 59.743 1.00 41.59 345 GLU A N 1
ATOM 2743 C CA . GLU A 1 345 ? -8.247 4.173 60.716 1.00 41.59 345 GLU A CA 1
ATOM 2744 C C . GLU A 1 345 ? -9.601 3.631 61.234 1.00 41.59 345 GLU A C 1
ATOM 2746 O O . GLU A 1 345 ? -10.168 4.089 62.219 1.00 41.59 345 GLU A O 1
ATOM 2751 N N . ALA A 1 346 ? -9.991 2.472 60.686 1.00 44.53 346 ALA A N 1
ATOM 2752 C CA . ALA A 1 346 ? -10.457 1.298 61.445 1.00 44.53 346 ALA A CA 1
ATOM 2753 C C . ALA A 1 346 ? -10.313 0.063 60.527 1.00 44.53 346 ALA A C 1
ATOM 2755 O O . ALA A 1 346 ? -11.001 -0.060 59.522 1.00 44.53 346 ALA A O 1
ATOM 2756 N N . ASN A 1 347 ? -9.282 -0.775 60.658 1.00 43.06 347 ASN A N 1
ATOM 2757 C CA . ASN A 1 347 ? -9.188 -1.886 61.610 1.00 43.06 347 ASN A CA 1
ATOM 2758 C C . ASN A 1 347 ? -10.483 -2.707 61.749 1.00 43.06 347 ASN A C 1
ATOM 2760 O O . ASN A 1 347 ? -11.282 -2.417 62.632 1.00 43.06 347 ASN A O 1
ATOM 2764 N N . THR A 1 348 ? -10.650 -3.774 60.957 1.00 42.12 348 THR A N 1
ATOM 2765 C CA . THR A 1 348 ? -11.074 -5.090 61.484 1.00 42.12 348 THR A CA 1
ATOM 2766 C C . THR A 1 348 ? -10.856 -6.216 60.462 1.00 42.12 348 THR A C 1
ATOM 2768 O O . THR A 1 348 ? -11.472 -6.255 59.407 1.00 42.12 348 THR A O 1
ATOM 2771 N N . GLN A 1 349 ? -9.926 -7.106 60.812 1.00 39.75 349 GLN A N 1
ATOM 2772 C CA . GLN A 1 349 ? -10.023 -8.573 60.775 1.00 39.75 349 GLN A CA 1
ATOM 2773 C C . GLN A 1 349 ? -10.695 -9.282 59.579 1.00 39.75 349 GLN A C 1
ATOM 2775 O O . GLN A 1 349 ? -11.912 -9.282 59.419 1.00 39.75 349 GLN A O 1
ATOM 2780 N N . ASN A 1 350 ? -9.869 -10.077 58.886 1.00 45.44 350 ASN A N 1
ATOM 2781 C CA . ASN A 1 350 ? -10.256 -11.377 58.326 1.00 45.44 350 ASN A CA 1
ATOM 2782 C C . ASN A 1 350 ? -11.027 -12.212 59.365 1.00 45.44 350 ASN A C 1
ATOM 2784 O O . ASN A 1 350 ? -10.661 -12.213 60.546 1.00 45.44 350 ASN A O 1
ATOM 2788 N N . PRO A 1 351 ? -11.990 -13.024 58.911 1.00 55.62 351 PRO A N 1
ATOM 2789 C CA . PRO A 1 351 ? -11.738 -14.453 59.055 1.00 55.62 351 PRO A CA 1
ATOM 2790 C C . PRO A 1 351 ? -12.028 -15.262 57.789 1.00 55.62 351 PRO A C 1
ATOM 2792 O O . PRO A 1 351 ? -12.904 -14.954 56.982 1.00 55.62 351 PRO A O 1
ATOM 2795 N N . ASP A 1 352 ? -11.241 -16.325 57.688 1.00 40.25 352 ASP A N 1
ATOM 2796 C CA . ASP A 1 352 ? -11.360 -17.455 56.787 1.00 40.25 352 ASP A CA 1
ATOM 2797 C C . ASP A 1 352 ? -12.761 -18.086 56.736 1.00 40.25 352 ASP A C 1
ATOM 2799 O O . ASP A 1 352 ? -13.532 -18.045 57.693 1.00 40.25 352 ASP A O 1
ATOM 2803 N N . SER A 1 353 ? -12.935 -18.876 55.673 1.00 46.44 353 SER A N 1
ATOM 2804 C CA . SER A 1 353 ? -13.809 -20.052 55.580 1.00 46.44 353 SER A CA 1
ATOM 2805 C C . SER A 1 353 ? -15.291 -19.788 55.315 1.00 46.44 353 SER A C 1
ATOM 2807 O O . SER A 1 353 ? -16.053 -19.434 56.207 1.00 46.44 353 SER A O 1
ATOM 2809 N N . ASN A 1 354 ? -15.729 -20.118 54.096 1.00 45.62 354 ASN A N 1
ATOM 2810 C CA . ASN A 1 354 ? -16.772 -21.132 53.939 1.00 45.62 354 ASN A CA 1
ATOM 2811 C C . ASN A 1 354 ? -16.824 -21.665 52.503 1.00 45.62 354 ASN A C 1
ATOM 2813 O O . ASN A 1 354 ? -17.283 -20.998 51.577 1.00 45.62 354 ASN A O 1
ATOM 2817 N N . ASP A 1 355 ? -16.392 -22.918 52.376 1.00 42.56 355 ASP A N 1
ATOM 2818 C CA . ASP A 1 355 ? -16.909 -23.870 51.404 1.00 42.56 355 ASP A CA 1
ATOM 2819 C C . ASP A 1 355 ? -18.432 -24.011 51.563 1.00 42.56 355 ASP A C 1
ATOM 2821 O O . ASP A 1 355 ? -18.938 -24.288 52.648 1.00 42.56 355 ASP A O 1
ATOM 2825 N N . SER A 1 356 ? -19.168 -23.860 50.465 1.00 49.34 356 SER A N 1
ATOM 2826 C CA . SER A 1 356 ? -20.454 -24.529 50.204 1.00 49.34 356 SER A CA 1
ATOM 2827 C C . SER A 1 356 ? -20.739 -24.362 48.704 1.00 49.34 356 SER A C 1
ATOM 2829 O O . SER A 1 356 ? -20.858 -23.252 48.204 1.00 49.34 356 SER A O 1
ATOM 2831 N N . VAL A 1 357 ? -20.497 -25.385 47.883 1.00 42.12 357 VAL A N 1
ATOM 2832 C CA . VAL A 1 357 ? -21.388 -26.527 47.616 1.00 42.12 357 VAL A CA 1
ATOM 2833 C C . VAL A 1 357 ? -22.691 -26.090 46.932 1.00 42.12 357 VAL A C 1
ATOM 2835 O O . VAL A 1 357 ? -23.566 -25.514 47.562 1.00 42.12 357 VAL A O 1
ATOM 2838 N N . LEU A 1 358 ? -22.764 -26.456 45.645 1.00 45.19 358 LEU A N 1
ATOM 2839 C CA . LEU A 1 358 ? -23.931 -26.878 44.856 1.00 45.19 358 LEU A CA 1
ATOM 2840 C C . LEU A 1 358 ? -25.204 -26.020 44.936 1.00 45.19 358 LEU A C 1
ATOM 2842 O O . LEU A 1 358 ? -25.941 -26.074 45.913 1.00 45.19 358 LEU A O 1
ATOM 2846 N N . ASN A 1 359 ? -25.524 -25.347 43.827 1.00 43.50 359 ASN A N 1
ATOM 2847 C CA . ASN A 1 359 ? -26.741 -25.599 43.039 1.00 43.50 359 ASN A CA 1
ATOM 2848 C C . ASN A 1 359 ? -26.866 -24.537 41.940 1.00 43.50 359 ASN A C 1
ATOM 2850 O O . ASN A 1 359 ? -27.157 -23.376 42.218 1.00 43.50 359 ASN A O 1
ATOM 2854 N N . THR A 1 360 ? -26.723 -24.948 40.684 1.00 44.75 360 THR A N 1
ATOM 2855 C CA . THR A 1 360 ? -27.392 -24.256 39.583 1.00 44.75 360 THR A CA 1
ATOM 2856 C C . THR A 1 360 ? -28.065 -25.308 38.731 1.00 44.75 360 THR A C 1
ATOM 2858 O O . THR A 1 360 ? -27.423 -26.102 38.050 1.00 44.75 360 THR A O 1
ATOM 2861 N N . GLU A 1 361 ? -29.376 -25.323 38.905 1.00 52.69 361 GLU A N 1
ATOM 2862 C CA . GLU A 1 361 ? -30.357 -26.148 38.237 1.00 52.69 361 GLU A CA 1
ATOM 2863 C C . GLU A 1 361 ? -30.305 -25.931 36.722 1.00 52.69 361 GLU A C 1
ATOM 2865 O O . GLU A 1 361 ? -30.131 -24.813 36.226 1.00 52.69 361 GLU A O 1
ATOM 2870 N N . ASP A 1 362 ? -30.481 -27.038 36.010 1.00 39.47 362 ASP A N 1
ATOM 2871 C CA . ASP A 1 362 ? -30.792 -27.101 34.594 1.00 39.47 362 ASP A CA 1
ATOM 2872 C C . ASP A 1 362 ? -32.021 -26.234 34.283 1.00 39.47 362 ASP A C 1
ATOM 2874 O O . ASP A 1 362 ? -33.146 -26.553 34.673 1.00 39.47 362 ASP A O 1
ATOM 2878 N N . VAL A 1 363 ? -31.820 -25.141 33.544 1.00 54.25 363 VAL A N 1
ATOM 2879 C CA . VAL A 1 363 ? -32.916 -24.417 32.891 1.00 54.25 363 VAL A CA 1
ATOM 2880 C C . VAL A 1 363 ? -32.903 -24.779 31.415 1.00 54.25 363 VAL A C 1
ATOM 2882 O O . VAL A 1 363 ? -32.294 -24.118 30.574 1.00 54.25 363 VAL A O 1
ATOM 2885 N N . ASP A 1 364 ? -33.595 -25.874 31.134 1.00 45.31 364 ASP A N 1
ATOM 2886 C CA . ASP A 1 364 ? -34.053 -26.267 29.814 1.00 45.31 364 ASP A CA 1
ATOM 2887 C C . ASP A 1 364 ? -35.230 -25.352 29.436 1.00 45.31 364 ASP A C 1
ATOM 2889 O O . ASP A 1 364 ? -36.288 -25.386 30.066 1.00 45.31 364 ASP A O 1
ATOM 2893 N N . CYS A 1 365 ? -35.043 -24.464 28.457 1.00 44.84 365 CYS A N 1
ATOM 2894 C CA . CYS A 1 365 ? -36.129 -23.673 27.877 1.00 44.84 365 CYS A CA 1
ATOM 2895 C C . CYS A 1 365 ? -35.874 -23.386 26.393 1.00 44.84 365 CYS A C 1
ATOM 2897 O O . CYS A 1 365 ? -35.274 -22.385 26.013 1.00 44.84 365 CYS A O 1
ATOM 2899 N N . GLY A 1 366 ? -36.451 -24.249 25.559 1.00 38.22 366 GLY A N 1
ATOM 2900 C CA . GLY A 1 366 ? -37.526 -23.782 24.689 1.00 38.22 366 GLY A CA 1
ATOM 2901 C C . GLY A 1 366 ? -37.101 -23.101 23.395 1.00 38.22 366 GLY A C 1
ATOM 2902 O O . GLY A 1 366 ? -37.024 -21.881 23.287 1.00 38.22 366 GLY A O 1
ATOM 2903 N N . SER A 1 367 ? -36.986 -23.932 22.367 1.00 43.66 367 SER A N 1
ATOM 2904 C CA . SER A 1 367 ? -37.297 -23.637 20.972 1.00 43.66 367 SER A CA 1
ATOM 2905 C C . SER A 1 367 ? -38.421 -22.599 20.824 1.00 43.66 367 SER A C 1
ATOM 2907 O O . SER A 1 367 ? -39.552 -22.844 21.241 1.00 43.66 367 SER A O 1
ATOM 2909 N N . SER A 1 368 ? -38.154 -21.482 20.147 1.00 44.53 368 SER A N 1
ATOM 2910 C CA . SER A 1 368 ? -39.217 -20.681 19.534 1.00 44.53 368 SER A CA 1
ATOM 2911 C C . SER A 1 368 ? -38.786 -20.194 18.159 1.00 44.53 368 SER A C 1
ATOM 2913 O O . SER A 1 368 ? -38.108 -19.186 17.969 1.00 44.53 368 SER A O 1
ATOM 2915 N N . SER A 1 369 ? -39.169 -21.003 17.183 1.00 44.84 369 SER A N 1
ATOM 2916 C CA . SER A 1 369 ? -39.284 -20.666 15.778 1.00 44.84 369 SER A CA 1
ATOM 2917 C C . SER A 1 369 ? -40.350 -19.586 15.586 1.00 44.84 369 SER A C 1
ATOM 2919 O O . SER A 1 369 ? -41.535 -19.859 15.760 1.00 44.84 369 SER A O 1
ATOM 2921 N N . HIS A 1 370 ? -39.942 -18.394 15.146 1.00 41.41 370 HIS A N 1
ATOM 2922 C CA . HIS A 1 370 ? -40.848 -17.433 14.524 1.00 41.41 370 HIS A CA 1
ATOM 2923 C C . HIS A 1 370 ? -40.489 -17.242 13.051 1.00 41.41 370 HIS A C 1
ATOM 2925 O O . HIS A 1 370 ? -39.590 -16.498 12.668 1.00 41.41 370 HIS A O 1
ATOM 2931 N N . SER A 1 371 ? -41.252 -17.954 12.230 1.00 45.62 371 SER A N 1
ATOM 2932 C CA . SER A 1 371 ? -41.586 -17.604 10.859 1.00 45.62 371 SER A CA 1
ATOM 2933 C C . SER A 1 371 ? -42.247 -16.224 10.810 1.00 45.62 371 SER A C 1
ATOM 2935 O O . SER A 1 371 ? -43.224 -15.983 11.521 1.00 45.62 371 SER A O 1
ATOM 2937 N N . GLY A 1 372 ? -41.755 -15.352 9.934 1.00 38.12 372 GLY A N 1
ATOM 2938 C CA . GLY A 1 372 ? -42.354 -14.053 9.642 1.00 38.12 372 GLY A CA 1
ATOM 2939 C C . GLY A 1 372 ? -42.152 -13.691 8.179 1.00 38.12 372 GLY A C 1
ATOM 2940 O O . GLY A 1 372 ? -41.237 -12.951 7.836 1.00 38.12 372 GLY A O 1
ATOM 2941 N N . ALA A 1 373 ? -42.998 -14.258 7.321 1.00 47.84 373 ALA A N 1
ATOM 2942 C CA . ALA A 1 373 ? -43.211 -13.800 5.958 1.00 47.84 373 ALA A CA 1
ATOM 2943 C C . ALA A 1 373 ? -44.191 -12.612 5.962 1.00 47.84 373 ALA A C 1
ATOM 2945 O O . ALA A 1 373 ? -45.237 -12.683 6.602 1.00 47.84 373 ALA A O 1
ATOM 2946 N N . SER A 1 374 ? -43.862 -11.547 5.233 1.00 47.12 374 SER A N 1
ATOM 2947 C CA . SER A 1 374 ? -44.774 -10.554 4.630 1.00 47.12 374 SER A CA 1
ATOM 2948 C C . SER A 1 374 ? -43.902 -9.733 3.671 1.00 47.12 374 SER A C 1
ATOM 2950 O O . SER A 1 374 ? -42.911 -9.154 4.099 1.00 47.12 374 SER A O 1
ATOM 2952 N N . ALA A 1 375 ? -43.978 -9.930 2.357 1.00 46.72 375 ALA A N 1
ATOM 2953 C CA . ALA A 1 375 ? -45.044 -9.522 1.442 1.00 46.72 375 ALA A CA 1
ATOM 2954 C C . ALA A 1 375 ? -45.181 -7.993 1.307 1.00 46.72 375 ALA A C 1
ATOM 2956 O O . ALA A 1 375 ? -45.439 -7.283 2.272 1.00 46.72 375 ALA A O 1
ATOM 2957 N N . ASP A 1 376 ? -45.064 -7.582 0.044 1.00 42.50 376 ASP A N 1
ATOM 2958 C CA . ASP A 1 376 ? -45.762 -6.480 -0.612 1.00 42.50 376 ASP A CA 1
ATOM 2959 C C . ASP A 1 376 ? -45.176 -5.052 -0.661 1.00 42.50 376 ASP A C 1
ATOM 2961 O O . ASP A 1 376 ? -45.205 -4.265 0.276 1.00 42.50 376 ASP A O 1
ATOM 2965 N N . THR A 1 377 ? -44.749 -4.727 -1.892 1.00 44.03 377 THR A N 1
ATOM 2966 C CA . THR A 1 377 ? -45.390 -3.718 -2.757 1.00 44.03 377 THR A CA 1
ATOM 2967 C C . THR A 1 377 ? -45.341 -2.260 -2.312 1.00 44.03 377 THR A C 1
ATOM 2969 O O . THR A 1 377 ? -46.238 -1.824 -1.610 1.00 44.03 377 THR A O 1
ATOM 2972 N N . ILE A 1 378 ? -44.416 -1.473 -2.889 1.00 46.25 378 ILE A N 1
ATOM 2973 C CA . ILE A 1 378 ? -44.628 -0.064 -3.303 1.00 46.25 378 ILE A CA 1
ATOM 2974 C C . ILE A 1 378 ? -43.731 0.187 -4.536 1.00 46.25 378 ILE A C 1
ATOM 2976 O O . ILE A 1 378 ? -42.512 0.103 -4.451 1.00 46.25 378 ILE A O 1
ATOM 2980 N N . LEU A 1 379 ? -44.287 0.163 -5.748 1.00 46.75 379 LEU A N 1
ATOM 2981 C CA . LEU A 1 379 ? -44.899 1.268 -6.504 1.00 46.75 379 LEU A CA 1
ATOM 2982 C C . LEU A 1 379 ? -43.883 2.127 -7.281 1.00 46.75 379 LEU A C 1
ATOM 2984 O O . LEU A 1 379 ? -43.012 2.803 -6.744 1.00 46.75 379 LEU A O 1
ATOM 2988 N N . ILE A 1 380 ? -44.084 2.062 -8.592 1.00 44.66 380 ILE A N 1
ATOM 2989 C CA . ILE A 1 380 ? -43.441 2.753 -9.702 1.00 44.66 380 ILE A CA 1
ATOM 2990 C C . ILE A 1 380 ? -43.617 4.273 -9.568 1.00 44.66 380 ILE A C 1
ATOM 2992 O O . ILE A 1 380 ? -44.734 4.752 -9.388 1.00 44.66 380 ILE A O 1
ATOM 2996 N N . GLY A 1 381 ? -42.530 5.028 -9.733 1.00 44.50 381 GLY A N 1
ATOM 2997 C CA . GLY A 1 381 ? -42.550 6.485 -9.873 1.00 44.50 381 GLY A CA 1
ATOM 2998 C C . GLY A 1 381 ? -41.674 6.925 -11.041 1.00 44.50 381 GLY A C 1
ATOM 2999 O O . GLY A 1 381 ? -40.459 7.032 -10.906 1.00 44.50 381 GLY A O 1
ATOM 3000 N N . SER A 1 382 ? -42.308 7.140 -12.193 1.00 48.59 382 SER A N 1
ATOM 3001 C CA . SER A 1 382 ? -41.717 7.694 -13.413 1.00 48.59 382 SER A CA 1
ATOM 3002 C C . SER A 1 382 ? -41.169 9.120 -13.212 1.00 48.59 382 SER A C 1
ATOM 3004 O O . SER A 1 382 ? -41.745 9.888 -12.439 1.00 48.59 382 SER A O 1
ATOM 3006 N N . PRO A 1 38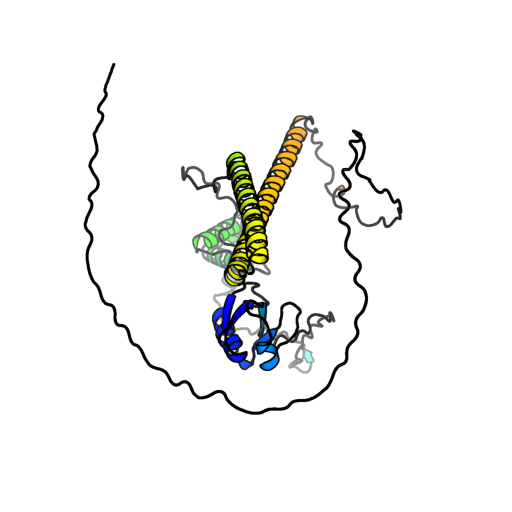3 ? -40.110 9.518 -13.941 1.00 59.81 383 PRO A N 1
ATOM 3007 C CA . PRO A 1 383 ? -39.585 10.882 -13.910 1.00 59.81 383 PRO A CA 1
ATOM 3008 C C . PRO A 1 383 ? -40.453 11.848 -14.741 1.00 59.81 383 PRO A C 1
ATOM 3010 O O . PRO A 1 383 ? -40.880 11.482 -15.840 1.00 59.81 383 PRO A O 1
ATOM 3013 N N . PRO A 1 384 ? -40.695 13.090 -14.281 1.00 66.06 384 PRO A N 1
ATOM 3014 C CA . PRO A 1 384 ? -41.326 14.106 -15.107 1.00 66.06 384 PRO A CA 1
ATOM 3015 C C . PRO A 1 384 ? -40.352 14.681 -16.143 1.00 66.06 384 PRO A C 1
ATOM 3017 O O . PRO A 1 384 ? -39.226 15.083 -15.845 1.00 66.06 384 PRO A O 1
ATOM 3020 N N . SER A 1 385 ? -40.854 14.712 -17.372 1.00 53.00 385 SER A N 1
ATOM 3021 C CA . SER A 1 385 ? -40.290 15.315 -18.572 1.00 53.00 385 SER A CA 1
ATOM 3022 C C . SER A 1 385 ? -40.071 16.832 -18.452 1.00 53.00 385 SER A C 1
ATOM 3024 O O . SER A 1 385 ? -40.742 17.532 -17.699 1.00 53.00 385 SER A O 1
ATOM 3026 N N . SER A 1 386 ? -39.121 17.307 -19.255 1.00 55.12 386 SER A N 1
ATOM 3027 C CA . SER A 1 386 ? -38.598 18.669 -19.430 1.00 55.12 386 SER A CA 1
ATOM 3028 C C . SER A 1 386 ? -39.637 19.790 -19.595 1.00 55.12 386 SER A C 1
ATOM 3030 O O . SER A 1 386 ? -40.753 19.546 -20.052 1.00 55.12 386 SER A O 1
ATOM 3032 N N . PRO A 1 387 ? -39.188 21.052 -19.459 1.00 63.09 387 PRO A N 1
ATOM 3033 C CA . PRO A 1 387 ? -39.510 22.027 -20.499 1.00 63.09 387 PRO A CA 1
ATOM 3034 C C . PRO A 1 387 ? -38.266 22.586 -21.201 1.00 63.09 387 PRO A C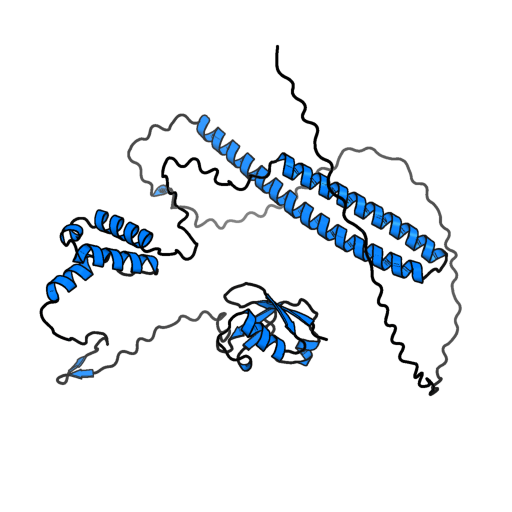 1
ATOM 3036 O O . PRO A 1 387 ? -37.298 23.043 -20.598 1.00 63.09 387 PRO A O 1
ATOM 3039 N N . ILE A 1 388 ? -38.360 22.537 -22.526 1.00 48.75 388 ILE A N 1
ATOM 3040 C CA . ILE A 1 388 ? -37.526 23.187 -23.532 1.00 48.75 388 ILE A CA 1
ATOM 3041 C C . ILE A 1 388 ? -37.703 24.704 -23.379 1.00 48.75 388 ILE A C 1
ATOM 3043 O O . ILE A 1 388 ? -38.813 25.201 -23.559 1.00 48.75 388 ILE A O 1
ATOM 3047 N N . LEU A 1 389 ? -36.631 25.447 -23.084 1.00 55.69 389 LEU A N 1
ATOM 3048 C CA . LEU A 1 389 ? -36.614 26.896 -23.288 1.00 55.69 389 LEU A CA 1
ATOM 3049 C C . LEU A 1 389 ? -35.881 27.195 -24.597 1.00 55.69 389 LEU A C 1
ATOM 3051 O O . LEU A 1 389 ? -34.660 27.105 -24.700 1.00 55.69 389 LEU A O 1
ATOM 3055 N N . SER A 1 390 ? -36.689 27.499 -25.607 1.00 55.16 390 SER A N 1
ATOM 3056 C CA . SER A 1 390 ? -36.290 28.077 -26.881 1.00 55.16 390 SER A CA 1
ATOM 3057 C C . SER A 1 390 ? -36.154 29.586 -26.700 1.00 55.16 390 SER A C 1
ATOM 3059 O O . SER A 1 390 ? -37.160 30.266 -26.509 1.00 55.16 390 SER A O 1
ATOM 3061 N N . THR A 1 391 ? -34.938 30.114 -26.822 1.00 56.88 391 THR A N 1
ATOM 3062 C CA . THR A 1 391 ? -34.721 31.550 -27.026 1.00 56.88 391 THR A CA 1
ATOM 3063 C C . THR A 1 391 ? -33.682 31.754 -28.124 1.00 56.88 391 THR A C 1
ATOM 3065 O O . THR A 1 391 ? -32.520 31.380 -28.005 1.00 56.88 391 THR A O 1
ATOM 3068 N N . GLN A 1 392 ? -34.156 32.340 -29.212 1.00 56.19 392 GLN A N 1
ATOM 3069 C CA . GLN A 1 392 ? -33.454 32.898 -30.364 1.00 56.19 392 GLN A CA 1
ATOM 3070 C C . GLN A 1 392 ? -34.177 34.228 -30.675 1.00 56.19 392 GLN A C 1
ATOM 3072 O O . GLN A 1 392 ? -35.316 34.402 -30.237 1.00 56.19 392 GLN A O 1
ATOM 3077 N N . PRO A 1 393 ? -33.613 35.132 -31.483 1.00 64.00 393 PRO A N 1
ATOM 3078 C CA . PRO A 1 393 ? -32.425 35.936 -31.215 1.00 64.00 393 PRO A CA 1
ATOM 3079 C C . PRO A 1 393 ? -32.756 37.445 -31.320 1.00 64.00 393 PRO A C 1
ATOM 3081 O O . PRO A 1 393 ? -33.790 37.816 -31.870 1.00 64.00 393 PRO A O 1
ATOM 3084 N N . PHE A 1 394 ? -31.854 38.311 -30.855 1.00 52.16 394 PHE A N 1
ATOM 3085 C CA . PHE A 1 394 ? -31.620 39.650 -31.413 1.00 52.16 394 PHE A CA 1
ATOM 3086 C C . PHE A 1 394 ? -30.165 40.040 -31.178 1.00 52.16 394 PHE A C 1
ATOM 3088 O O . PHE A 1 394 ? -29.654 39.717 -30.079 1.00 52.16 394 PHE A O 1
#